Protein AF-A0A7W9BNY8-F1 (afdb_monomer)

Solvent-accessible surface area (backbone atoms only — not comparable to full-atom values): 34938 Å² total; per-residue (Å²): 112,85,39,69,76,90,59,87,45,45,42,37,59,44,86,44,38,69,68,64,60,70,73,42,77,38,67,69,84,69,88,52,74,51,72,48,42,65,37,38,93,87,62,69,97,61,94,85,71,96,66,88,43,36,34,27,62,50,91,49,90,59,75,40,56,48,43,82,62,34,40,34,40,40,28,40,73,81,66,81,79,54,71,32,58,36,37,38,30,25,56,75,55,98,81,30,47,44,32,37,40,41,20,63,81,38,79,78,82,93,76,53,35,40,66,52,78,42,68,60,100,59,91,77,76,86,75,81,75,67,65,58,62,29,51,43,44,74,44,65,38,72,43,41,76,70,36,60,30,94,88,66,29,57,43,61,92,54,76,62,35,43,38,40,34,28,20,83,25,32,42,24,37,42,52,49,52,41,26,43,24,39,39,36,41,34,21,34,47,31,38,40,36,36,30,35,44,44,24,40,40,35,37,34,32,32,49,25,37,41,37,35,32,40,29,49,23,37,40,29,51,35,43,40,49,20,40,39,34,32,36,37,34,45,21,36,42,46,52,43,65,85,58,95,49,48,37,40,39,39,33,36,35,32,54,22,36,35,43,52,60,60,57,87,88,78,65,60,29,39,43,32,31,57,48,66,68,10,34,40,31,32,55,43,85,88,34,18,86,43,71,46,40,39,38,43,48,89,72,60,63,24,55,45,81,37,41,43,39,41,27,55,56,52,22,42,37,38,19,60,22,38,27,35,42,32,36,30,70,50,60,25,47,39,35,25,49,21,36,45,25,38,40,33,28,41,21,30,48,21,39,39,30,49,27,21,27,41,22,38,38,32,40,52,34,44,42,22,37,38,41,73,51,58,94,60,43,28,56,28,35,40,61,42,54,83,81,53,29,88,64,65,101,80,72,84,66,87,86,43,49,67,45,72,51,50,64,91,47,52,29,81,85,28,35,63,47,51,22,65,74,70,77,47,85,63,92,46,29,67,60,47,48,46,61,50,36,67,82,39,36,39,38,68,64,49,81,44,67,86,84,44,37,32,42,38,48,41,71,69,81,76,73,82,72,86,79,64,52,64,51,45,25,40,30,67,77,38,29,34,37,35,85,91,40,76,40,41,56,80,76,62,52,69,62,44,39,35,39,30,78,86,76,41,69,44,47,28,70,42,73,52,75,51,78,42,49,42,68,55,37,70,74,36,62,82,66,41,35,30,32,36,31,53,35,41,40,28,90,56,15,19,66,36,71,38,50,25,28,28,52,22,35,34,61,30,40,24,73,64,41,29,74,75,71,76,37,47,56,36,33,33,35,39,61,41,41,45,73,33,74,55,27,42,71,46,81,86,64,58,62,50,44,37,35,37,42,32,47,97,46,46,46,43,33,34,46,31,68,23,53,27,58,45,36,60,63,43,61,59,34,51,71,54,48,55,68,71,61,40,52,53,46,34,74,76,40,57,60,57,71,80,35,48,76,66,38,58,72,70,83,50,54,75,49,56,70,78,58,30,35,53,49,30,55,51,33,43,75,66,77,50,45,40,41,106

InterPro domains:
  IPR001343 RTX calcium-binding nonapeptide repeat [PF00353] (167-199)
  IPR001343 RTX calcium-binding nonapeptide repeat [PF00353] (203-236)
  IPR001343 RTX calcium-binding nonapeptide repeat [PF00353] (335-369)
  IPR006141 Intein N-terminal splicing region [PS50817] (473-556)
  IPR011049 Serralysin-like metalloprotease, C-terminal [G3DSA:2.150.10.10] (147-246)
  IPR011049 Serralysin-like metalloprotease, C-terminal [G3DSA:2.150.10.10] (250-461)
  IPR011049 Serralysin-like metalloprotease, C-terminal [SSF51120] (135-256)
  IPR011049 Serralysin-like metalloprotease, C-terminal [SSF51120] (244-434)
  IPR018511 Hemolysin-type calcium-binding conserved site [PS00330] (199-217)
  IPR018511 Hemolysin-type calcium-binding conserved site [PS00330] (208-226)
  IPR018511 Hemolysin-type calcium-binding conserved site [PS00330] (341-359)
  IPR028992 Hedgehog/Intein (Hint) domain [PF13403] (472-618)
  IPR036844 Hint domain superfamily [SSF51294] (473-619)
  IPR050557 RTX toxin and mannuronan C5-epimerase [PTHR38340] (134-241)

Mean predicted aligned error: 20.34 Å

Secondary structure (DSSP, 8-state):
------S--EEEEEES-HHHHHT-SS------B---EEE-SSS---TT--S--EEE-TT--S-EEEEEEEEEEEEETTSSS-EEEEEEEEESSTT-SEEEEEETT-PPSSS-EEEEEE-SSS-PPPP-----EEE--SS--EE-TT-B-SSS-B--SSSS--EEE--SS---EEEEEES--EEE--BSS-EEEEEES--EEEEEESS-EEEEEES--EEEEEES--EEEEEES--EE---SS-S---EEEEEESS-EEE-----SS--EEEEEEES--EEE--STTTTTS-EEEE--SSS--EETTSEEEES--EEEEESS-EEEE--SS--EEEEEEES-EEE--BSS-EEE--EE--EEE--BS--EEE---SSB--EEE--TTSSSSS-TTS--SSS--EEE-TTTSSHHHHHHHHHHHT---SSHHHHHHHHGGGSEE---SS-SSSS--EEESS--SPPP--------EETT-EEEETTEEEEGGG--TT-EEEETTTEEEE--EEEEEEEEHHHHHH-GGGSPEEE-TTTTBTTBSSS-EEE-TTPEEEEE-HHHHHHHSSSEEEEEHHHHTTSTTEEE-TT-SEEEEEEEE-SS--EEEETTEEEE-----HHHHHTS-HHHHHHHHHH-THHHH-TT-SPPPSSEEPPHHHHHHHHHHHHHTT--SB-

Foldseek 3Di:
DFDDPPADKFKAKAQAWPVVCVPDQFRPDRPDTFRWGFGDPVHDDDPPDPDFGWTDTHPDPDTFTKDWFWKWWKAAPVNPPDIWIKTKIDTDDNGDSMIMIITSPDDDDDDGIGIDIDRDDDDDDDDPPDADEAEAAQEEEEQDAQRAHPVGHGQHQDADEHEYELYQHYAYEEERAHHAYEYHNHEEEYEYHNHAEEYEYECHAYAYEEENEHYAYEDEDAHAAYEEEQYAEAYEYDYHAAYAYEYEYANEHYAYEYEDYADDPQAEHEAEDYHYAYEYEQAPPRRQADEWEWADEPDFFIDTPRRYTYYHHQEYHAHQEEYEEHGYQEAYEYELAHYEYEYELDHYAYEYENEADEYEYENHAFAYEYEDDYPRHAAYEYEHPDDHQPDGPPPPDPRRYYYYPCPVFQFPLLVVLLCVQVVHDDPGSVVSQQVQCVVQKRQGRSHHRPPGHIYHYPPDDDTDDPPQPDWKWFWFPWFFQFPVGTDTLVPDDFQTFGQFDPPGTFGWHDKDKDKDALVNCVVPVLFFWKWAAQQQQHPRPLVGITTIGQQWWFWFADPLCCVQPVDRIETAGLVLQCLGPRIHRCPVDRMTMTMAIDGPAKTFTQISNTTTTHTQQAVSNLVNDGPVSSVVVCVSPVVCVVDSVPHHPHPHHYDPSVSSNVSSVVCRVVVHHRYD

Sequence (676 aa):
MSVTLEATGSLYAYNGSLLSLLGLNVLPDITSPVSGTITDDDGQLVIGETGTTTVRIGASTVEQPLNYLGSGYANSLLGLFGSTNIMIFSVGAPDSTQLYIYAPDGFPGLTGVAGSFSLGSEPFSMIETTPGVVDGTDASDTMNVGYTDADGDQITNYASGGVLFGGQSGNDTIYGYSGNDIINSGSGNDIIYGGDDDDAINGGAGDDIIYGGDGDDTLEGGEGDDLVFGGAGNDTWIAGGADSATDAVYLGVGDDTAEVGFRTDGDTETLNGGDGEDTVRFDATIVDNLNLSIILNDVGPATVNFGTEVTNFENVRGNSSSNTITGNNSANKLWGLGGTDTIDGGGGNDLIDGGDGDDTMTGGTGDDVFVWSGENRGNDIITDFGNDSGGPYNDTITTNNDFVDLSGIFNETTLDAYNSANGTDFVNAIAALNHDVADGVVNFNGTDMTSGPTLTMTGVTGGLTEEQTAVVCFTSGTLIKTREGNVAVEDLKIDDEVLTLDQGYQPIRWIGSRTLSKQALDANPKLRPIRIKAGALGNNMPEQDLMVSPQHRVLANSKIASRMFGVNEILVGAKHLVQLNGIDVADDVTEVVYWHFLFEAHQIVFSNGARTESLYTGPEALKSISPEAREEIYSIFPGLQADPDTSTAAVRLLVPGRQARKFAERTARNEKLLFS

Radius of gyration: 35.35 Å; Cα contacts (8 Å, |Δi|>4): 1770; chains: 1; bounding box: 96×71×74 Å

Nearest PDB structures (foldseek):
  6sus-assembly1_A  TM=6.688E-01  e=1.196E-06  Bordetella pertussis Tohama I
  7rah-assembly1_E  TM=3.343E-01  e=3.439E-06  Bordetella pertussis
  7usl-assembly1_C  TM=3.601E-01  e=8.563E-06  Bordetella pertussis
  1h71-assembly1_P  TM=3.701E-01  e=8.583E-05  Pseudomonas sp. 'TAC II 18'
  5cxl-assembly2_B  TM=3.801E-01  e=3.651E-01  Bordetella pertussis Tohama I

Structure (mmCIF, N/CA/C/O backbone):
data_AF-A0A7W9BNY8-F1
#
_entry.id   AF-A0A7W9BNY8-F1
#
loop_
_atom_site.group_PDB
_atom_site.id
_atom_site.type_symbol
_atom_site.label_atom_id
_atom_site.label_alt_id
_atom_site.label_comp_id
_atom_site.label_asym_id
_atom_site.label_entity_id
_atom_site.label_seq_id
_atom_site.pdbx_PDB_ins_code
_atom_site.Cartn_x
_atom_site.Cartn_y
_atom_site.Cartn_z
_atom_site.occupancy
_atom_site.B_iso_or_equiv
_atom_site.auth_seq_id
_atom_site.auth_comp_id
_atom_site.auth_asym_id
_atom_site.auth_atom_id
_atom_site.pdbx_PDB_model_num
ATOM 1 N N . MET A 1 1 ? 60.714 -41.396 -22.065 1.00 30.80 1 MET A N 1
ATOM 2 C CA . MET A 1 1 ? 60.112 -42.453 -21.227 1.00 30.80 1 MET A CA 1
ATOM 3 C C . MET A 1 1 ? 58.644 -42.076 -21.176 1.00 30.80 1 MET A C 1
ATOM 5 O O . MET A 1 1 ? 58.364 -40.970 -20.761 1.00 30.80 1 MET A O 1
ATOM 9 N N . SER A 1 2 ? 57.740 -42.846 -21.777 1.00 29.08 2 SER A N 1
ATOM 10 C CA . SER A 1 2 ? 56.329 -42.450 -21.881 1.00 29.08 2 SER A CA 1
ATOM 11 C C . SER A 1 2 ? 55.616 -42.759 -20.570 1.00 29.08 2 SER A C 1
ATOM 13 O O . SER A 1 2 ? 55.440 -43.937 -20.249 1.00 29.08 2 SER A O 1
ATOM 15 N N . VAL A 1 3 ? 55.217 -41.736 -19.818 1.00 32.56 3 VAL A N 1
ATOM 16 C CA . VAL A 1 3 ? 54.306 -41.929 -18.690 1.00 32.56 3 VAL A CA 1
ATOM 17 C C . VAL A 1 3 ? 52.909 -42.145 -19.247 1.00 32.56 3 VAL A C 1
ATOM 19 O O . VAL A 1 3 ? 52.303 -41.273 -19.858 1.00 32.56 3 VAL A O 1
ATOM 22 N N . THR A 1 4 ? 52.425 -43.372 -19.089 1.00 36.56 4 THR A N 1
ATOM 23 C CA . THR A 1 4 ? 51.003 -43.673 -19.221 1.00 36.56 4 THR A CA 1
ATOM 24 C C . THR A 1 4 ? 50.407 -43.400 -17.850 1.00 36.56 4 THR A C 1
ATOM 26 O O . THR A 1 4 ? 50.882 -43.967 -16.866 1.00 36.56 4 THR A O 1
ATOM 29 N N . LEU A 1 5 ? 49.429 -42.499 -17.763 1.00 38.94 5 LEU A N 1
ATOM 30 C CA . LEU A 1 5 ? 48.679 -42.282 -16.530 1.00 38.94 5 LEU A CA 1
ATOM 31 C C . LEU A 1 5 ? 47.918 -43.578 -16.210 1.00 38.94 5 LEU A C 1
ATOM 33 O O . LEU A 1 5 ? 46.849 -43.827 -16.753 1.00 38.94 5 LEU A O 1
ATOM 37 N N . GLU A 1 6 ? 48.490 -44.429 -15.357 1.00 35.41 6 GLU A N 1
ATOM 38 C CA . GLU A 1 6 ? 47.772 -45.548 -14.726 1.00 35.41 6 GLU A CA 1
ATOM 39 C C . GLU A 1 6 ? 47.093 -45.128 -13.409 1.00 35.41 6 GLU A C 1
ATOM 41 O O . GLU A 1 6 ? 46.705 -45.964 -12.597 1.00 35.41 6 GLU A O 1
ATOM 46 N N . ALA A 1 7 ? 46.915 -43.823 -13.193 1.00 35.84 7 ALA A N 1
ATOM 47 C CA . ALA A 1 7 ? 46.109 -43.283 -12.110 1.00 35.84 7 ALA A CA 1
ATOM 48 C C . ALA A 1 7 ? 44.915 -42.527 -12.703 1.00 35.84 7 ALA A C 1
ATOM 50 O O . ALA A 1 7 ? 45.043 -41.817 -13.693 1.00 35.84 7 ALA A O 1
ATOM 51 N N . THR A 1 8 ? 43.762 -42.723 -12.080 1.00 44.31 8 THR A N 1
ATOM 52 C CA . THR A 1 8 ? 42.367 -42.390 -12.421 1.00 44.31 8 THR A CA 1
ATOM 53 C C . THR A 1 8 ? 42.015 -40.935 -12.808 1.00 44.31 8 THR A C 1
ATOM 55 O O . THR A 1 8 ? 40.833 -40.599 -12.830 1.00 44.31 8 THR A O 1
ATOM 58 N N . GLY A 1 9 ? 42.983 -40.069 -13.116 1.00 49.72 9 GLY A N 1
ATOM 59 C CA . GLY A 1 9 ? 42.757 -38.659 -13.450 1.00 49.72 9 GLY A CA 1
ATOM 60 C C . GLY A 1 9 ? 42.125 -38.451 -14.828 1.00 49.72 9 GLY A C 1
ATOM 61 O O . GLY A 1 9 ? 42.412 -39.177 -15.780 1.00 49.72 9 GLY A O 1
ATOM 62 N N . SER A 1 10 ? 41.257 -37.444 -14.942 1.00 54.78 10 SER A N 1
ATOM 63 C CA . SER A 1 10 ? 40.539 -37.120 -16.182 1.00 54.78 10 SER A CA 1
ATOM 64 C C . SER A 1 10 ? 41.008 -35.776 -16.746 1.00 54.78 10 SER A C 1
ATOM 66 O O . SER A 1 10 ? 41.129 -34.794 -16.013 1.00 54.78 10 SER A O 1
ATOM 68 N N . LEU A 1 11 ? 41.288 -35.747 -18.054 1.00 59.34 11 LEU A N 1
ATOM 69 C CA . LEU A 1 11 ? 41.610 -34.535 -18.805 1.00 59.34 11 LEU A CA 1
ATOM 70 C C . LEU A 1 11 ? 40.367 -34.065 -19.559 1.00 59.34 11 LEU A C 1
ATOM 72 O O . LEU A 1 11 ? 39.759 -34.826 -20.319 1.00 59.34 11 LEU A O 1
ATOM 76 N N . TYR A 1 12 ? 40.025 -32.800 -19.363 1.00 63.88 12 TYR A N 1
ATOM 77 C CA . TYR A 1 12 ? 38.813 -32.195 -19.887 1.00 63.88 12 TYR A CA 1
ATOM 78 C C . TYR A 1 12 ? 39.168 -31.092 -20.879 1.00 63.88 12 TYR A C 1
ATOM 80 O O . TYR A 1 12 ? 40.024 -30.254 -20.597 1.00 63.88 12 TYR A O 1
ATOM 88 N N . ALA A 1 13 ? 38.530 -31.109 -22.049 1.00 60.34 13 ALA A N 1
ATOM 89 C CA . ALA A 1 13 ? 38.711 -30.080 -23.065 1.00 60.34 13 ALA A CA 1
ATOM 90 C C . ALA A 1 13 ? 37.593 -29.039 -22.948 1.00 60.34 13 ALA A C 1
ATOM 92 O O . ALA A 1 13 ? 36.414 -29.391 -22.988 1.00 60.34 13 ALA A O 1
ATOM 93 N N . TYR A 1 14 ? 37.972 -27.771 -22.834 1.00 61.97 14 TYR A N 1
ATOM 94 C CA . TYR A 1 14 ? 37.068 -26.629 -22.831 1.00 61.97 14 TYR A CA 1
ATOM 95 C C . TYR A 1 14 ? 37.284 -25.797 -24.097 1.00 61.97 14 TYR A C 1
ATOM 97 O O . TYR A 1 14 ? 38.419 -25.557 -24.516 1.00 61.97 14 TYR A O 1
ATOM 105 N N . ASN A 1 15 ? 36.178 -25.391 -24.717 1.00 59.06 15 ASN A N 1
ATOM 106 C CA . ASN A 1 15 ? 36.169 -24.572 -25.922 1.00 59.06 15 ASN A CA 1
ATOM 107 C C . ASN A 1 15 ? 35.638 -23.179 -25.552 1.00 59.06 15 ASN A C 1
ATOM 109 O O . ASN A 1 15 ? 34.432 -22.996 -25.412 1.00 59.06 15 ASN A O 1
ATOM 113 N N . GLY A 1 16 ? 36.555 -22.242 -25.327 1.00 60.94 16 GLY A N 1
ATOM 114 C CA . GLY A 1 16 ? 36.327 -20.884 -24.837 1.00 60.94 16 GLY A CA 1
ATOM 115 C C . GLY A 1 16 ? 37.647 -20.228 -24.409 1.00 60.94 16 GLY A C 1
ATOM 116 O O . GLY A 1 16 ? 38.695 -20.878 -24.389 1.00 60.94 16 GLY A O 1
ATOM 117 N N . SER A 1 17 ? 37.628 -18.934 -24.094 1.00 63.31 17 SER A N 1
ATOM 118 C CA . SER A 1 17 ? 38.825 -18.214 -23.639 1.00 63.31 17 SER A CA 1
ATOM 119 C C . SER A 1 17 ? 39.054 -18.408 -22.136 1.00 63.31 17 SER A C 1
ATOM 121 O O . SER A 1 17 ? 38.166 -18.834 -21.396 1.00 63.31 17 SER A O 1
ATOM 123 N N . LEU A 1 18 ? 40.256 -18.078 -21.649 1.00 60.84 18 LEU A N 1
ATOM 124 C CA . LEU A 1 18 ? 40.515 -18.076 -20.203 1.00 60.84 18 LEU A CA 1
ATOM 125 C C . LEU A 1 18 ? 39.596 -17.076 -19.488 1.00 60.84 18 LEU A C 1
ATOM 127 O O . LEU A 1 18 ? 39.109 -17.369 -18.406 1.00 60.84 18 LEU A O 1
ATOM 131 N N . LEU A 1 19 ? 39.300 -15.944 -20.130 1.00 58.00 19 LEU A N 1
ATOM 132 C CA . LEU A 1 19 ? 38.385 -14.933 -19.608 1.00 58.00 19 LEU A CA 1
ATOM 133 C C . LEU A 1 19 ? 36.955 -15.479 -19.465 1.00 58.00 19 LEU A C 1
ATOM 135 O O . LEU A 1 19 ? 36.351 -15.316 -18.411 1.00 58.00 19 LEU A O 1
ATOM 139 N N . SER A 1 20 ? 36.448 -16.203 -20.471 1.00 61.03 20 SER A N 1
ATOM 140 C CA . SER A 1 20 ? 35.107 -16.802 -20.406 1.00 61.03 20 SER A CA 1
ATOM 141 C C . SER A 1 20 ? 35.010 -17.920 -19.372 1.00 61.03 20 SER A C 1
ATOM 143 O O . SER A 1 20 ? 33.949 -18.136 -18.805 1.00 61.03 20 SER A O 1
ATOM 145 N N . LEU A 1 21 ? 36.104 -18.639 -19.111 1.00 58.00 21 LEU A N 1
ATOM 146 C CA . LEU A 1 21 ? 36.151 -19.648 -18.054 1.00 58.00 21 LEU A CA 1
ATOM 147 C C . LEU A 1 21 ? 36.159 -19.017 -16.652 1.00 58.00 21 LEU A C 1
ATOM 149 O O . LEU A 1 21 ? 35.569 -19.575 -15.733 1.00 58.00 21 LEU A O 1
ATOM 153 N N . LEU A 1 22 ? 36.837 -17.875 -16.492 1.00 55.50 22 LEU A N 1
ATOM 154 C CA . LEU A 1 22 ? 36.963 -17.159 -15.219 1.00 55.50 22 LEU A CA 1
ATOM 155 C C . LEU A 1 22 ? 35.706 -16.361 -14.835 1.00 55.50 22 LEU A C 1
ATOM 157 O O . LEU A 1 22 ? 35.517 -16.105 -13.652 1.00 55.50 22 LEU A O 1
ATOM 161 N N . GLY A 1 23 ? 34.853 -15.995 -15.797 1.00 53.91 23 GLY A N 1
ATOM 162 C CA . GLY A 1 23 ? 33.579 -15.301 -15.55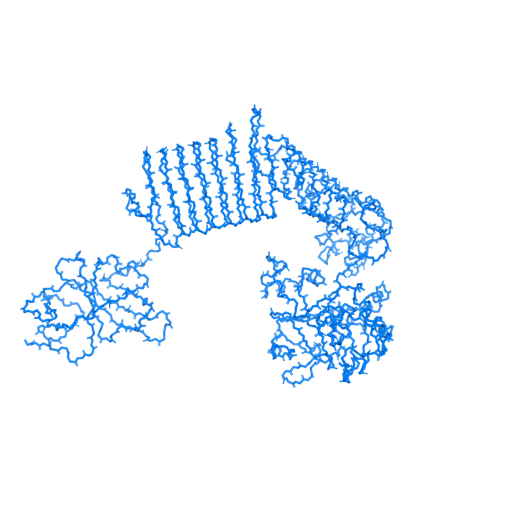6 1.00 53.91 23 GLY A CA 1
ATOM 163 C C . GLY A 1 23 ? 32.400 -16.210 -15.180 1.00 53.91 23 GLY A C 1
ATOM 164 O O . GLY A 1 23 ? 31.280 -15.730 -15.052 1.00 53.91 23 GLY A O 1
ATOM 165 N N . LEU A 1 24 ? 32.613 -17.523 -15.030 1.00 52.06 24 LEU A N 1
ATOM 166 C CA . LEU A 1 24 ? 31.548 -18.475 -14.708 1.00 52.06 24 LEU A CA 1
ATOM 167 C C . LEU A 1 24 ? 31.583 -18.865 -13.225 1.00 52.06 24 LEU A C 1
ATOM 169 O O . LEU A 1 24 ? 32.554 -19.453 -12.751 1.00 52.06 24 LEU A O 1
ATOM 173 N N . ASN A 1 25 ? 30.472 -18.639 -12.516 1.00 46.03 25 ASN A N 1
ATOM 174 C CA . ASN A 1 25 ? 30.274 -19.109 -11.134 1.00 46.03 25 ASN A CA 1
ATOM 175 C C . ASN A 1 25 ? 30.225 -20.644 -11.025 1.00 46.03 25 ASN A C 1
ATOM 177 O O . ASN A 1 25 ? 30.416 -21.214 -9.948 1.00 46.03 25 ASN A O 1
ATOM 181 N N . VAL A 1 26 ? 29.962 -21.315 -12.149 1.00 50.25 26 VAL A N 1
ATOM 182 C CA . VAL A 1 26 ? 29.891 -22.766 -12.277 1.00 50.25 26 VAL A CA 1
ATOM 183 C C . VAL A 1 26 ? 30.663 -23.179 -13.519 1.00 50.25 26 VAL A C 1
ATOM 185 O O . VAL A 1 26 ? 30.327 -22.749 -14.621 1.00 50.25 26 VAL A O 1
ATOM 188 N N . LEU A 1 27 ? 31.674 -24.041 -13.358 1.00 51.12 27 LEU A N 1
ATOM 189 C CA . LEU A 1 27 ? 32.324 -24.654 -14.518 1.00 51.12 27 LEU A CA 1
ATOM 190 C C . LEU A 1 27 ? 31.248 -25.331 -15.391 1.00 51.12 27 LEU A C 1
ATOM 192 O O . LEU A 1 27 ? 30.483 -26.142 -14.863 1.00 51.12 27 LEU A O 1
ATOM 196 N N . PRO A 1 28 ? 31.169 -25.013 -16.694 1.00 50.12 28 PRO A N 1
ATOM 197 C CA . PRO A 1 28 ? 30.140 -25.565 -17.563 1.00 50.12 28 PRO A CA 1
ATOM 198 C C . PRO A 1 28 ? 30.326 -27.076 -17.692 1.00 50.12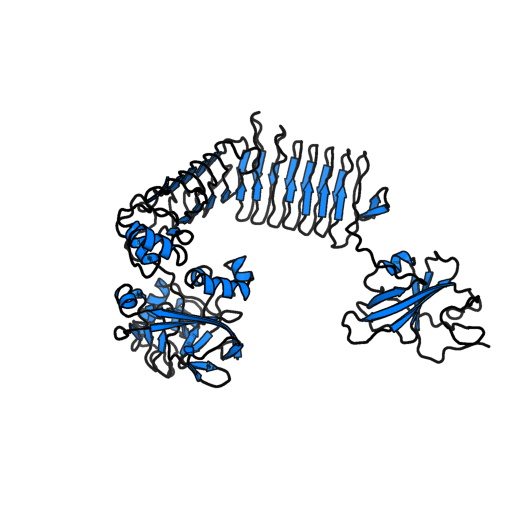 28 PRO A C 1
ATOM 200 O O . PRO A 1 28 ? 31.447 -27.576 -17.557 1.00 50.12 28 PRO A O 1
ATOM 203 N N . ASP A 1 29 ? 29.241 -27.803 -17.978 1.00 50.75 29 ASP A N 1
ATOM 204 C CA . ASP A 1 29 ? 29.286 -29.252 -18.186 1.00 50.75 29 ASP A CA 1
ATOM 205 C C . ASP A 1 29 ? 30.339 -29.588 -19.244 1.00 50.75 29 ASP A C 1
ATOM 207 O O . ASP A 1 29 ? 30.179 -29.309 -20.436 1.00 50.75 29 ASP A O 1
ATOM 211 N N . ILE A 1 30 ? 31.460 -30.168 -18.809 1.00 53.16 30 ILE A N 1
ATOM 212 C CA . ILE A 1 30 ? 32.550 -30.463 -19.728 1.00 53.16 30 ILE A CA 1
ATOM 213 C C . ILE A 1 30 ? 32.163 -31.712 -20.516 1.00 53.16 30 ILE A C 1
ATOM 215 O O . ILE A 1 30 ? 32.253 -32.842 -20.036 1.00 53.16 30 ILE A O 1
ATOM 219 N N . THR A 1 31 ? 31.683 -31.493 -21.738 1.00 44.34 31 THR A N 1
ATOM 220 C CA . THR A 1 31 ? 30.862 -32.462 -22.476 1.00 44.34 31 THR A CA 1
ATOM 221 C C . THR A 1 31 ? 31.590 -33.699 -23.006 1.00 44.34 31 THR A C 1
ATOM 223 O O . THR A 1 31 ? 30.928 -34.570 -23.568 1.00 44.34 31 THR A O 1
ATOM 226 N N . SER A 1 32 ? 32.908 -33.864 -22.826 1.00 47.69 32 SER A N 1
ATOM 227 C CA . SER A 1 32 ? 33.583 -35.152 -23.073 1.00 47.69 32 SER A CA 1
ATOM 228 C C . SER A 1 32 ? 35.013 -35.208 -22.516 1.00 47.69 32 SER A C 1
ATOM 230 O O . SER A 1 32 ? 35.834 -34.361 -22.878 1.00 47.69 32 SER A O 1
ATOM 232 N N . PRO A 1 33 ? 35.382 -36.237 -21.727 1.00 48.25 33 PRO A N 1
ATOM 233 C CA . PRO A 1 33 ? 36.784 -36.526 -21.463 1.00 48.25 33 PRO A CA 1
ATOM 234 C C . PRO A 1 33 ? 37.447 -37.005 -22.758 1.00 48.25 33 PRO A C 1
ATOM 236 O O . PRO A 1 33 ? 36.990 -37.959 -23.393 1.00 48.25 33 PRO A O 1
ATOM 239 N N . VAL A 1 34 ? 38.556 -36.379 -23.146 1.00 45.97 34 VAL A N 1
ATOM 240 C CA . VAL A 1 34 ? 39.435 -36.956 -24.167 1.00 45.97 34 VAL A CA 1
ATOM 241 C C . VAL A 1 34 ? 40.506 -37.731 -23.417 1.00 45.97 34 VAL A C 1
ATOM 243 O O . VAL A 1 34 ? 41.332 -37.140 -22.727 1.00 45.97 34 VAL A O 1
ATOM 246 N N . SER A 1 35 ? 40.508 -39.061 -23.524 1.00 43.81 35 SER A N 1
ATOM 247 C CA . SER A 1 35 ? 41.590 -39.866 -22.955 1.00 43.81 35 SER A CA 1
ATOM 248 C C . SER A 1 35 ? 42.896 -39.505 -23.669 1.00 43.81 35 SER A C 1
ATOM 250 O O . SER A 1 35 ? 43.071 -39.835 -24.844 1.00 43.81 35 SER A O 1
ATOM 252 N N . GLY A 1 36 ? 43.793 -38.798 -22.991 1.00 46.69 36 GLY A N 1
ATOM 253 C CA . GLY A 1 36 ? 45.110 -38.419 -23.495 1.00 46.69 36 GLY A CA 1
ATOM 254 C C . GLY A 1 36 ? 46.177 -38.708 -22.448 1.00 46.69 36 GLY A C 1
ATOM 255 O O . GLY A 1 36 ? 45.919 -38.635 -21.249 1.00 46.69 36 GLY A O 1
ATOM 256 N N . THR A 1 37 ? 47.377 -39.065 -22.893 1.00 45.91 37 THR A N 1
ATOM 257 C CA . THR A 1 37 ? 48.537 -39.246 -22.013 1.00 45.91 37 THR A CA 1
ATOM 258 C C . THR A 1 37 ? 49.358 -37.966 -22.004 1.00 45.91 37 THR A C 1
ATOM 260 O O . THR A 1 37 ? 49.930 -37.587 -23.030 1.00 45.91 37 THR A O 1
ATOM 263 N N . ILE A 1 38 ? 49.441 -37.318 -20.843 1.00 47.72 38 ILE A N 1
ATOM 264 C CA . ILE A 1 38 ? 50.396 -36.237 -20.604 1.00 47.72 38 ILE A CA 1
ATOM 265 C C . ILE A 1 38 ? 51.751 -36.891 -20.338 1.00 47.72 38 ILE A C 1
ATOM 267 O O . ILE A 1 38 ? 51.874 -37.696 -19.417 1.00 47.72 38 ILE A O 1
ATOM 271 N N . THR A 1 39 ? 52.742 -36.621 -21.189 1.00 44.56 39 THR A N 1
ATOM 272 C CA . THR A 1 39 ? 54.093 -37.168 -21.021 1.00 44.56 39 THR A CA 1
ATOM 273 C C . THR A 1 39 ? 55.006 -36.040 -20.587 1.00 44.56 39 THR A C 1
ATOM 275 O O . THR A 1 39 ? 55.361 -35.196 -21.401 1.00 44.56 39 THR A O 1
ATOM 278 N N . ASP A 1 40 ? 55.368 -36.044 -19.311 1.00 44.41 40 ASP A N 1
ATOM 279 C CA . ASP A 1 40 ? 56.484 -35.244 -18.820 1.00 44.41 40 ASP A CA 1
ATOM 280 C C . ASP A 1 40 ? 57.807 -35.988 -19.048 1.00 44.41 40 ASP A C 1
ATOM 282 O O . ASP A 1 40 ? 57.805 -37.225 -19.163 1.00 44.41 40 ASP A O 1
ATOM 286 N N . ASP A 1 41 ? 58.931 -35.282 -19.154 1.00 42.84 41 ASP A N 1
ATOM 287 C CA . ASP A 1 41 ? 60.229 -35.915 -19.433 1.00 42.84 41 ASP A CA 1
ATOM 288 C C . ASP A 1 41 ? 60.817 -36.675 -18.224 1.00 42.84 41 ASP A C 1
ATOM 290 O O . ASP A 1 41 ? 61.651 -37.574 -18.408 1.00 42.84 41 ASP A O 1
ATOM 294 N N . ASP A 1 42 ? 60.284 -36.433 -17.028 1.00 43.38 42 ASP A N 1
ATOM 295 C CA . ASP A 1 42 ? 60.631 -37.075 -15.756 1.00 43.38 42 ASP A CA 1
ATOM 296 C C . ASP A 1 42 ? 59.453 -37.799 -15.058 1.00 43.38 42 ASP A C 1
ATOM 298 O O . ASP A 1 42 ? 59.654 -38.617 -14.154 1.00 43.38 42 ASP A O 1
ATOM 302 N N . GLY A 1 43 ? 58.230 -37.591 -15.546 1.00 43.88 43 GLY A N 1
ATOM 303 C CA . GLY A 1 43 ? 57.034 -38.323 -15.154 1.00 43.88 43 GLY A CA 1
ATOM 304 C C . GLY A 1 43 ? 56.273 -37.789 -13.945 1.00 43.88 43 GLY A C 1
ATOM 305 O O . GLY A 1 43 ? 55.433 -38.526 -13.415 1.00 43.88 43 GLY A O 1
ATOM 306 N N . GLN A 1 44 ? 56.524 -36.546 -13.521 1.00 47.31 44 GLN A N 1
ATOM 307 C CA . GLN A 1 44 ? 55.743 -35.866 -12.485 1.00 47.31 44 GLN A CA 1
ATOM 308 C C . GLN A 1 44 ? 55.435 -34.420 -12.881 1.00 47.31 44 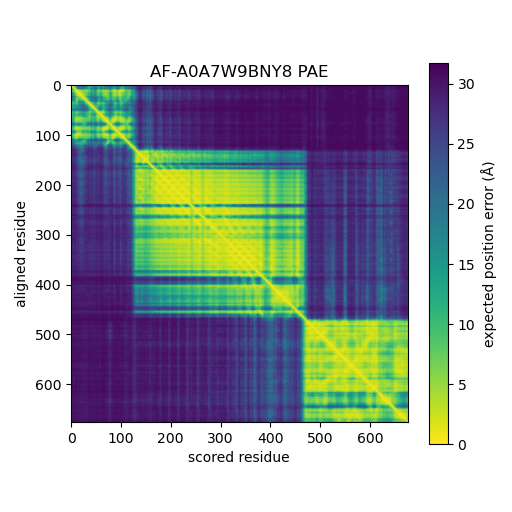GLN A C 1
ATOM 310 O O . GLN A 1 44 ? 56.331 -33.599 -12.938 1.00 47.31 44 GLN A O 1
ATOM 315 N N . LEU A 1 45 ? 54.152 -34.075 -13.023 1.00 48.62 45 LEU A N 1
ATOM 316 C CA . LEU A 1 45 ? 53.752 -32.686 -13.255 1.00 48.62 45 LEU A CA 1
ATOM 317 C C . LEU A 1 45 ? 53.838 -31.900 -11.933 1.00 48.62 45 LEU A C 1
ATOM 319 O O . LEU A 1 45 ? 52.930 -31.978 -11.100 1.00 48.62 45 LEU A O 1
ATOM 323 N N . VAL A 1 46 ? 54.952 -31.198 -11.705 1.00 45.81 46 VAL A N 1
ATOM 324 C CA . VAL A 1 46 ? 55.201 -30.406 -10.486 1.00 45.81 46 VAL A CA 1
ATOM 325 C C . VAL A 1 46 ? 54.952 -28.915 -10.742 1.00 45.81 46 VAL A C 1
ATOM 327 O O . VAL A 1 46 ? 55.250 -28.372 -11.803 1.00 45.81 46 VAL A O 1
ATOM 330 N N . ILE A 1 47 ? 54.404 -28.228 -9.739 1.00 40.00 47 ILE A N 1
ATOM 331 C CA . ILE A 1 47 ? 54.139 -26.784 -9.760 1.00 40.00 47 ILE A CA 1
ATOM 332 C C . ILE A 1 47 ? 55.455 -26.011 -9.974 1.00 40.00 47 ILE A C 1
ATOM 334 O O . ILE A 1 47 ? 56.353 -26.082 -9.135 1.00 40.00 47 ILE A O 1
ATOM 338 N N . GLY A 1 48 ? 55.539 -25.214 -11.047 1.00 42.25 48 GLY A N 1
ATOM 339 C CA . GLY A 1 48 ? 56.602 -24.217 -11.245 1.00 42.25 48 GLY A CA 1
ATOM 340 C C . GLY A 1 48 ? 57.792 -24.626 -12.122 1.00 42.25 48 GLY A C 1
ATOM 341 O O . GLY A 1 48 ? 58.805 -23.922 -12.109 1.00 42.25 48 GLY A O 1
ATOM 342 N N . GLU A 1 49 ? 57.709 -25.710 -12.894 1.00 40.75 49 GLU A N 1
ATOM 343 C CA . GLU A 1 49 ? 58.764 -26.031 -13.859 1.00 40.75 49 GLU A CA 1
ATOM 344 C C . GLU A 1 49 ? 58.755 -25.108 -15.088 1.00 40.75 49 GLU A C 1
ATOM 346 O O . GLU A 1 49 ? 57.721 -24.782 -15.666 1.00 40.75 49 GLU A O 1
ATOM 351 N N . THR A 1 50 ? 59.950 -24.684 -15.502 1.00 42.72 50 THR A N 1
ATOM 352 C CA . THR A 1 50 ? 60.193 -23.875 -16.708 1.00 42.72 50 THR A CA 1
ATOM 353 C C . THR A 1 50 ? 60.751 -24.776 -17.810 1.00 42.72 50 THR A C 1
ATOM 355 O O . THR A 1 50 ? 61.892 -24.638 -18.246 1.00 42.72 50 THR A O 1
ATOM 358 N N . GLY A 1 51 ? 59.939 -25.746 -18.230 1.00 46.19 51 GLY A N 1
ATOM 359 C CA . GLY A 1 51 ? 60.222 -26.696 -19.308 1.00 46.19 51 GLY A CA 1
ATOM 360 C C . GLY A 1 51 ? 59.079 -26.733 -20.324 1.00 46.19 51 GLY A C 1
ATOM 361 O O . GLY A 1 51 ? 57.943 -26.396 -20.008 1.00 46.19 51 GLY A O 1
ATOM 362 N N . THR A 1 52 ? 59.374 -27.101 -21.574 1.00 47.88 52 THR A N 1
ATOM 363 C CA . THR A 1 52 ? 58.353 -27.225 -22.633 1.00 47.88 52 THR A CA 1
ATOM 364 C C . THR A 1 52 ? 57.654 -28.575 -22.513 1.00 47.88 52 THR A C 1
ATOM 366 O O . THR A 1 52 ? 57.987 -29.524 -23.220 1.00 47.88 52 THR A O 1
ATOM 369 N N . THR A 1 53 ? 56.692 -28.676 -21.597 1.00 53.38 53 THR A N 1
ATOM 370 C CA . THR A 1 53 ? 55.836 -29.860 -21.470 1.00 53.38 53 THR A CA 1
ATOM 371 C C . THR A 1 53 ? 55.059 -30.048 -22.775 1.00 53.38 53 THR A C 1
ATOM 373 O O . THR A 1 53 ? 54.437 -29.113 -23.283 1.00 53.38 53 THR A O 1
ATOM 376 N N . THR A 1 54 ? 55.098 -31.247 -23.359 1.00 51.88 54 THR A N 1
ATOM 377 C CA . THR A 1 54 ? 54.334 -31.569 -24.576 1.00 51.88 54 THR A CA 1
ATOM 378 C C . THR A 1 54 ? 53.325 -32.676 -24.296 1.00 51.88 54 THR A C 1
ATOM 380 O O . THR A 1 54 ? 53.547 -33.548 -23.460 1.00 51.88 54 THR A O 1
ATOM 383 N N . VAL A 1 55 ? 52.184 -32.651 -24.982 1.00 55.28 55 VAL A N 1
ATOM 384 C CA . VAL A 1 55 ? 51.092 -33.609 -24.781 1.00 55.28 55 VAL A CA 1
ATOM 385 C C . VAL A 1 55 ? 50.641 -34.228 -26.089 1.00 55.28 55 VAL A C 1
ATOM 387 O O . VAL A 1 55 ? 50.650 -33.598 -27.148 1.00 55.28 55 VAL A O 1
ATOM 390 N N . ARG A 1 56 ? 50.225 -35.496 -25.997 1.00 54.00 56 ARG A N 1
ATOM 391 C CA . ARG A 1 56 ? 49.492 -36.199 -27.049 1.00 54.00 56 ARG A CA 1
ATOM 392 C C . ARG A 1 56 ? 48.049 -36.392 -26.609 1.00 54.00 56 ARG A C 1
ATOM 394 O O . ARG A 1 56 ? 47.768 -37.071 -25.623 1.00 54.00 56 ARG A O 1
ATOM 401 N N . ILE A 1 57 ? 47.139 -35.788 -27.362 1.00 52.06 57 ILE A N 1
ATOM 402 C CA . ILE A 1 57 ? 45.707 -35.796 -27.070 1.00 52.06 57 ILE A CA 1
ATOM 403 C C . ILE A 1 57 ? 45.045 -36.901 -27.901 1.00 52.06 57 ILE A C 1
ATOM 405 O O . ILE A 1 57 ? 45.180 -36.933 -29.129 1.00 52.06 57 ILE A O 1
ATOM 409 N N . GLY A 1 58 ? 44.336 -37.823 -27.246 1.00 53.12 58 GLY A N 1
ATOM 410 C CA . GLY A 1 58 ? 43.671 -38.937 -27.923 1.00 53.12 58 GLY A CA 1
ATOM 411 C C . GLY A 1 58 ? 44.648 -39.896 -28.614 1.00 53.12 58 GLY A C 1
ATOM 412 O O . GLY A 1 58 ? 45.719 -40.207 -28.102 1.00 53.12 58 GLY A O 1
ATOM 413 N N . ALA A 1 59 ? 44.285 -40.355 -29.815 1.00 47.06 59 ALA A N 1
ATOM 414 C CA . ALA A 1 59 ? 45.125 -41.219 -30.655 1.00 47.06 59 ALA A CA 1
ATOM 415 C C . ALA A 1 59 ? 46.122 -40.441 -31.547 1.00 47.06 59 ALA A C 1
ATOM 417 O O . ALA A 1 59 ? 46.669 -41.008 -32.497 1.00 47.06 59 ALA A O 1
ATOM 418 N N . SER A 1 60 ? 46.336 -39.142 -31.293 1.00 50.12 60 SER A N 1
ATOM 419 C CA . SER A 1 60 ? 47.228 -38.304 -32.102 1.00 50.12 60 SER A CA 1
ATOM 420 C C . SER A 1 60 ? 48.691 -38.746 -31.988 1.00 50.12 60 SER A C 1
ATOM 422 O O . SER A 1 60 ? 49.211 -38.983 -30.898 1.00 50.12 60 SER A O 1
ATOM 424 N N . THR A 1 61 ? 49.388 -38.807 -33.126 1.00 55.69 61 THR A N 1
ATOM 425 C CA . THR A 1 61 ? 50.841 -39.048 -33.186 1.00 55.69 61 THR A CA 1
ATOM 426 C C . THR A 1 61 ? 51.669 -37.765 -33.080 1.00 55.69 61 THR A C 1
ATOM 428 O O . THR A 1 61 ? 52.895 -37.839 -33.131 1.00 55.69 61 THR A O 1
ATOM 431 N N . VAL A 1 62 ? 51.022 -36.597 -32.990 1.00 57.03 62 VAL A N 1
ATOM 432 C CA . VAL A 1 62 ? 51.667 -35.276 -32.958 1.00 57.03 62 VAL A CA 1
ATOM 433 C C . VAL A 1 62 ? 51.724 -34.772 -31.518 1.00 57.03 62 VAL A C 1
ATOM 435 O O . VAL A 1 62 ? 50.690 -34.682 -30.860 1.00 57.03 62 VAL A O 1
ATOM 438 N N . GLU A 1 63 ? 52.928 -34.447 -31.045 1.00 57.62 63 GLU A N 1
ATOM 439 C CA . GLU A 1 63 ? 53.155 -33.776 -29.760 1.00 57.62 63 GLU A CA 1
ATOM 440 C C . GLU A 1 63 ? 52.844 -32.287 -29.887 1.00 57.62 63 GLU A C 1
ATOM 442 O O . GLU A 1 63 ? 53.312 -31.625 -30.818 1.00 57.62 63 GLU A O 1
ATOM 447 N N . GLN A 1 64 ? 52.042 -31.769 -28.960 1.00 57.75 64 GLN A N 1
ATOM 448 C CA . GLN A 1 64 ? 51.687 -30.357 -28.893 1.00 57.75 64 GLN A CA 1
ATOM 449 C C . GLN A 1 64 ? 52.236 -29.742 -27.603 1.00 57.75 64 GLN A C 1
ATOM 451 O O . GLN A 1 64 ? 52.074 -30.353 -26.548 1.00 57.75 64 GLN A O 1
ATOM 456 N N . PRO A 1 65 ? 52.893 -28.570 -27.651 1.00 60.28 65 PRO A N 1
ATOM 457 C CA . PRO A 1 65 ? 53.348 -27.895 -26.443 1.00 60.28 65 PRO A CA 1
ATOM 458 C C . PRO A 1 65 ? 52.147 -27.427 -25.616 1.00 60.28 65 PRO A C 1
ATOM 460 O O . PRO A 1 65 ? 51.194 -26.870 -26.168 1.00 60.28 65 PRO A O 1
ATOM 463 N N . LEU A 1 66 ? 52.210 -27.655 -24.305 1.00 61.19 66 LEU A N 1
ATOM 464 C CA . LEU A 1 66 ? 51.288 -27.076 -23.338 1.00 61.19 66 LEU A CA 1
ATOM 465 C C . LEU A 1 66 ? 51.909 -25.834 -22.711 1.00 61.19 66 LEU A C 1
ATOM 467 O O . LEU A 1 66 ? 53.038 -25.875 -22.223 1.00 61.19 66 LEU A O 1
ATOM 471 N N . ASN A 1 67 ? 51.133 -24.758 -22.658 1.00 64.94 67 ASN A N 1
ATOM 472 C CA . ASN A 1 67 ? 51.452 -23.606 -21.828 1.00 64.94 67 ASN A CA 1
ATOM 473 C C . ASN A 1 67 ? 50.664 -23.713 -20.530 1.00 64.94 67 ASN A C 1
ATOM 475 O O . ASN A 1 67 ? 49.433 -23.745 -20.553 1.00 64.94 67 ASN A O 1
ATOM 479 N N . TYR A 1 68 ? 51.371 -23.760 -19.404 1.00 66.50 68 TYR A N 1
ATOM 480 C CA . TYR A 1 68 ? 50.745 -23.674 -18.094 1.00 66.50 68 TYR A CA 1
ATOM 481 C C . TYR A 1 68 ? 50.201 -22.265 -17.878 1.00 66.50 68 TYR A C 1
ATOM 483 O O . TYR A 1 68 ? 50.942 -21.287 -17.996 1.00 66.50 68 TYR A O 1
ATOM 491 N N . LEU A 1 69 ? 48.908 -22.176 -17.576 1.00 64.94 69 LEU A N 1
ATOM 492 C CA . LEU A 1 69 ? 48.257 -20.906 -17.289 1.00 64.94 69 LEU A CA 1
ATOM 493 C C . LEU A 1 69 ? 48.189 -20.710 -15.775 1.00 64.94 69 LEU A C 1
ATOM 495 O O . LEU A 1 69 ? 48.734 -19.735 -15.272 1.00 64.94 69 LEU A O 1
ATOM 499 N N . GLY A 1 70 ? 47.633 -21.669 -15.032 1.00 65.88 70 GLY A N 1
ATOM 500 C CA . GLY A 1 70 ? 47.500 -21.571 -13.578 1.00 65.88 70 GLY A CA 1
ATOM 501 C C . GLY A 1 70 ? 46.923 -22.829 -12.929 1.00 65.88 70 GLY A C 1
ATOM 502 O O . GLY A 1 70 ? 46.605 -23.811 -13.609 1.00 65.88 70 GLY A O 1
ATOM 503 N N . SER A 1 71 ? 46.776 -22.791 -11.605 1.00 67.31 71 SER A N 1
ATOM 504 C CA . SER A 1 71 ? 46.191 -23.874 -10.805 1.00 67.31 71 SER A CA 1
ATOM 505 C C . SER A 1 71 ? 45.201 -23.336 -9.777 1.00 67.31 71 SER A C 1
ATOM 507 O O . SER A 1 71 ? 45.171 -22.145 -9.467 1.00 67.31 71 SER A O 1
ATOM 509 N N . GLY A 1 72 ? 44.344 -24.214 -9.267 1.00 68.00 72 GLY A N 1
ATOM 510 C CA . GLY A 1 72 ? 43.303 -23.837 -8.320 1.00 68.00 72 GLY A CA 1
ATOM 511 C C . GLY A 1 72 ? 42.608 -25.038 -7.699 1.00 68.00 72 GLY A C 1
ATOM 512 O O . GLY A 1 72 ? 43.055 -26.179 -7.846 1.00 68.00 72 GLY A O 1
ATOM 513 N N . TYR A 1 73 ? 41.494 -24.765 -7.027 1.00 65.50 73 TYR A N 1
ATOM 514 C CA . TYR A 1 73 ? 40.643 -25.781 -6.419 1.00 65.50 73 TYR A CA 1
ATOM 515 C C . TYR A 1 73 ? 39.205 -25.631 -6.918 1.00 65.50 73 TYR A C 1
ATOM 517 O O . TYR A 1 73 ? 38.687 -24.520 -7.016 1.00 65.50 73 TYR A O 1
ATOM 525 N N . ALA A 1 74 ? 38.555 -26.756 -7.198 1.00 62.38 74 ALA A N 1
ATOM 526 C CA . ALA A 1 74 ? 37.139 -26.857 -7.529 1.00 62.38 74 ALA A CA 1
ATOM 527 C C . ALA A 1 74 ? 36.370 -27.481 -6.354 1.00 62.38 74 ALA A C 1
ATOM 529 O O . ALA A 1 74 ? 36.749 -28.548 -5.874 1.00 62.38 74 ALA A O 1
ATOM 530 N N . ASN A 1 75 ? 35.287 -26.844 -5.905 1.00 59.28 75 ASN A N 1
ATOM 531 C CA . ASN A 1 75 ? 34.421 -27.315 -4.821 1.00 59.28 75 ASN A CA 1
ATOM 532 C C . ASN A 1 75 ? 33.018 -27.649 -5.345 1.00 59.28 75 ASN A C 1
ATOM 534 O O . ASN A 1 75 ? 32.519 -27.015 -6.273 1.00 59.28 75 ASN A O 1
ATOM 538 N N . SER A 1 76 ? 32.332 -28.599 -4.709 1.00 55.91 76 SER A N 1
ATOM 539 C CA . SER A 1 76 ? 30.891 -28.800 -4.932 1.00 55.91 76 SER A CA 1
ATOM 540 C C . SER A 1 76 ? 30.067 -27.700 -4.243 1.00 55.91 76 SER A C 1
ATOM 542 O O . SER A 1 76 ? 30.344 -27.424 -3.073 1.00 55.91 76 SER A O 1
ATOM 544 N N . LEU A 1 77 ? 29.014 -27.168 -4.886 1.00 49.34 77 LEU A N 1
ATOM 545 C CA . LEU A 1 77 ? 28.123 -26.122 -4.331 1.00 49.34 77 LEU A CA 1
ATOM 546 C C . LEU A 1 77 ? 27.529 -26.470 -2.950 1.00 49.34 77 LEU A C 1
ATOM 548 O O . LEU A 1 77 ? 27.326 -25.600 -2.115 1.00 49.34 77 LEU A O 1
ATOM 552 N N . LEU A 1 78 ? 27.301 -27.761 -2.682 1.00 47.78 78 LEU A N 1
ATOM 553 C CA . LEU A 1 78 ? 26.742 -28.268 -1.419 1.00 47.78 78 LEU A CA 1
ATOM 554 C C . LEU A 1 78 ? 27.796 -28.549 -0.327 1.00 47.78 78 LEU A C 1
ATOM 556 O O . LEU A 1 78 ? 27.455 -29.077 0.728 1.00 47.78 78 LEU A O 1
ATOM 560 N N . GLY A 1 79 ? 29.087 -28.289 -0.577 1.00 48.88 79 GLY A N 1
ATOM 561 C CA . GLY A 1 79 ? 30.184 -28.503 0.385 1.00 48.88 79 GLY A CA 1
ATOM 562 C C . GLY A 1 79 ? 30.433 -29.957 0.835 1.00 48.88 79 GLY A C 1
ATOM 563 O O . GLY A 1 79 ? 31.344 -30.209 1.620 1.00 48.88 79 GLY A O 1
ATOM 564 N N . LEU A 1 80 ? 29.656 -30.927 0.341 1.00 45.44 80 LEU A N 1
ATOM 565 C CA . LEU A 1 80 ? 29.618 -32.310 0.836 1.00 45.44 80 LEU A CA 1
ATOM 566 C C . LEU A 1 80 ? 30.753 -33.219 0.324 1.00 45.44 80 LEU A C 1
ATOM 568 O O . LEU A 1 80 ? 31.003 -34.253 0.945 1.00 45.44 80 LEU A O 1
ATOM 572 N N . PHE A 1 81 ? 31.446 -32.866 -0.769 1.00 50.44 81 PHE A N 1
ATOM 573 C CA . PHE A 1 81 ? 32.421 -33.754 -1.436 1.00 50.44 81 PHE A CA 1
ATOM 574 C C . PHE A 1 81 ? 33.880 -33.260 -1.456 1.00 50.44 81 PHE A C 1
ATOM 576 O O . PHE A 1 81 ? 34.738 -33.926 -2.031 1.00 50.44 81 PHE A O 1
ATOM 583 N N . GLY A 1 82 ? 34.195 -32.161 -0.765 1.00 55.56 82 GLY A N 1
ATOM 584 C CA . GLY A 1 82 ? 35.564 -31.638 -0.658 1.00 55.56 82 GLY A CA 1
ATOM 585 C C . GLY A 1 82 ? 36.060 -30.880 -1.899 1.00 55.56 82 GLY A C 1
ATOM 586 O O . GLY A 1 82 ? 35.315 -30.652 -2.851 1.00 55.56 82 GLY A O 1
ATOM 587 N N . S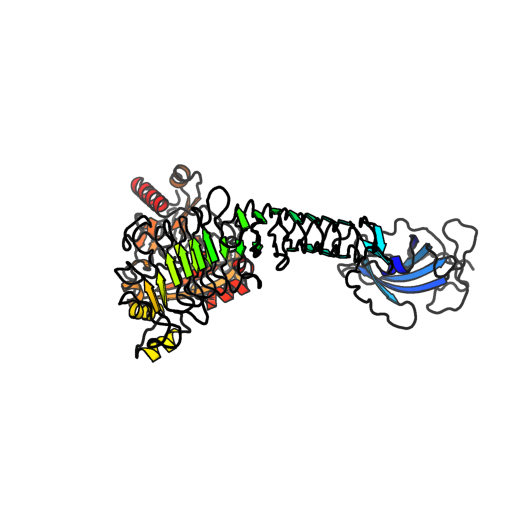ER A 1 83 ? 37.323 -30.445 -1.836 1.00 61.75 83 SER A N 1
ATOM 588 C CA . SER A 1 83 ? 37.999 -29.620 -2.846 1.00 61.75 83 SER A CA 1
ATOM 589 C C . SER A 1 83 ? 38.886 -30.474 -3.755 1.00 61.75 83 SER A C 1
ATOM 591 O O . SER A 1 83 ? 39.798 -31.140 -3.263 1.00 61.75 83 SER A O 1
ATOM 593 N N . THR A 1 84 ? 38.679 -30.418 -5.070 1.00 64.00 84 THR A N 1
ATOM 594 C CA . THR A 1 84 ? 39.542 -31.069 -6.068 1.00 64.00 84 THR A CA 1
ATOM 595 C C . THR A 1 84 ? 40.587 -30.083 -6.581 1.00 64.00 84 THR A C 1
ATOM 597 O O . THR A 1 84 ? 40.238 -29.004 -7.053 1.00 64.00 84 THR A O 1
ATOM 600 N N . ASN A 1 85 ? 41.867 -30.461 -6.558 1.00 69.00 85 ASN A N 1
ATOM 601 C CA . ASN A 1 85 ? 42.923 -29.691 -7.221 1.00 69.00 85 ASN A CA 1
ATOM 602 C C . ASN A 1 85 ? 42.744 -29.721 -8.740 1.00 69.00 85 ASN A C 1
ATOM 604 O O . ASN A 1 85 ? 42.563 -30.794 -9.311 1.00 69.00 85 ASN A O 1
ATOM 608 N N . ILE A 1 86 ? 42.873 -28.577 -9.402 1.00 70.62 86 ILE A N 1
ATOM 609 C CA . ILE A 1 86 ? 42.819 -28.485 -10.863 1.00 70.62 86 ILE A CA 1
ATOM 610 C C . ILE A 1 86 ? 43.980 -27.662 -11.421 1.00 70.62 86 ILE A C 1
ATOM 612 O O . ILE A 1 86 ? 44.489 -26.744 -10.776 1.00 70.62 86 ILE A O 1
ATOM 616 N N . MET A 1 87 ? 44.394 -27.994 -12.643 1.00 69.88 87 MET A N 1
ATOM 617 C CA . MET A 1 87 ? 45.407 -27.259 -13.407 1.00 69.88 87 MET A CA 1
ATOM 618 C C . MET A 1 87 ? 44.885 -26.936 -14.805 1.00 69.88 87 MET A C 1
ATOM 620 O O . MET A 1 87 ? 44.241 -27.788 -15.422 1.00 69.88 87 MET A O 1
ATOM 624 N N . ILE A 1 88 ? 45.173 -25.730 -15.304 1.00 72.56 88 ILE A N 1
ATOM 625 C CA . ILE A 1 88 ? 44.728 -25.259 -16.622 1.00 72.56 88 ILE A CA 1
ATOM 626 C C . ILE A 1 88 ? 45.924 -25.047 -17.547 1.00 72.56 88 ILE A C 1
ATOM 628 O O . ILE A 1 88 ? 46.909 -24.390 -17.195 1.00 72.56 88 ILE A O 1
ATOM 632 N N . PHE A 1 89 ? 45.780 -25.553 -18.768 1.00 71.19 89 PHE A N 1
ATOM 633 C CA . PHE A 1 89 ? 46.752 -25.425 -19.842 1.00 71.19 89 PHE A CA 1
ATOM 634 C C . PHE A 1 89 ? 46.090 -24.918 -21.122 1.00 71.19 89 PHE A C 1
ATOM 636 O O . PHE A 1 89 ? 44.911 -25.184 -21.359 1.00 71.19 89 PHE A O 1
ATOM 643 N N . SER A 1 90 ? 46.863 -24.275 -21.996 1.00 69.06 90 SER A N 1
ATOM 644 C CA . SER A 1 90 ? 46.478 -24.077 -23.397 1.00 69.06 90 SER A CA 1
ATOM 645 C C . SER A 1 90 ? 47.404 -24.832 -24.342 1.00 69.06 90 SER A C 1
ATOM 647 O O . SER A 1 90 ? 48.577 -25.068 -24.042 1.00 69.06 90 SER A O 1
ATOM 649 N N . VAL A 1 91 ? 46.876 -25.192 -25.511 1.00 62.09 91 VAL A N 1
ATOM 650 C CA . VAL A 1 91 ? 47.698 -25.574 -26.661 1.00 62.09 91 VAL A CA 1
ATOM 651 C C . VAL A 1 91 ? 47.780 -24.372 -27.595 1.00 62.09 91 VAL A C 1
ATOM 653 O O . VAL A 1 91 ? 46.754 -23.895 -28.080 1.00 62.09 91 VAL A O 1
ATOM 656 N N . GLY A 1 92 ? 48.996 -23.912 -27.894 1.00 61.06 92 GLY A N 1
ATOM 657 C CA . GLY A 1 92 ? 49.220 -22.806 -28.829 1.00 61.06 92 GLY A CA 1
ATOM 658 C C . GLY A 1 92 ? 49.663 -21.528 -28.129 1.00 61.06 92 GLY A C 1
ATOM 659 O O . GLY A 1 92 ? 50.642 -21.555 -27.397 1.00 61.06 92 GLY A O 1
ATOM 660 N N . ALA A 1 93 ? 49.014 -20.401 -28.404 1.00 55.75 93 ALA A N 1
ATOM 661 C CA . ALA A 1 93 ? 49.305 -19.133 -27.740 1.00 55.75 93 ALA A CA 1
ATOM 662 C C . ALA A 1 93 ? 48.527 -19.014 -26.401 1.00 55.75 93 ALA A C 1
ATOM 664 O O . ALA A 1 93 ? 47.579 -19.775 -26.173 1.00 55.75 93 ALA A O 1
ATOM 665 N N . PRO A 1 94 ? 48.939 -18.136 -25.465 1.00 51.91 94 PRO A N 1
ATOM 666 C CA . PRO A 1 94 ? 48.292 -17.994 -24.150 1.00 51.91 94 PRO A CA 1
ATOM 667 C C . PRO A 1 94 ? 46.808 -17.588 -24.218 1.00 51.91 94 PRO A C 1
ATOM 669 O O . PRO A 1 94 ? 46.055 -17.863 -23.293 1.00 51.91 94 PRO A O 1
ATOM 672 N N . ASP A 1 95 ? 46.400 -16.975 -25.326 1.00 55.34 95 ASP A N 1
ATOM 673 C CA . ASP A 1 95 ? 45.059 -16.497 -25.681 1.00 55.34 95 ASP A CA 1
ATOM 674 C C . ASP A 1 95 ? 44.232 -17.517 -26.489 1.00 55.34 95 ASP A C 1
ATOM 676 O O . ASP A 1 95 ? 43.199 -17.181 -27.065 1.00 55.34 95 ASP A O 1
ATOM 680 N N . SER A 1 96 ? 44.675 -18.776 -26.552 1.00 59.03 96 SER A N 1
ATOM 681 C CA . SER A 1 96 ? 43.958 -19.840 -27.257 1.00 59.03 96 SER A CA 1
ATOM 682 C C . SER A 1 96 ? 42.536 -20.025 -26.715 1.00 59.03 96 SER A C 1
ATOM 684 O O . SER A 1 96 ? 42.320 -20.096 -25.506 1.00 59.03 96 SER A O 1
ATOM 686 N N . THR A 1 97 ? 41.574 -20.198 -27.622 1.00 60.41 97 THR A N 1
ATOM 687 C CA . THR A 1 97 ? 40.183 -20.558 -27.304 1.00 60.41 97 THR A CA 1
ATOM 688 C C . THR A 1 97 ? 40.019 -22.037 -26.946 1.00 60.41 97 THR A C 1
ATOM 690 O O . THR A 1 97 ? 38.902 -22.519 -26.781 1.00 60.41 97 THR A O 1
ATOM 693 N N . GLN A 1 98 ? 41.117 -22.793 -26.872 1.00 63.16 98 GLN A N 1
ATOM 694 C CA . GLN A 1 98 ? 41.098 -24.200 -26.507 1.00 63.16 98 GLN A CA 1
ATOM 695 C C . GLN A 1 98 ? 41.940 -24.435 -25.255 1.00 63.16 98 GLN A C 1
ATOM 697 O O . GLN A 1 98 ? 43.176 -24.400 -25.291 1.00 63.16 98 GLN A O 1
ATOM 702 N N . LEU A 1 99 ? 41.240 -24.699 -24.152 1.00 68.88 99 LEU A N 1
ATOM 703 C CA . LEU A 1 99 ? 41.820 -24.920 -22.832 1.00 68.88 99 LEU A CA 1
ATOM 704 C C . LEU A 1 99 ? 41.691 -26.384 -22.417 1.00 68.88 99 LEU A C 1
ATOM 706 O O . LEU A 1 99 ? 40.729 -27.076 -22.756 1.00 68.88 99 LEU A O 1
ATOM 710 N N . TYR A 1 100 ? 42.665 -26.845 -21.642 1.00 69.00 100 TYR A N 1
ATOM 711 C CA . TYR A 1 100 ? 42.711 -28.187 -21.083 1.00 69.00 100 TYR A CA 1
ATOM 712 C C . TYR A 1 100 ? 42.759 -28.100 -19.568 1.00 69.00 100 TYR A C 1
ATOM 714 O O . TYR A 1 100 ? 43.663 -27.477 -19.011 1.00 69.00 100 TYR A O 1
ATOM 722 N N . ILE A 1 101 ? 41.800 -28.747 -18.911 1.00 71.56 101 ILE A N 1
ATOM 723 C CA . ILE A 1 101 ? 41.699 -28.783 -17.455 1.00 71.56 101 ILE A CA 1
ATOM 724 C C . ILE A 1 101 ? 42.047 -30.187 -16.980 1.00 71.56 101 ILE A C 1
ATOM 726 O O . ILE A 1 101 ? 41.388 -31.168 -17.338 1.00 71.56 101 ILE A O 1
ATOM 730 N N . TYR A 1 102 ? 43.102 -30.283 -16.182 1.00 70.25 102 TYR A N 1
ATOM 731 C CA . TYR A 1 102 ? 43.540 -31.525 -15.568 1.00 70.25 102 TYR A CA 1
ATOM 732 C C . TYR A 1 102 ? 43.049 -31.595 -14.124 1.00 70.25 102 TYR A C 1
ATOM 734 O O . TYR A 1 102 ? 43.404 -30.744 -13.307 1.00 70.25 102 TYR A O 1
ATOM 742 N N . ALA A 1 103 ? 42.261 -32.628 -13.821 1.00 66.81 103 ALA A N 1
ATOM 743 C CA . ALA A 1 103 ? 41.762 -32.928 -12.483 1.00 66.81 103 ALA A CA 1
ATOM 744 C C . ALA A 1 103 ? 42.230 -34.343 -12.079 1.00 66.81 103 ALA A C 1
ATOM 746 O O . ALA A 1 103 ? 41.613 -35.331 -12.501 1.00 66.81 103 ALA A O 1
ATOM 747 N N . PRO A 1 104 ? 43.322 -34.478 -11.299 1.00 59.53 104 PRO A N 1
ATOM 748 C CA . PRO A 1 104 ? 43.880 -35.777 -10.921 1.00 59.53 104 PRO A CA 1
ATOM 749 C C . PRO A 1 104 ? 42.897 -36.635 -10.115 1.00 59.53 104 PRO A C 1
ATOM 751 O O . PRO A 1 104 ? 42.899 -37.855 -10.269 1.00 59.53 104 PRO A O 1
ATOM 754 N N . ASP A 1 105 ? 42.021 -36.001 -9.332 1.00 62.66 105 ASP A N 1
ATOM 755 C CA . ASP A 1 105 ? 41.048 -36.681 -8.468 1.00 62.66 105 ASP A CA 1
ATOM 756 C C . ASP A 1 105 ? 39.622 -36.714 -9.062 1.00 62.66 105 ASP A C 1
ATOM 758 O O . ASP A 1 105 ? 38.701 -37.243 -8.444 1.00 62.66 105 ASP A O 1
ATOM 762 N N . GLY A 1 106 ? 39.441 -36.196 -10.286 1.00 59.62 106 GLY A N 1
ATOM 763 C CA . GLY A 1 106 ? 38.141 -36.078 -10.957 1.00 59.62 106 GLY A CA 1
ATOM 764 C C . GLY A 1 106 ? 37.272 -34.922 -10.438 1.00 59.62 106 GLY A C 1
ATOM 765 O O . GLY A 1 106 ? 37.428 -34.453 -9.312 1.00 59.62 106 GLY A O 1
ATOM 766 N N . PHE A 1 107 ? 36.351 -34.430 -11.274 1.00 57.56 107 PHE A N 1
ATOM 767 C CA . PHE A 1 107 ? 35.388 -33.409 -10.846 1.00 57.56 107 PHE A CA 1
ATOM 768 C C . PHE A 1 107 ? 34.282 -34.028 -9.972 1.00 57.56 107 PHE A C 1
ATOM 770 O O . PHE A 1 107 ? 33.827 -35.137 -10.274 1.00 57.56 107 PHE A O 1
ATOM 777 N N . PRO A 1 108 ? 33.806 -33.329 -8.923 1.00 55.62 108 PRO A N 1
ATOM 778 C CA . PRO A 1 108 ? 32.591 -33.724 -8.214 1.00 55.62 108 PRO A CA 1
ATOM 779 C C . PRO A 1 108 ? 31.386 -33.687 -9.174 1.00 55.62 108 PRO A C 1
ATOM 781 O O . PRO A 1 108 ? 31.294 -32.820 -10.039 1.00 55.62 108 PRO A O 1
ATOM 784 N N . GLY A 1 109 ? 30.491 -34.674 -9.074 1.00 50.12 109 GLY A N 1
ATOM 785 C CA . GLY A 1 109 ? 29.451 -34.932 -10.078 1.00 50.12 109 GLY A CA 1
ATOM 786 C C . GLY A 1 109 ? 28.428 -33.802 -10.281 1.00 50.12 109 GLY A C 1
ATOM 787 O O . GLY A 1 109 ? 27.786 -33.376 -9.329 1.00 50.12 109 GLY A O 1
ATOM 788 N N . LEU A 1 110 ? 28.292 -33.394 -11.551 1.00 46.75 110 LEU A N 1
ATOM 789 C CA . LEU A 1 110 ? 27.157 -32.807 -12.295 1.00 46.75 110 LEU A CA 1
ATOM 790 C C . LEU A 1 110 ? 26.066 -32.070 -11.496 1.00 46.75 110 LEU A C 1
ATOM 792 O O . LEU A 1 110 ? 24.978 -32.603 -11.303 1.00 46.75 110 LEU A O 1
ATOM 796 N N . THR A 1 111 ? 26.395 -30.853 -11.055 1.00 46.44 111 THR A N 1
ATOM 797 C CA . THR A 1 111 ? 25.699 -29.558 -11.276 1.00 46.44 111 THR A CA 1
ATOM 798 C C . THR A 1 111 ? 26.244 -28.576 -10.234 1.00 46.44 111 THR A C 1
ATOM 800 O O . THR A 1 111 ? 26.185 -28.868 -9.042 1.00 46.44 111 THR A O 1
ATOM 803 N N . GLY A 1 112 ? 26.788 -27.431 -10.658 1.00 51.12 112 GLY A N 1
ATOM 804 C CA . GLY A 1 112 ? 27.248 -26.385 -9.733 1.00 51.12 112 GLY A CA 1
ATOM 805 C C . GLY A 1 112 ? 28.615 -26.649 -9.083 1.00 51.12 112 GLY A C 1
ATOM 806 O O . GLY A 1 112 ? 28.699 -27.061 -7.928 1.00 51.12 112 GLY A O 1
ATOM 807 N N . VAL A 1 113 ? 29.709 -26.394 -9.805 1.00 46.47 113 VAL A N 1
ATOM 808 C CA . VAL A 1 113 ? 31.076 -26.419 -9.258 1.00 46.47 113 VAL A CA 1
ATOM 809 C C . VAL A 1 113 ? 31.572 -24.988 -9.076 1.00 46.47 113 VAL A C 1
ATOM 811 O O . VAL A 1 113 ? 31.862 -24.327 -10.067 1.00 46.47 113 VAL A O 1
ATOM 814 N N . ALA A 1 114 ? 31.718 -24.540 -7.829 1.00 49.31 114 ALA A N 1
ATOM 815 C CA . ALA A 1 114 ? 32.330 -23.252 -7.501 1.00 49.31 114 ALA A CA 1
ATOM 816 C C . ALA A 1 114 ? 33.849 -23.437 -7.340 1.00 49.31 114 ALA A C 1
ATOM 818 O O . ALA A 1 114 ? 34.293 -24.295 -6.571 1.00 49.31 114 ALA A O 1
ATOM 819 N N . GLY A 1 115 ? 34.659 -22.667 -8.066 1.00 49.50 115 GLY A N 1
ATOM 820 C CA . GLY A 1 115 ? 36.121 -22.784 -8.053 1.00 49.50 115 GLY A CA 1
ATOM 821 C C . GLY A 1 115 ? 36.824 -21.498 -7.633 1.00 49.50 115 GLY A C 1
ATOM 822 O O . GLY A 1 115 ? 36.295 -20.408 -7.817 1.00 49.50 115 GLY A O 1
ATOM 823 N N . SER A 1 116 ? 38.036 -21.621 -7.092 1.00 49.12 116 SER A N 1
ATOM 824 C CA . SER A 1 116 ? 38.965 -20.498 -6.940 1.00 49.12 116 SER A CA 1
ATOM 825 C C . SER A 1 116 ? 40.253 -20.785 -7.710 1.00 49.12 116 SER A C 1
ATOM 827 O O . SER A 1 116 ? 40.848 -21.861 -7.590 1.00 49.12 116 SER A O 1
ATOM 829 N N . PHE A 1 117 ? 40.675 -19.822 -8.533 1.00 47.44 117 PHE A N 1
ATOM 830 C CA . PHE A 1 117 ? 41.841 -19.930 -9.408 1.00 47.44 117 PHE A CA 1
ATOM 831 C C . PHE A 1 117 ? 42.956 -18.994 -8.939 1.00 47.44 117 PHE A C 1
ATOM 833 O O . PHE A 1 117 ? 42.705 -17.834 -8.622 1.00 47.44 117 PHE A O 1
ATOM 840 N N . SER A 1 118 ? 44.199 -19.478 -8.933 1.00 44.31 118 SER A N 1
ATOM 841 C CA . SER A 1 118 ? 45.391 -18.648 -8.762 1.00 44.31 118 SER A CA 1
ATOM 842 C C . SER A 1 118 ? 46.235 -18.715 -10.035 1.00 44.31 118 SER A C 1
ATOM 844 O O . SER A 1 118 ? 46.825 -19.739 -10.389 1.00 44.31 118 SER A O 1
ATOM 846 N N . LEU A 1 119 ? 46.267 -17.594 -10.753 1.00 46.31 119 LEU A N 1
ATOM 847 C CA . LEU A 1 119 ? 47.090 -17.377 -11.939 1.00 46.31 119 LEU A CA 1
ATOM 848 C C . LEU A 1 119 ? 48.362 -16.635 -11.513 1.00 46.31 119 LEU A C 1
ATOM 850 O O . LEU A 1 119 ? 48.464 -15.418 -11.621 1.00 46.31 119 LEU A O 1
ATOM 854 N N . GLY A 1 120 ? 49.335 -17.380 -10.987 1.00 45.09 120 GLY A N 1
ATOM 855 C CA . GLY A 1 120 ? 50.605 -16.807 -10.538 1.00 45.09 120 GLY A CA 1
ATOM 856 C C . GLY A 1 120 ? 50.533 -16.057 -9.201 1.00 45.09 120 GLY A C 1
ATOM 857 O O . GLY A 1 120 ? 49.529 -16.073 -8.497 1.00 45.09 120 GLY A O 1
ATOM 858 N N . SER A 1 121 ? 51.668 -15.468 -8.812 1.00 36.12 121 SER A N 1
ATOM 859 C CA . SER A 1 121 ? 52.039 -15.113 -7.433 1.00 36.12 121 SER A CA 1
ATOM 860 C C . SER A 1 121 ? 51.341 -13.899 -6.805 1.00 36.12 121 SER A C 1
ATOM 862 O O . SER A 1 121 ? 51.830 -13.415 -5.790 1.00 36.12 121 SER A O 1
ATOM 864 N N . GLU A 1 122 ? 50.229 -13.415 -7.350 1.00 32.22 122 GLU A N 1
ATOM 865 C CA . GLU A 1 122 ? 49.453 -12.334 -6.734 1.00 32.22 122 GLU A CA 1
ATOM 866 C C . GLU A 1 122 ? 47.976 -12.754 -6.631 1.00 32.22 122 GLU A C 1
ATOM 868 O O . GLU A 1 122 ? 47.390 -13.168 -7.636 1.00 32.22 122 GLU A O 1
ATOM 873 N N . PRO A 1 123 ? 47.356 -12.697 -5.437 1.00 30.88 123 PRO A N 1
ATOM 874 C CA . PRO A 1 123 ? 45.939 -12.986 -5.288 1.00 30.88 123 PRO A CA 1
ATOM 875 C C . PRO A 1 123 ? 45.125 -11.844 -5.909 1.00 30.88 123 PRO A C 1
ATOM 877 O O . PRO A 1 123 ? 45.088 -10.739 -5.374 1.00 30.88 123 PRO A O 1
ATOM 880 N N . PHE A 1 124 ? 44.454 -12.108 -7.027 1.00 33.78 124 PHE A N 1
ATOM 881 C CA . PHE A 1 124 ? 43.357 -11.257 -7.483 1.00 33.78 124 PHE A CA 1
ATOM 882 C C . PHE A 1 124 ? 42.116 -11.561 -6.637 1.00 33.78 124 PHE A C 1
ATOM 884 O O . PHE A 1 124 ? 41.764 -12.728 -6.453 1.00 33.78 124 PHE A O 1
ATOM 891 N N . SER A 1 125 ? 41.449 -10.527 -6.120 1.00 28.14 125 SER A N 1
ATOM 892 C CA . SER A 1 125 ? 40.055 -10.656 -5.691 1.00 28.14 125 SER A CA 1
ATOM 893 C C . SER A 1 125 ? 39.162 -10.503 -6.916 1.00 28.14 125 SER A C 1
ATOM 895 O O . SER A 1 125 ? 39.406 -9.623 -7.742 1.00 28.14 125 SER A O 1
ATOM 897 N N . MET A 1 126 ? 38.129 -11.339 -7.024 1.00 28.47 126 MET A N 1
ATOM 898 C CA . MET A 1 126 ? 37.048 -11.094 -7.974 1.00 28.47 126 MET A CA 1
ATOM 899 C C . MET A 1 126 ? 36.400 -9.760 -7.607 1.00 28.47 126 MET A C 1
ATOM 901 O O . MET A 1 126 ? 35.983 -9.568 -6.466 1.00 28.47 126 MET A O 1
ATOM 905 N N . ILE A 1 127 ? 36.417 -8.823 -8.547 1.00 31.58 127 ILE A N 1
ATOM 906 C CA . ILE A 1 127 ? 35.603 -7.616 -8.479 1.00 31.58 127 ILE A CA 1
ATOM 907 C C . ILE A 1 127 ? 34.191 -8.092 -8.830 1.00 31.58 127 ILE A C 1
ATOM 909 O O . ILE A 1 127 ? 34.017 -8.703 -9.882 1.00 31.58 127 ILE A O 1
ATOM 913 N N . GLU A 1 128 ? 33.215 -7.885 -7.942 1.00 31.34 128 GLU A N 1
ATOM 914 C CA . GLU A 1 128 ? 31.809 -7.855 -8.353 1.00 31.34 128 GLU A CA 1
ATOM 915 C C . GLU A 1 128 ? 31.715 -6.816 -9.468 1.00 31.34 128 GLU A C 1
ATOM 917 O O . GLU A 1 128 ? 31.908 -5.626 -9.216 1.00 31.34 128 GLU A O 1
ATOM 922 N N . THR A 1 129 ? 31.505 -7.241 -10.713 1.00 37.38 129 THR A N 1
ATOM 923 C CA . THR A 1 129 ? 31.034 -6.297 -11.718 1.00 37.38 129 THR A CA 1
ATOM 924 C C . THR A 1 129 ? 29.595 -6.011 -11.339 1.00 37.38 129 THR A C 1
ATOM 926 O O . THR A 1 129 ? 28.720 -6.859 -11.506 1.00 37.38 129 THR A O 1
ATOM 929 N N . THR A 1 130 ? 29.371 -4.823 -10.787 1.00 44.88 130 THR A N 1
ATOM 930 C CA . THR A 1 130 ? 28.113 -4.105 -10.991 1.00 44.88 130 THR A CA 1
ATOM 931 C C . THR A 1 130 ? 27.649 -4.326 -12.436 1.00 44.88 130 THR A C 1
ATOM 933 O O . THR A 1 130 ? 28.526 -4.348 -13.310 1.00 44.88 130 THR A O 1
ATOM 936 N N . PRO A 1 131 ? 26.342 -4.519 -12.698 1.00 55.56 131 PRO A N 1
ATOM 937 C CA . PRO A 1 131 ? 25.822 -4.602 -14.060 1.00 55.56 131 PRO A CA 1
ATOM 938 C C . PRO A 1 131 ? 26.478 -3.535 -14.942 1.00 55.56 131 PRO A C 1
ATOM 940 O O . PRO A 1 131 ? 26.603 -2.380 -14.525 1.00 55.56 131 PRO A O 1
ATOM 943 N N . GLY A 1 132 ? 27.011 -3.960 -16.090 1.00 59.47 132 GLY A N 1
ATOM 944 C CA . GLY A 1 132 ? 27.560 -3.038 -17.080 1.00 59.47 132 GLY A CA 1
ATOM 945 C C . GLY A 1 132 ? 26.429 -2.173 -17.621 1.00 59.47 132 GLY A C 1
ATOM 946 O O . GLY A 1 132 ? 25.307 -2.656 -17.776 1.00 59.47 132 GLY A O 1
ATOM 947 N N . VAL A 1 133 ? 26.723 -0.901 -17.848 1.00 73.19 133 VAL A N 1
ATOM 948 C CA . VAL A 1 133 ? 25.789 0.024 -18.483 1.00 73.19 133 VAL A CA 1
ATOM 949 C C . VAL A 1 133 ? 25.903 -0.205 -19.984 1.00 73.19 133 VAL A C 1
ATOM 951 O O . VAL A 1 133 ? 27.023 -0.243 -20.472 1.00 73.19 133 VAL A O 1
ATOM 954 N N . VAL A 1 134 ? 24.795 -0.378 -20.702 1.00 74.50 134 VAL A N 1
ATOM 955 C CA . VAL A 1 134 ? 24.836 -0.518 -22.163 1.00 74.50 134 VAL A CA 1
ATOM 956 C C . VAL A 1 134 ? 24.332 0.759 -22.817 1.00 74.50 134 VAL A C 1
ATOM 958 O O . VAL A 1 134 ? 23.138 1.051 -22.752 1.00 74.50 134 VAL A O 1
ATOM 961 N N . ASP A 1 135 ? 25.240 1.479 -23.477 1.00 79.81 135 ASP A N 1
ATOM 962 C CA . ASP A 1 135 ? 24.948 2.769 -24.109 1.00 79.81 135 ASP A CA 1
ATOM 963 C C . ASP A 1 135 ? 24.636 2.661 -25.619 1.00 79.81 135 ASP A C 1
ATOM 965 O O . ASP A 1 135 ? 25.349 2.033 -26.418 1.00 79.81 135 ASP A O 1
ATOM 969 N N . GLY A 1 136 ? 23.576 3.347 -26.035 1.00 72.94 136 GLY A N 1
ATOM 970 C CA . GLY A 1 136 ? 23.234 3.654 -27.417 1.00 72.94 136 GLY A CA 1
ATOM 971 C C . GLY A 1 136 ? 24.149 4.707 -28.052 1.00 72.94 136 GLY A C 1
ATOM 972 O O . GLY A 1 136 ? 25.087 5.235 -27.445 1.00 72.94 136 GLY A O 1
ATOM 973 N N . THR A 1 137 ? 23.910 5.006 -29.321 1.00 77.75 137 THR A N 1
ATOM 974 C CA . THR A 1 137 ? 24.605 6.035 -30.101 1.00 77.75 137 THR A CA 1
ATOM 975 C C . THR A 1 137 ? 23.734 7.282 -30.259 1.00 77.75 137 THR A C 1
ATOM 977 O O . THR A 1 137 ? 22.567 7.290 -29.918 1.00 77.75 137 THR A O 1
ATOM 980 N N . ASP A 1 138 ? 24.278 8.369 -30.818 1.00 79.94 138 ASP A N 1
ATOM 981 C CA . ASP A 1 138 ? 23.485 9.575 -31.133 1.00 79.94 138 ASP A CA 1
ATOM 982 C C . ASP A 1 138 ? 22.548 9.391 -32.362 1.00 79.94 138 ASP A C 1
ATOM 984 O O . ASP A 1 138 ? 22.084 10.366 -32.965 1.00 79.94 138 ASP A O 1
ATOM 988 N N . ALA A 1 139 ? 22.361 8.163 -32.843 1.00 81.94 139 ALA A N 1
ATOM 989 C CA . ALA A 1 139 ? 21.511 7.827 -33.977 1.00 81.94 139 ALA A CA 1
ATOM 990 C C . ALA A 1 139 ? 20.512 6.753 -33.555 1.00 81.94 139 ALA A C 1
ATOM 992 O O . ALA A 1 139 ? 20.808 5.987 -32.662 1.00 81.94 139 ALA A O 1
ATOM 993 N N . SER A 1 140 ? 19.389 6.641 -34.270 1.00 79.69 140 SER A N 1
ATOM 994 C CA . SER A 1 140 ? 18.367 5.633 -33.973 1.00 79.69 140 SER A CA 1
ATOM 995 C C . SER A 1 140 ? 18.937 4.217 -33.888 1.00 79.69 140 SER A C 1
ATOM 997 O O . SER A 1 140 ? 19.401 3.666 -34.901 1.00 79.69 140 SER A O 1
ATOM 999 N N . ASP A 1 141 ? 18.831 3.629 -32.707 1.00 76.00 141 ASP A N 1
ATOM 1000 C CA . ASP A 1 141 ? 19.352 2.323 -32.358 1.00 76.00 141 ASP A CA 1
ATOM 1001 C C . ASP A 1 141 ? 18.245 1.291 -32.118 1.00 76.00 141 ASP A C 1
ATOM 1003 O O . ASP A 1 141 ? 17.073 1.575 -31.877 1.00 76.00 141 ASP A O 1
ATOM 1007 N N . THR A 1 142 ? 18.619 0.020 -32.247 1.00 86.12 142 THR A N 1
ATOM 1008 C CA . THR A 1 142 ? 17.774 -1.106 -31.837 1.00 86.12 142 THR A CA 1
ATOM 1009 C C . THR A 1 142 ? 18.569 -1.956 -30.858 1.00 86.12 142 THR A C 1
ATOM 1011 O O . THR A 1 142 ? 19.415 -2.767 -31.256 1.00 86.12 142 THR A O 1
ATOM 1014 N N . MET A 1 143 ? 18.281 -1.759 -29.579 1.00 77.56 143 MET A N 1
ATOM 1015 C CA . MET A 1 143 ? 18.998 -2.306 -28.437 1.00 77.56 143 MET A CA 1
ATOM 1016 C C . MET A 1 143 ? 18.360 -3.630 -27.994 1.00 77.56 143 MET A C 1
ATOM 1018 O O . MET A 1 143 ? 17.562 -3.696 -27.069 1.00 77.56 143 MET A O 1
ATOM 1022 N N . ASN A 1 144 ? 18.698 -4.706 -28.712 1.00 80.31 144 ASN A N 1
ATOM 1023 C CA . ASN A 1 144 ? 18.261 -6.080 -28.420 1.00 80.31 144 ASN A CA 1
ATOM 1024 C C . ASN A 1 144 ? 19.343 -6.889 -27.692 1.00 80.31 144 ASN A C 1
ATOM 1026 O O . ASN A 1 144 ? 20.512 -6.504 -27.710 1.00 80.31 144 ASN A O 1
ATOM 1030 N N . VAL A 1 145 ? 19.000 -8.094 -27.203 1.00 71.00 145 VAL A N 1
ATOM 1031 C CA . VAL A 1 145 ? 20.002 -9.086 -26.759 1.00 71.00 145 VAL A CA 1
ATOM 1032 C C . VAL A 1 145 ? 21.109 -9.229 -27.807 1.00 71.00 145 VAL A C 1
ATOM 1034 O O . VAL A 1 145 ? 20.863 -9.564 -28.972 1.00 71.00 145 VAL A O 1
ATOM 1037 N N . GLY A 1 146 ? 22.346 -9.007 -27.374 1.00 65.12 146 GLY A N 1
ATOM 1038 C CA . GLY A 1 146 ? 23.532 -9.028 -28.219 1.00 65.12 146 GLY A CA 1
ATOM 1039 C C . GLY A 1 146 ? 23.984 -7.660 -28.740 1.00 65.12 146 GLY A C 1
ATOM 1040 O O . GLY A 1 146 ? 25.049 -7.604 -29.360 1.00 65.12 146 GLY A O 1
ATOM 1041 N N . TYR A 1 147 ? 23.232 -6.580 -28.501 1.00 70.75 147 TYR A N 1
ATOM 1042 C CA . TYR A 1 147 ? 23.699 -5.212 -28.730 1.00 70.75 147 TYR A CA 1
ATOM 1043 C C . TYR A 1 147 ? 24.895 -4.941 -27.816 1.00 70.75 147 TYR A C 1
ATOM 1045 O O . TYR A 1 147 ? 24.823 -5.234 -26.627 1.00 70.75 147 TYR A O 1
ATOM 1053 N N . THR A 1 148 ? 25.992 -4.445 -28.388 1.00 73.00 148 THR A N 1
ATOM 1054 C CA . THR A 1 148 ? 27.240 -4.166 -27.674 1.00 73.00 148 THR A CA 1
ATOM 1055 C C . THR A 1 148 ? 27.635 -2.727 -27.915 1.00 73.00 148 THR A C 1
ATOM 1057 O O . THR A 1 148 ? 27.753 -2.324 -29.076 1.00 73.00 148 THR A O 1
ATOM 1060 N N . ASP A 1 149 ? 27.857 -1.990 -26.837 1.00 70.88 149 ASP A N 1
ATOM 1061 C CA . ASP A 1 149 ? 28.218 -0.583 -26.908 1.00 70.88 149 ASP A CA 1
ATOM 1062 C C . ASP A 1 149 ? 29.711 -0.362 -27.227 1.00 70.88 149 ASP A C 1
ATOM 1064 O O . ASP A 1 149 ? 30.466 -1.279 -27.584 1.00 70.88 149 ASP A O 1
ATOM 1068 N N . ALA A 1 150 ? 30.140 0.899 -27.154 1.00 70.38 150 ALA A N 1
ATOM 1069 C CA . ALA A 1 150 ? 31.513 1.298 -27.442 1.00 70.38 150 ALA A CA 1
ATOM 1070 C C . ALA A 1 150 ? 32.529 0.832 -26.382 1.00 70.38 150 ALA A C 1
ATOM 1072 O O . ALA A 1 150 ? 33.709 0.661 -26.721 1.00 70.38 150 ALA A O 1
ATOM 1073 N N . ASP A 1 151 ? 32.081 0.621 -25.144 1.00 66.12 151 ASP A N 1
ATOM 1074 C CA . ASP A 1 151 ? 32.898 0.153 -24.024 1.00 66.12 151 ASP A CA 1
ATOM 1075 C C . ASP A 1 151 ? 32.961 -1.385 -23.956 1.00 66.12 151 ASP A C 1
ATOM 1077 O O . ASP A 1 151 ? 33.860 -1.958 -23.328 1.00 66.12 151 ASP A O 1
ATOM 1081 N N . GLY A 1 152 ? 32.126 -2.056 -24.752 1.00 60.22 152 GLY A N 1
ATOM 1082 C CA . GLY A 1 152 ? 32.096 -3.502 -24.919 1.00 60.22 152 GLY A CA 1
ATOM 1083 C C . GLY A 1 152 ? 31.090 -4.198 -24.007 1.00 60.22 152 GLY A C 1
ATOM 1084 O O . GLY A 1 152 ? 31.101 -5.435 -23.963 1.00 60.22 152 GLY A O 1
ATOM 1085 N N . ASP A 1 153 ? 30.240 -3.433 -23.322 1.00 67.69 153 ASP A N 1
ATOM 1086 C CA . ASP A 1 153 ? 29.132 -3.939 -22.524 1.00 67.69 153 ASP A CA 1
ATOM 1087 C C . ASP A 1 153 ? 27.997 -4.373 -23.454 1.00 67.69 153 ASP A C 1
ATOM 1089 O O . ASP A 1 153 ? 27.820 -3.841 -24.551 1.00 67.69 153 ASP A O 1
ATOM 1093 N N . GLN A 1 154 ? 27.285 -5.437 -23.082 1.00 67.50 154 GLN A N 1
ATOM 1094 C CA . GLN A 1 154 ? 26.326 -6.095 -23.965 1.00 67.50 154 GLN A CA 1
ATOM 1095 C C . GLN A 1 154 ? 25.016 -6.396 -23.248 1.00 67.50 154 GLN A C 1
ATOM 1097 O O . GLN A 1 154 ? 25.030 -6.946 -22.150 1.00 67.50 154 GLN A O 1
ATOM 1102 N N . ILE A 1 155 ? 23.895 -6.154 -23.932 1.00 66.88 155 ILE A N 1
ATOM 1103 C CA . ILE A 1 155 ? 22.576 -6.611 -23.478 1.00 66.88 155 ILE A CA 1
ATOM 1104 C C . ILE A 1 155 ? 22.563 -8.136 -23.512 1.00 66.88 155 ILE A C 1
ATOM 1106 O O . ILE A 1 155 ? 22.740 -8.752 -24.573 1.00 66.88 155 ILE A O 1
ATOM 1110 N N . THR A 1 156 ? 22.360 -8.760 -22.357 1.00 64.19 156 THR A N 1
ATOM 1111 C CA . THR A 1 156 ? 22.256 -10.218 -22.230 1.00 64.19 156 THR A CA 1
ATOM 1112 C C . THR A 1 156 ? 20.844 -10.620 -21.822 1.00 64.19 156 THR A C 1
ATOM 1114 O O . THR A 1 156 ? 20.068 -9.785 -21.395 1.00 64.19 156 THR A O 1
ATOM 1117 N N . ASN A 1 157 ? 20.493 -11.898 -21.968 1.00 55.97 157 ASN A N 1
ATOM 1118 C CA . ASN A 1 157 ? 19.175 -12.418 -21.589 1.00 55.97 157 ASN A CA 1
ATOM 1119 C C . ASN A 1 157 ? 19.139 -12.975 -20.148 1.00 55.97 157 ASN A C 1
ATOM 1121 O O . ASN A 1 157 ? 18.401 -13.928 -19.885 1.00 55.97 157 ASN A O 1
ATOM 1125 N N . TYR A 1 158 ? 20.039 -12.523 -19.269 1.00 50.78 158 TYR A N 1
ATOM 1126 C CA . TYR A 1 158 ? 20.218 -13.103 -17.937 1.00 50.78 158 TYR A CA 1
ATOM 1127 C C . TYR A 1 158 ? 19.675 -12.169 -16.854 1.00 50.78 158 TYR A C 1
ATOM 1129 O O . TYR A 1 158 ? 20.007 -10.995 -16.855 1.00 50.78 158 TYR A O 1
ATOM 1137 N N . ALA A 1 159 ? 18.935 -12.770 -15.913 1.00 45.69 159 ALA A N 1
ATOM 1138 C CA . ALA A 1 159 ? 18.181 -12.222 -14.774 1.00 45.69 159 ALA A CA 1
ATOM 1139 C C . ALA A 1 159 ? 18.968 -11.402 -13.723 1.00 45.69 159 ALA A C 1
ATOM 1141 O O . ALA A 1 159 ? 18.713 -11.499 -12.522 1.00 45.69 159 ALA A O 1
ATOM 1142 N N . SER A 1 160 ? 19.990 -10.661 -14.132 1.00 52.91 160 SER A N 1
ATOM 1143 C CA . SER A 1 160 ? 20.647 -9.660 -13.300 1.00 52.91 160 SER A CA 1
ATOM 1144 C C . SER A 1 160 ? 20.442 -8.322 -13.985 1.00 52.91 160 SER A C 1
ATOM 1146 O O . SER A 1 160 ? 21.215 -8.012 -14.890 1.00 52.91 160 SER A O 1
ATOM 1148 N N . GLY A 1 161 ? 19.399 -7.610 -13.559 1.00 54.25 161 GLY A N 1
ATOM 1149 C CA . GLY A 1 161 ? 19.004 -6.283 -14.023 1.00 54.25 161 GLY A CA 1
ATOM 1150 C C . GLY A 1 161 ? 20.129 -5.433 -14.608 1.00 54.25 161 GLY A C 1
ATOM 1151 O O . GLY A 1 161 ? 21.196 -5.284 -13.994 1.00 54.25 161 GLY A O 1
ATOM 1152 N N . GLY A 1 162 ? 19.910 -4.934 -15.818 1.00 61.81 162 GLY A N 1
ATOM 1153 C CA . GLY A 1 162 ? 20.823 -4.096 -16.579 1.00 61.81 162 GLY A CA 1
ATOM 1154 C C . GLY A 1 162 ? 20.547 -2.608 -16.389 1.00 61.81 162 GLY A C 1
ATOM 1155 O O . GLY A 1 162 ? 19.476 -2.196 -15.965 1.00 61.81 162 GLY A O 1
ATOM 1156 N N . VAL A 1 163 ? 21.537 -1.777 -16.716 1.00 68.31 163 VAL A N 1
ATOM 1157 C CA . VAL A 1 163 ? 21.323 -0.338 -16.915 1.00 68.31 163 VAL A CA 1
ATOM 1158 C C . VAL A 1 163 ? 21.469 -0.069 -18.411 1.00 68.31 163 VAL A C 1
ATOM 1160 O O . VAL A 1 163 ? 22.514 -0.378 -18.984 1.00 68.31 163 VAL A O 1
ATOM 1163 N N . LEU A 1 164 ? 20.433 0.462 -19.050 1.00 69.25 164 LEU A N 1
ATOM 1164 C CA . LEU A 1 164 ? 20.331 0.667 -20.495 1.00 69.25 164 LEU A CA 1
ATOM 1165 C C . LEU A 1 164 ? 20.152 2.161 -20.789 1.00 69.25 164 LEU A C 1
ATOM 1167 O O . LEU A 1 164 ? 19.232 2.777 -20.254 1.00 69.25 164 LEU A O 1
ATOM 1171 N N . PHE A 1 165 ? 20.983 2.733 -21.665 1.00 71.88 165 PHE A N 1
ATOM 1172 C CA . PHE A 1 165 ? 20.796 4.099 -22.166 1.00 71.88 165 PHE A CA 1
ATOM 1173 C C . PHE A 1 165 ? 20.590 4.110 -23.683 1.00 71.88 165 PHE A C 1
ATOM 1175 O O . PHE A 1 165 ? 21.412 3.546 -24.396 1.00 71.88 165 PHE A O 1
ATOM 1182 N N . GLY A 1 166 ? 19.555 4.783 -24.195 1.00 59.28 166 GLY A N 1
ATOM 1183 C CA . GLY A 1 166 ? 19.257 4.878 -25.640 1.00 59.28 166 GLY A CA 1
ATOM 1184 C C . GLY A 1 166 ? 20.273 5.686 -26.457 1.00 59.28 166 GLY A C 1
ATOM 1185 O O . GLY A 1 166 ? 20.384 5.514 -27.664 1.00 59.28 166 GLY A O 1
ATOM 1186 N N . GLY A 1 167 ? 21.115 6.475 -25.787 1.00 58.31 167 GLY A N 1
ATOM 1187 C CA . GLY A 1 167 ? 21.956 7.500 -26.406 1.00 58.31 167 GLY A CA 1
ATOM 1188 C C . GLY A 1 167 ? 21.469 8.892 -25.994 1.00 58.31 167 GLY A C 1
ATOM 1189 O O . GLY A 1 167 ? 20.428 9.039 -25.371 1.00 58.31 167 GLY A O 1
ATOM 1190 N N . GLN A 1 168 ? 22.229 9.958 -26.273 1.00 71.62 168 GLN A N 1
ATOM 1191 C CA . GLN A 1 168 ? 21.788 11.329 -25.929 1.00 71.62 168 GLN A CA 1
ATOM 1192 C C . GLN A 1 168 ? 20.821 11.928 -26.970 1.00 71.62 168 GLN A C 1
ATOM 1194 O O . GLN A 1 168 ? 20.346 13.049 -26.792 1.00 71.62 168 GLN A O 1
ATOM 1199 N N . SER A 1 169 ? 20.602 11.235 -28.090 1.00 75.38 169 SER A N 1
ATOM 1200 C CA . SER A 1 169 ? 19.654 11.590 -29.146 1.00 75.38 169 SER A CA 1
ATOM 1201 C C . SER A 1 169 ? 19.421 10.386 -30.048 1.00 75.38 169 SER A C 1
ATOM 1203 O O . SER A 1 169 ? 20.391 9.720 -30.387 1.00 75.38 169 SER A O 1
ATOM 1205 N N . GLY A 1 170 ? 18.225 10.190 -30.572 1.00 80.69 170 GLY A N 1
ATOM 1206 C CA . GLY A 1 170 ? 17.940 9.002 -31.362 1.00 80.69 170 GLY A CA 1
ATOM 1207 C C . GLY A 1 170 ? 16.460 8.882 -31.649 1.00 80.69 170 GLY A C 1
ATOM 1208 O O . GLY A 1 170 ? 15.752 9.869 -31.635 1.00 80.69 170 GLY A O 1
ATOM 1209 N N . ASN A 1 171 ? 16.029 7.703 -32.055 1.00 88.38 171 ASN A N 1
ATOM 1210 C CA . ASN A 1 171 ? 14.629 7.280 -32.031 1.00 88.38 171 ASN A CA 1
ATOM 1211 C C . ASN A 1 171 ? 14.781 5.786 -31.817 1.00 88.38 171 ASN A C 1
ATOM 1213 O O . ASN A 1 171 ? 14.945 5.028 -32.786 1.00 88.38 171 ASN A O 1
ATOM 1217 N N . ASP A 1 172 ? 14.909 5.415 -30.564 1.00 84.38 172 ASP A N 1
ATOM 1218 C CA . ASP A 1 172 ? 15.528 4.178 -30.155 1.00 84.38 172 ASP A CA 1
ATOM 1219 C C . ASP A 1 172 ? 14.457 3.137 -29.869 1.00 84.38 172 ASP A C 1
ATOM 1221 O O . ASP A 1 172 ? 13.300 3.428 -29.578 1.00 84.38 172 ASP A O 1
ATOM 1225 N N . THR A 1 173 ? 14.806 1.872 -30.066 1.00 87.88 173 THR A N 1
ATOM 1226 C CA . THR A 1 173 ? 13.954 0.757 -29.656 1.00 87.88 173 THR A CA 1
ATOM 1227 C C . THR A 1 173 ? 14.723 -0.094 -28.664 1.00 87.88 173 THR A C 1
ATOM 1229 O O . THR A 1 173 ? 15.685 -0.765 -29.058 1.00 87.88 173 THR A O 1
ATOM 1232 N N . ILE A 1 174 ? 14.298 -0.068 -27.403 1.00 86.19 174 ILE A N 1
ATOM 1233 C CA . ILE A 1 174 ? 14.992 -0.679 -26.265 1.00 86.19 174 ILE A CA 1
ATOM 1234 C C . ILE A 1 174 ? 14.151 -1.821 -25.695 1.00 86.19 174 ILE A C 1
ATOM 1236 O O . ILE A 1 174 ? 12.930 -1.718 -25.609 1.00 86.19 174 ILE A O 1
ATOM 1240 N N . TYR A 1 175 ? 14.814 -2.923 -25.342 1.00 85.44 175 TYR A N 1
ATOM 1241 C CA . TYR A 1 175 ? 14.197 -4.097 -24.727 1.00 85.44 175 TYR A CA 1
ATOM 1242 C C . TYR A 1 175 ? 15.012 -4.514 -23.491 1.00 85.44 175 TYR A C 1
ATOM 1244 O O . TYR A 1 175 ? 16.172 -4.909 -23.663 1.00 85.44 175 TYR A O 1
ATOM 1252 N N . GLY A 1 176 ? 14.418 -4.451 -22.297 1.00 81.69 176 GLY A N 1
ATOM 1253 C CA . GLY A 1 176 ? 15.003 -4.922 -21.031 1.00 81.69 176 GLY A CA 1
ATOM 1254 C C . GLY A 1 176 ? 14.986 -6.450 -20.899 1.00 81.69 176 GLY A C 1
ATOM 1255 O O . GLY A 1 176 ? 16.005 -7.094 -20.648 1.00 81.69 176 GLY A O 1
ATOM 1256 N N . TYR A 1 177 ? 13.889 -7.062 -21.349 1.00 83.31 177 TYR A N 1
ATOM 1257 C CA . TYR A 1 177 ? 13.625 -8.502 -21.339 1.00 83.31 177 TYR A CA 1
ATOM 1258 C C . TYR A 1 177 ? 13.287 -9.072 -19.968 1.00 83.31 177 TYR A C 1
ATOM 1260 O O . TYR A 1 177 ? 12.124 -9.342 -19.745 1.00 83.31 177 TYR A O 1
ATOM 1268 N N . SER A 1 178 ? 14.263 -9.441 -19.146 1.00 81.75 178 SER A N 1
ATOM 1269 C CA . SER A 1 178 ? 13.989 -10.142 -17.887 1.00 81.75 178 SER A CA 1
ATOM 1270 C C . SER A 1 178 ? 14.986 -9.710 -16.833 1.00 81.75 178 SER A C 1
ATOM 1272 O O . SER A 1 178 ? 16.195 -9.785 -17.095 1.00 81.75 178 SER A O 1
ATOM 1274 N N . GLY A 1 179 ? 14.498 -9.465 -15.627 1.00 78.50 179 GLY A N 1
ATOM 1275 C CA . GLY A 1 179 ? 15.266 -8.954 -14.505 1.00 78.50 179 GLY A CA 1
ATOM 1276 C C . GLY A 1 179 ? 15.113 -7.445 -14.390 1.00 78.50 179 GLY A C 1
ATOM 1277 O O . GLY A 1 179 ? 14.986 -6.770 -15.388 1.00 78.50 179 GLY A O 1
ATOM 1278 N N . ASN A 1 180 ? 15.212 -6.941 -13.163 1.00 81.56 180 ASN A N 1
ATOM 1279 C CA . ASN A 1 180 ? 14.927 -5.548 -12.824 1.00 81.56 180 ASN A CA 1
ATOM 1280 C C . ASN A 1 180 ? 15.849 -4.535 -13.529 1.00 81.56 180 ASN A C 1
ATOM 1282 O O . ASN A 1 180 ? 16.962 -4.267 -13.051 1.00 81.56 180 ASN A O 1
ATOM 1286 N N . ASP A 1 181 ? 15.412 -3.965 -14.640 1.00 83.00 181 ASP A N 1
ATOM 1287 C CA . ASP A 1 181 ? 16.202 -3.092 -15.494 1.00 83.00 181 ASP A CA 1
ATOM 1288 C C . ASP A 1 181 ? 16.043 -1.609 -15.128 1.00 83.00 181 ASP A C 1
ATOM 1290 O O . ASP A 1 181 ? 15.022 -1.147 -14.633 1.00 83.00 181 ASP A O 1
ATOM 1294 N N . ILE A 1 182 ? 17.088 -0.822 -15.383 1.00 86.75 182 ILE A N 1
ATOM 1295 C CA . ILE A 1 182 ? 17.042 0.643 -15.344 1.00 86.75 182 ILE A CA 1
ATOM 1296 C C . ILE A 1 182 ? 17.224 1.136 -16.773 1.00 86.75 182 ILE A C 1
ATOM 1298 O O . ILE A 1 182 ? 18.312 0.997 -17.333 1.00 86.75 182 ILE A O 1
ATOM 1302 N N . ILE A 1 183 ? 16.194 1.740 -17.356 1.00 87.56 183 ILE A N 1
ATOM 1303 C CA . ILE A 1 183 ? 16.181 2.186 -18.749 1.00 87.56 183 ILE A CA 1
ATOM 1304 C C . ILE A 1 183 ? 16.044 3.705 -18.815 1.00 87.56 183 ILE A C 1
ATOM 1306 O O . ILE A 1 183 ? 15.156 4.288 -18.203 1.00 87.56 183 ILE A O 1
ATOM 1310 N N . ASN A 1 184 ? 16.907 4.351 -19.594 1.00 89.81 184 ASN A N 1
ATOM 1311 C CA . ASN A 1 184 ? 16.796 5.767 -19.933 1.00 89.81 184 ASN A CA 1
ATOM 1312 C C . ASN A 1 184 ? 17.013 5.950 -21.441 1.00 89.81 184 ASN A C 1
ATOM 1314 O O . ASN A 1 184 ? 18.142 5.810 -21.914 1.00 89.81 184 ASN A O 1
ATOM 1318 N N . SER A 1 185 ? 15.965 6.210 -22.222 1.00 87.25 185 SER A N 1
ATOM 1319 C CA . SER A 1 185 ? 16.110 6.254 -23.688 1.00 87.25 185 SER A CA 1
ATOM 1320 C C . SER A 1 185 ? 16.676 7.575 -24.216 1.00 87.25 185 SER A C 1
ATOM 1322 O O . SER A 1 185 ? 17.377 7.574 -25.224 1.00 87.25 185 SER A O 1
ATOM 1324 N N . GLY A 1 186 ? 16.569 8.658 -23.447 1.00 86.50 186 GLY A N 1
ATOM 1325 C CA . GLY A 1 186 ? 17.356 9.865 -23.661 1.00 86.50 186 GLY A CA 1
ATOM 1326 C C . GLY A 1 186 ? 16.598 10.940 -24.424 1.00 86.50 186 GLY A C 1
ATOM 1327 O O . GLY A 1 186 ? 15.923 11.756 -23.811 1.00 86.50 186 GLY A O 1
ATOM 1328 N N . SER A 1 187 ? 16.806 11.088 -25.728 1.00 89.69 187 SER A N 1
ATOM 1329 C CA . SER A 1 187 ? 16.081 12.104 -26.503 1.00 89.69 187 SER A CA 1
ATOM 1330 C C . SER A 1 187 ? 15.696 11.586 -27.876 1.00 89.69 187 SER A C 1
ATOM 1332 O O . SER A 1 187 ? 16.495 10.934 -28.536 1.00 89.69 187 SER A O 1
ATOM 1334 N N . GLY A 1 188 ? 14.572 12.072 -28.383 1.00 89.31 188 GLY A N 1
ATOM 1335 C CA . GLY A 1 188 ? 13.892 11.601 -29.575 1.00 89.31 188 GLY A CA 1
ATOM 1336 C C . GLY A 1 188 ? 12.697 10.729 -29.219 1.00 89.31 188 GLY A C 1
ATOM 1337 O O . GLY A 1 188 ? 12.396 10.562 -28.058 1.00 89.31 188 GLY A O 1
ATOM 1338 N N . ASN A 1 189 ? 11.965 10.268 -30.236 1.00 93.25 189 ASN A N 1
ATOM 1339 C CA . ASN A 1 189 ? 10.735 9.506 -30.010 1.00 93.25 189 ASN A CA 1
ATOM 1340 C C . ASN A 1 189 ? 11.068 8.014 -29.986 1.00 93.25 189 ASN A C 1
ATOM 1342 O O . ASN A 1 189 ? 11.301 7.416 -31.057 1.00 93.25 189 ASN A O 1
ATOM 1346 N N . ASP A 1 190 ? 11.070 7.450 -28.792 1.00 93.44 190 ASP A N 1
ATOM 1347 C CA . ASP A 1 190 ? 11.589 6.136 -28.464 1.00 93.44 190 ASP A CA 1
ATOM 1348 C C . ASP A 1 190 ? 10.463 5.111 -28.249 1.00 93.44 190 ASP A C 1
ATOM 1350 O O . ASP A 1 190 ? 9.284 5.427 -28.072 1.00 93.44 190 ASP A O 1
ATOM 1354 N N . ILE A 1 191 ? 10.816 3.829 -28.342 1.00 93.81 191 ILE A N 1
ATOM 1355 C CA . ILE A 1 191 ? 9.936 2.702 -28.024 1.00 93.81 191 ILE A CA 1
ATOM 1356 C C . ILE A 1 191 ? 10.657 1.809 -27.021 1.00 93.81 191 ILE A C 1
ATOM 1358 O O . ILE A 1 191 ? 11.679 1.199 -27.350 1.00 93.81 191 ILE A O 1
ATOM 1362 N N . ILE A 1 192 ? 10.093 1.680 -25.828 1.00 94.00 192 ILE A N 1
ATOM 1363 C CA . ILE A 1 192 ? 10.710 0.971 -24.711 1.00 94.00 192 ILE A CA 1
ATOM 1364 C C . ILE A 1 192 ? 9.830 -0.202 -24.294 1.00 94.00 192 ILE A C 1
ATOM 1366 O O . ILE A 1 192 ? 8.619 -0.061 -24.142 1.00 94.00 192 ILE A O 1
ATOM 1370 N N . TYR A 1 193 ? 10.457 -1.359 -24.113 1.00 93.19 193 TYR A N 1
ATOM 1371 C CA . TYR A 1 193 ? 9.863 -2.547 -23.513 1.00 93.19 193 TYR A CA 1
ATOM 1372 C C . TYR A 1 193 ? 10.697 -2.925 -22.286 1.00 93.19 193 TYR A C 1
ATOM 1374 O O . TYR A 1 193 ? 11.845 -3.328 -22.481 1.00 93.19 193 TYR A O 1
ATOM 1382 N N . GLY A 1 194 ? 10.147 -2.795 -21.078 1.00 91.00 194 GLY A N 1
ATOM 1383 C CA . GLY A 1 194 ? 10.764 -3.253 -19.829 1.00 91.00 194 GLY A CA 1
ATOM 1384 C C . GLY A 1 194 ? 10.926 -4.768 -19.853 1.00 91.00 194 GLY A C 1
ATOM 1385 O O . GLY A 1 194 ? 11.987 -5.273 -20.225 1.00 91.00 194 GLY A O 1
ATOM 1386 N N . GLY A 1 195 ? 9.820 -5.496 -19.732 1.00 88.12 195 GLY A N 1
ATOM 1387 C CA . GLY A 1 195 ? 9.787 -6.943 -19.912 1.00 88.12 195 GLY A CA 1
ATOM 1388 C C . GLY A 1 195 ? 9.192 -7.661 -18.712 1.00 88.12 195 GLY A C 1
ATOM 1389 O O . GLY A 1 195 ? 8.033 -7.438 -18.397 1.00 88.12 195 GLY A O 1
ATOM 1390 N N . ASP A 1 196 ? 9.933 -8.613 -18.155 1.00 87.81 196 ASP A N 1
ATOM 1391 C CA . ASP A 1 196 ? 9.577 -9.335 -16.936 1.00 87.81 196 ASP A CA 1
ATOM 1392 C C . ASP A 1 196 ? 10.416 -8.787 -15.756 1.00 87.81 196 ASP A C 1
ATOM 1394 O O . ASP A 1 196 ? 11.615 -8.561 -15.933 1.00 87.81 196 ASP A O 1
ATOM 1398 N N . ASP A 1 197 ? 9.849 -8.804 -14.545 1.00 88.31 197 ASP A N 1
ATOM 1399 C CA . ASP A 1 197 ? 10.412 -8.299 -13.277 1.00 88.31 197 ASP A CA 1
ATOM 1400 C C . ASP A 1 197 ? 10.356 -6.757 -13.136 1.00 88.31 197 ASP A C 1
ATOM 1402 O O . ASP A 1 197 ? 9.977 -6.060 -14.060 1.00 88.31 197 ASP A O 1
ATOM 1406 N N . ASP A 1 198 ? 10.662 -6.228 -11.943 1.00 91.31 198 ASP A N 1
ATOM 1407 C CA . ASP A 1 198 ? 10.394 -4.814 -11.612 1.00 91.31 198 ASP A CA 1
ATOM 1408 C C . ASP A 1 198 ? 11.394 -3.846 -12.275 1.00 91.31 198 ASP A C 1
ATOM 1410 O O . ASP A 1 198 ? 12.562 -3.780 -11.856 1.00 91.31 198 ASP A O 1
ATOM 1414 N N . ASP A 1 199 ? 10.936 -3.045 -13.234 1.00 91.38 199 ASP A N 1
ATOM 1415 C CA . ASP A 1 199 ? 11.763 -2.137 -14.028 1.00 91.38 199 ASP A CA 1
ATOM 1416 C C . ASP A 1 199 ? 11.644 -0.663 -13.599 1.00 91.38 199 ASP A C 1
ATOM 1418 O O . ASP A 1 199 ? 10.658 -0.206 -13.025 1.00 91.38 199 ASP A O 1
ATOM 1422 N N . ALA A 1 200 ? 12.668 0.134 -13.899 1.00 93.44 200 ALA A N 1
ATOM 1423 C CA . ALA A 1 200 ? 12.665 1.587 -13.748 1.00 93.44 200 ALA A CA 1
ATOM 1424 C C . ALA A 1 200 ? 12.954 2.253 -15.099 1.00 93.44 200 ALA A C 1
ATOM 1426 O O . ALA A 1 200 ? 14.090 2.226 -15.578 1.00 93.44 200 ALA A O 1
ATOM 1427 N N . ILE A 1 201 ? 11.943 2.874 -15.707 1.00 94.31 201 ILE A N 1
ATOM 1428 C CA . ILE A 1 201 ? 11.982 3.368 -17.088 1.00 94.31 201 ILE A CA 1
ATOM 1429 C C . ILE A 1 201 ? 11.765 4.883 -17.140 1.00 94.31 201 ILE A C 1
ATOM 1431 O O . ILE A 1 201 ? 10.802 5.402 -16.583 1.00 94.31 201 ILE A O 1
ATOM 1435 N N . ASN A 1 202 ? 12.643 5.578 -17.864 1.00 93.38 202 ASN A N 1
ATOM 1436 C CA . ASN A 1 202 ? 12.536 6.995 -18.205 1.00 93.38 202 ASN A CA 1
ATOM 1437 C C . ASN A 1 202 ? 12.661 7.177 -19.736 1.00 93.38 202 ASN A C 1
ATOM 1439 O O . ASN A 1 202 ? 13.694 6.807 -20.306 1.00 93.38 202 ASN A O 1
ATOM 1443 N N . GLY A 1 203 ? 11.626 7.718 -20.389 1.00 91.94 203 GLY A N 1
ATOM 1444 C CA . GLY A 1 203 ? 11.608 7.997 -21.838 1.00 91.94 203 GLY A CA 1
ATOM 1445 C C . GLY A 1 203 ? 12.498 9.178 -22.243 1.00 91.94 203 GLY A C 1
ATOM 1446 O O . GLY A 1 203 ? 13.288 9.124 -23.185 1.00 91.94 203 GLY A O 1
ATOM 1447 N N . GLY A 1 204 ? 12.529 10.210 -21.412 1.00 90.44 204 GLY A N 1
ATOM 1448 C CA . GLY A 1 204 ? 13.446 11.325 -21.578 1.00 90.44 204 GLY A CA 1
ATOM 1449 C C . GLY A 1 204 ? 12.789 12.479 -22.313 1.00 90.44 204 GLY A C 1
ATOM 1450 O O . GLY A 1 204 ? 12.058 13.231 -21.689 1.00 90.44 204 GLY A O 1
ATOM 1451 N N . ALA A 1 205 ? 13.136 12.750 -23.567 1.00 90.69 205 ALA A N 1
ATOM 1452 C CA . ALA A 1 205 ? 12.571 13.891 -24.286 1.00 90.69 205 ALA A CA 1
ATOM 1453 C C . ALA A 1 205 ? 12.160 13.518 -25.704 1.00 90.69 205 ALA A C 1
ATOM 1455 O O . ALA A 1 205 ? 13.029 13.289 -26.533 1.00 90.69 205 ALA A O 1
ATOM 1456 N N . GLY A 1 206 ? 10.888 13.621 -26.047 1.00 91.62 206 GLY A N 1
ATOM 1457 C CA . GLY A 1 206 ? 10.309 13.188 -27.312 1.00 91.62 206 GLY A CA 1
ATOM 1458 C C . GLY A 1 206 ? 8.930 12.593 -27.060 1.00 91.62 206 GLY A C 1
ATOM 1459 O O . GLY A 1 206 ? 8.512 12.486 -25.926 1.00 91.62 206 GLY A O 1
ATOM 1460 N N . ASP A 1 207 ? 8.191 12.257 -28.119 1.00 93.75 207 ASP A N 1
ATOM 1461 C CA . ASP A 1 207 ? 6.912 11.555 -27.926 1.00 93.75 207 ASP A CA 1
ATOM 1462 C C . ASP A 1 207 ? 7.194 10.046 -27.848 1.00 93.75 207 ASP A C 1
ATOM 1464 O O . ASP A 1 207 ? 7.377 9.405 -28.899 1.00 93.75 207 ASP A O 1
ATOM 1468 N N . ASP A 1 208 ? 7.254 9.495 -26.639 1.00 94.88 208 ASP A N 1
ATOM 1469 C CA . ASP A 1 208 ? 7.721 8.137 -26.368 1.00 94.88 208 ASP A CA 1
ATOM 1470 C C . ASP A 1 208 ? 6.578 7.122 -26.232 1.00 94.88 208 ASP A C 1
ATOM 1472 O O . ASP A 1 208 ? 5.421 7.438 -25.936 1.00 94.88 208 ASP A O 1
ATOM 1476 N N . ILE A 1 209 ? 6.893 5.848 -26.486 1.00 97.31 209 ILE A N 1
ATOM 1477 C CA . ILE A 1 209 ? 5.997 4.721 -26.207 1.00 97.31 209 ILE A CA 1
ATOM 1478 C C . ILE A 1 209 ? 6.674 3.785 -25.214 1.00 97.31 209 ILE A C 1
ATOM 1480 O O . ILE A 1 209 ? 7.657 3.125 -25.557 1.00 97.31 209 ILE A O 1
ATOM 1484 N N . ILE A 1 210 ? 6.097 3.660 -24.023 1.00 97.69 210 ILE A N 1
ATOM 1485 C CA . ILE A 1 210 ? 6.638 2.855 -22.928 1.00 97.69 210 ILE A CA 1
ATOM 1486 C C . ILE A 1 210 ? 5.699 1.685 -22.628 1.00 97.69 210 ILE A C 1
ATOM 1488 O O . ILE A 1 210 ? 4.492 1.864 -22.462 1.00 97.69 210 ILE A O 1
ATOM 1492 N N . TYR A 1 211 ? 6.267 0.485 -22.558 1.00 97.81 211 TYR A N 1
ATOM 1493 C CA . TYR A 1 211 ? 5.630 -0.720 -22.037 1.00 97.81 211 TYR A CA 1
ATOM 1494 C C . TYR A 1 211 ? 6.461 -1.213 -20.849 1.00 97.81 211 TYR A C 1
ATOM 1496 O O . TYR A 1 211 ? 7.594 -1.629 -21.088 1.00 97.81 211 TYR A O 1
ATOM 1504 N N . GLY A 1 212 ? 5.920 -1.165 -19.629 1.00 96.88 212 GLY A N 1
ATOM 1505 C CA . GLY A 1 212 ? 6.539 -1.724 -18.421 1.00 96.88 212 GLY A CA 1
ATOM 1506 C C . GLY A 1 212 ? 6.663 -3.240 -18.545 1.00 96.88 212 GLY A C 1
ATOM 1507 O O . GLY A 1 212 ? 7.706 -3.739 -18.960 1.00 96.88 212 GLY A O 1
ATOM 1508 N N . GLY A 1 213 ? 5.544 -3.953 -18.439 1.00 95.31 213 GLY A N 1
ATOM 1509 C CA . GLY A 1 213 ? 5.472 -5.390 -18.680 1.00 95.31 213 GLY A CA 1
ATOM 1510 C C . GLY A 1 213 ? 4.878 -6.150 -17.501 1.00 95.31 213 GLY A C 1
ATOM 1511 O O . GLY A 1 213 ? 3.800 -5.799 -17.039 1.00 95.31 213 GLY A O 1
ATOM 1512 N N . ASP A 1 214 ? 5.492 -7.267 -17.119 1.00 92.62 214 ASP A N 1
ATOM 1513 C CA . ASP A 1 214 ? 5.137 -8.017 -15.912 1.00 92.62 214 ASP A CA 1
ATOM 1514 C C . ASP A 1 214 ? 6.112 -7.601 -14.793 1.00 92.62 214 ASP A C 1
ATOM 1516 O O . ASP A 1 214 ? 7.303 -7.825 -14.953 1.00 92.62 214 ASP A O 1
ATOM 1520 N N . GLY A 1 215 ? 5.654 -7.132 -13.635 1.00 93.50 215 GLY A N 1
ATOM 1521 C CA . GLY A 1 215 ? 6.526 -6.633 -12.561 1.00 93.50 215 GLY A CA 1
ATOM 1522 C C . GLY A 1 215 ? 5.935 -5.389 -11.904 1.00 93.50 215 GLY A C 1
ATOM 1523 O O . GLY A 1 215 ? 4.966 -4.841 -12.408 1.00 93.50 215 GLY A O 1
ATOM 1524 N N . ASP A 1 216 ? 6.467 -4.971 -10.756 1.00 96.12 216 ASP A N 1
ATOM 1525 C CA . ASP A 1 216 ? 6.059 -3.707 -10.126 1.00 96.12 216 ASP A CA 1
ATOM 1526 C C . ASP A 1 216 ? 6.918 -2.555 -10.697 1.00 96.12 216 ASP A C 1
ATOM 1528 O O . ASP A 1 216 ? 7.965 -2.210 -10.134 1.00 96.12 216 ASP A O 1
ATOM 1532 N N . ASP A 1 217 ? 6.509 -1.959 -11.821 1.00 97.31 217 ASP A N 1
ATOM 1533 C CA . ASP A 1 217 ? 7.355 -1.036 -12.588 1.00 97.31 217 ASP A CA 1
ATOM 1534 C C . ASP A 1 217 ? 7.298 0.418 -12.091 1.00 97.31 217 ASP A C 1
ATOM 1536 O O . ASP A 1 217 ? 6.302 0.907 -11.561 1.00 97.31 217 ASP A O 1
ATOM 1540 N N . THR A 1 218 ? 8.374 1.178 -12.298 1.00 96.56 218 THR A N 1
ATOM 1541 C CA . THR A 1 218 ? 8.415 2.638 -12.116 1.00 96.56 218 THR A CA 1
ATOM 1542 C C . THR A 1 218 ? 8.621 3.324 -13.460 1.00 96.56 218 THR A C 1
ATOM 1544 O O . THR A 1 218 ? 9.663 3.150 -14.089 1.00 96.56 218 THR A O 1
ATOM 1547 N N . LEU A 1 219 ? 7.658 4.140 -13.884 1.00 96.62 219 LEU A N 1
ATOM 1548 C CA . LEU A 1 219 ? 7.578 4.679 -15.241 1.00 96.62 219 LEU A CA 1
ATOM 1549 C C . LEU A 1 219 ? 7.530 6.211 -15.238 1.00 96.62 219 LEU A C 1
ATOM 1551 O O . LEU A 1 219 ? 6.730 6.816 -14.524 1.00 96.62 219 LEU A O 1
ATOM 1555 N N . GLU A 1 220 ? 8.357 6.828 -16.079 1.00 94.25 220 GLU A N 1
ATOM 1556 C CA . GLU A 1 220 ? 8.388 8.266 -16.355 1.00 94.25 220 GLU A CA 1
ATOM 1557 C C . GLU A 1 220 ? 8.510 8.478 -17.873 1.00 94.25 220 GLU A C 1
ATOM 1559 O O . GLU A 1 220 ? 9.422 7.948 -18.506 1.00 94.25 220 GLU A O 1
ATOM 1564 N N . GLY A 1 221 ? 7.584 9.234 -18.463 1.00 91.69 221 GLY A N 1
ATOM 1565 C CA . GLY A 1 221 ? 7.589 9.561 -19.894 1.00 91.69 221 GLY A CA 1
ATOM 1566 C C . GLY A 1 221 ? 8.680 10.579 -20.202 1.00 91.69 221 GLY A C 1
ATOM 1567 O O . GLY A 1 221 ? 9.710 10.238 -20.773 1.00 91.69 221 GLY A O 1
ATOM 1568 N N . GLY A 1 222 ? 8.541 11.775 -19.634 1.00 90.06 222 GLY A N 1
ATOM 1569 C CA . GLY A 1 222 ? 9.543 12.828 -19.711 1.00 90.06 222 GLY A CA 1
ATOM 1570 C C . GLY A 1 222 ? 8.966 14.088 -20.348 1.00 90.06 222 GLY A C 1
ATOM 1571 O O . GLY A 1 222 ? 7.885 14.515 -19.964 1.00 90.06 222 GLY A O 1
ATOM 1572 N N . GLU A 1 223 ? 9.720 14.745 -21.232 1.00 89.00 223 GLU A N 1
ATOM 1573 C CA . GLU A 1 223 ? 9.197 15.840 -22.060 1.00 89.00 223 GLU A CA 1
ATOM 1574 C C . GLU A 1 223 ? 8.573 15.268 -23.339 1.00 89.00 223 GLU A C 1
ATOM 1576 O O . GLU A 1 223 ? 9.284 14.586 -24.061 1.00 89.00 223 GLU A O 1
ATOM 1581 N N . GLY A 1 224 ? 7.365 15.674 -23.734 1.00 89.62 224 GLY A N 1
ATOM 1582 C CA . GLY A 1 224 ? 6.738 15.214 -24.990 1.00 89.62 224 GLY A CA 1
ATOM 1583 C C . GLY A 1 224 ? 5.440 14.432 -24.785 1.00 89.62 224 GLY A C 1
ATOM 1584 O O . GLY A 1 224 ? 5.030 14.194 -23.660 1.00 89.62 224 GLY A O 1
ATOM 1585 N N . ASP A 1 225 ? 4.685 14.193 -25.867 1.00 91.31 225 ASP A N 1
ATOM 1586 C CA . ASP A 1 225 ? 3.354 13.574 -25.748 1.00 91.31 225 ASP A CA 1
ATOM 1587 C C . ASP A 1 225 ? 3.511 12.046 -25.609 1.00 91.31 225 ASP A C 1
ATOM 1589 O O . ASP A 1 225 ? 3.559 11.336 -26.624 1.00 91.31 225 ASP A O 1
ATOM 1593 N N . ASP A 1 226 ? 3.559 11.531 -24.380 1.00 93.88 226 ASP A N 1
ATOM 1594 C CA . ASP A 1 226 ? 3.925 10.133 -24.135 1.00 93.88 226 ASP A CA 1
ATOM 1595 C C . ASP A 1 226 ? 2.733 9.166 -24.081 1.00 93.88 226 ASP A C 1
ATOM 1597 O O . ASP A 1 226 ? 1.618 9.487 -23.651 1.00 93.88 226 ASP A O 1
ATOM 1601 N N . LEU A 1 227 ? 2.970 7.921 -24.504 1.00 96.38 227 LEU A N 1
ATOM 1602 C CA . LEU A 1 227 ? 2.026 6.812 -24.374 1.00 96.38 227 LEU A CA 1
ATOM 1603 C C . LEU A 1 227 ? 2.625 5.703 -23.510 1.00 96.38 227 LEU A C 1
ATOM 1605 O O . LEU A 1 227 ? 3.537 4.995 -23.937 1.00 96.38 227 LEU A O 1
ATOM 1609 N N . VAL A 1 228 ? 2.044 5.496 -22.332 1.00 97.94 228 VAL A N 1
ATOM 1610 C CA . VAL A 1 228 ? 2.601 4.618 -21.302 1.00 97.94 228 VAL A CA 1
ATOM 1611 C C . VAL A 1 228 ? 1.619 3.508 -20.956 1.00 97.94 228 VAL A C 1
ATOM 1613 O O . VAL A 1 228 ? 0.436 3.752 -20.702 1.00 97.94 228 VAL A O 1
ATOM 1616 N N . PHE A 1 229 ? 2.124 2.279 -20.946 1.00 98.38 229 PHE A N 1
ATOM 1617 C CA . PHE A 1 229 ? 1.425 1.090 -20.482 1.00 98.38 229 PHE A CA 1
ATOM 1618 C C . PHE A 1 229 ? 2.229 0.458 -19.346 1.00 98.38 229 PHE A C 1
ATOM 1620 O O . PHE A 1 229 ? 3.365 0.067 -19.600 1.00 98.38 229 PHE A O 1
ATOM 1627 N N . GLY A 1 230 ? 1.642 0.358 -18.150 1.00 97.81 230 GLY A N 1
ATOM 1628 C CA . GLY A 1 230 ? 2.221 -0.335 -16.993 1.00 97.81 230 GLY A CA 1
ATOM 1629 C C . GLY A 1 230 ? 2.344 -1.824 -17.273 1.00 97.81 230 GLY A C 1
ATOM 1630 O O . GLY A 1 230 ? 3.366 -2.285 -17.766 1.00 97.81 230 GLY A O 1
ATOM 1631 N N . GLY A 1 231 ? 1.227 -2.532 -17.194 1.00 97.19 231 GLY A N 1
ATOM 1632 C CA . GLY A 1 231 ? 1.130 -3.932 -17.558 1.00 97.19 231 GLY A CA 1
ATOM 1633 C C . GLY A 1 231 ? 0.484 -4.731 -16.442 1.00 97.19 231 GLY A C 1
ATOM 1634 O O . GLY A 1 231 ? -0.714 -4.573 -16.206 1.00 97.19 231 GLY A O 1
ATOM 1635 N N . ALA A 1 232 ? 1.212 -5.685 -15.876 1.00 94.88 232 ALA A N 1
ATOM 1636 C CA . ALA A 1 232 ? 0.757 -6.510 -14.770 1.00 94.88 232 ALA A CA 1
ATOM 1637 C C . ALA A 1 232 ? 1.721 -6.388 -13.590 1.00 94.88 232 ALA A C 1
ATOM 1639 O O . ALA A 1 232 ? 2.890 -6.699 -13.746 1.00 94.88 232 ALA A O 1
ATOM 1640 N N . GLY A 1 233 ? 1.201 -6.115 -12.401 1.00 95.06 233 GLY A N 1
ATOM 1641 C CA . GLY A 1 233 ? 1.993 -5.782 -11.218 1.00 95.06 233 GLY A CA 1
ATOM 1642 C C . GLY A 1 233 ? 1.564 -4.420 -10.687 1.00 95.06 233 GLY A C 1
ATOM 1643 O O . GLY A 1 233 ? 0.655 -3.816 -11.235 1.00 95.06 233 GLY A O 1
ATOM 1644 N N . ASN A 1 234 ? 2.120 -3.996 -9.557 1.00 96.69 234 ASN A N 1
ATOM 1645 C CA . ASN A 1 234 ? 1.749 -2.735 -8.919 1.00 96.69 234 ASN A CA 1
ATOM 1646 C C . ASN A 1 234 ? 2.645 -1.615 -9.450 1.00 96.69 234 ASN A C 1
ATOM 1648 O O . ASN A 1 234 ? 3.721 -1.346 -8.902 1.00 96.69 234 ASN A O 1
ATOM 1652 N N . ASP A 1 235 ? 2.190 -0.955 -10.503 1.00 98.00 235 ASP A N 1
ATOM 1653 C CA . ASP A 1 235 ? 2.989 0.005 -11.246 1.00 98.00 235 ASP A CA 1
ATOM 1654 C C . ASP A 1 235 ? 2.930 1.405 -10.624 1.00 98.00 235 ASP A C 1
ATOM 1656 O O . ASP A 1 235 ? 1.950 1.828 -10.004 1.00 98.00 235 ASP A O 1
ATOM 1660 N N . THR A 1 236 ? 4.001 2.174 -10.795 1.00 97.12 236 THR A N 1
ATOM 1661 C CA . THR A 1 236 ? 4.115 3.561 -10.341 1.00 97.12 236 THR A CA 1
ATOM 1662 C C . THR A 1 236 ? 4.414 4.488 -11.513 1.00 97.12 236 THR A C 1
ATOM 1664 O O . THR A 1 236 ? 5.520 4.496 -12.047 1.00 97.12 236 THR A O 1
ATOM 1667 N N . TRP A 1 237 ? 3.454 5.347 -11.856 1.00 95.94 237 TRP A N 1
ATOM 1668 C CA . TRP A 1 237 ? 3.658 6.470 -12.770 1.00 95.94 237 TRP A CA 1
ATOM 1669 C C . TRP A 1 237 ? 4.136 7.724 -12.036 1.00 95.94 237 TRP A C 1
ATOM 1671 O O . TRP A 1 237 ? 3.492 8.191 -11.087 1.00 95.94 237 TRP A O 1
ATOM 1681 N N . ILE A 1 238 ? 5.232 8.300 -12.531 1.00 91.81 238 ILE A N 1
ATOM 1682 C CA . ILE A 1 238 ? 5.795 9.573 -12.085 1.00 91.81 238 ILE A CA 1
ATOM 1683 C C . ILE A 1 238 ? 5.569 10.606 -13.188 1.00 91.81 238 ILE A C 1
ATOM 1685 O O . ILE A 1 238 ? 6.060 10.457 -14.304 1.00 91.81 238 ILE A O 1
ATOM 1689 N N . ALA A 1 239 ? 4.855 11.685 -12.868 1.00 85.31 239 ALA A N 1
ATOM 1690 C CA . ALA A 1 239 ? 4.640 12.768 -13.819 1.00 85.31 239 ALA A CA 1
ATOM 1691 C C . ALA A 1 239 ? 5.966 13.505 -14.094 1.00 85.31 239 ALA A C 1
ATOM 1693 O O . ALA A 1 239 ? 6.579 14.060 -13.173 1.00 85.31 239 ALA A O 1
ATOM 1694 N N . GLY A 1 240 ? 6.387 13.532 -15.363 1.00 67.31 240 GLY A N 1
ATOM 1695 C CA . GLY A 1 240 ? 7.631 14.138 -15.848 1.00 67.31 240 GLY A CA 1
ATOM 1696 C C . GLY A 1 240 ? 7.657 15.666 -15.731 1.00 67.31 240 GLY A C 1
ATOM 1697 O O . GLY A 1 240 ? 7.596 16.393 -16.712 1.00 67.31 240 GLY A O 1
ATOM 1698 N N . GLY A 1 241 ? 7.768 16.205 -14.516 1.00 62.84 241 GLY A N 1
ATOM 1699 C CA . GLY A 1 241 ? 7.928 17.645 -14.288 1.00 62.84 241 GLY A CA 1
ATOM 1700 C C . GLY A 1 241 ? 6.820 18.532 -14.889 1.00 62.84 241 GLY A C 1
ATOM 1701 O O . GLY A 1 241 ? 5.715 18.099 -15.180 1.00 62.84 241 GLY A O 1
ATOM 1702 N N . ALA A 1 242 ? 7.080 19.841 -14.983 1.00 59.16 242 ALA A N 1
ATOM 1703 C CA . ALA A 1 242 ? 6.134 20.804 -15.553 1.00 59.16 242 ALA A CA 1
ATOM 1704 C C . ALA A 1 242 ? 6.462 21.041 -17.028 1.00 59.16 242 ALA A C 1
ATOM 1706 O O . ALA A 1 242 ? 7.173 22.000 -17.356 1.00 59.16 242 ALA A O 1
ATOM 1707 N N . ASP A 1 243 ? 5.962 20.176 -17.896 1.00 67.19 243 ASP A N 1
ATOM 1708 C CA . ASP A 1 243 ? 6.049 20.352 -19.337 1.00 67.19 243 ASP A CA 1
ATOM 1709 C C . ASP A 1 243 ? 4.685 20.811 -19.917 1.00 67.19 243 ASP A C 1
ATOM 1711 O O . ASP A 1 243 ? 3.781 21.215 -19.181 1.00 67.19 243 ASP A O 1
ATOM 1715 N N . SER A 1 244 ? 4.577 20.951 -21.238 1.00 65.00 244 SER A N 1
ATOM 1716 C CA . SER A 1 244 ? 3.314 21.319 -21.905 1.00 65.00 244 SER A CA 1
ATOM 1717 C C . SER A 1 244 ? 2.836 20.217 -22.844 1.00 65.00 244 SER A C 1
ATOM 1719 O O . SER A 1 244 ? 2.086 20.508 -23.776 1.00 65.00 244 SER A O 1
ATOM 1721 N N . ALA A 1 245 ? 3.235 18.972 -22.618 1.00 77.75 245 ALA A N 1
ATOM 1722 C CA . ALA A 1 245 ? 2.899 17.833 -23.454 1.00 77.75 245 ALA A CA 1
ATOM 1723 C C . ALA A 1 245 ? 1.888 16.910 -22.765 1.00 77.75 245 ALA A C 1
ATOM 1725 O O . ALA A 1 245 ? 1.706 16.970 -21.558 1.00 77.75 245 ALA A O 1
ATOM 1726 N N . THR A 1 246 ? 1.092 16.195 -23.547 1.00 87.12 246 THR A N 1
ATOM 1727 C CA . THR A 1 246 ? -0.086 15.469 -23.074 1.00 87.12 246 THR A CA 1
ATOM 1728 C C . THR A 1 246 ? 0.170 13.973 -23.031 1.00 87.12 246 THR A C 1
ATOM 1730 O O . THR A 1 246 ? 0.133 13.316 -24.073 1.00 87.12 246 THR A O 1
ATOM 1733 N N . ASP A 1 247 ? 0.272 13.438 -21.820 1.00 90.44 247 ASP A N 1
ATOM 1734 C CA . ASP A 1 247 ? 0.503 12.012 -21.613 1.00 90.44 247 ASP A CA 1
ATOM 1735 C C . ASP A 1 247 ? -0.795 11.201 -21.590 1.00 90.44 247 ASP A C 1
ATOM 1737 O O . ASP A 1 247 ? -1.858 11.647 -21.127 1.00 90.44 247 ASP A O 1
ATOM 1741 N N . ALA A 1 248 ? -0.698 9.961 -22.062 1.00 94.00 248 ALA A N 1
ATOM 1742 C CA . ALA A 1 248 ? -1.728 8.944 -21.938 1.00 94.00 248 ALA A CA 1
ATOM 1743 C C . ALA A 1 248 ? -1.164 7.705 -21.232 1.00 94.00 248 ALA A C 1
ATOM 1745 O O . ALA A 1 248 ? -0.444 6.910 -21.835 1.00 94.00 248 ALA A O 1
ATOM 1746 N N . VAL A 1 249 ? -1.549 7.523 -19.970 1.00 96.69 249 VAL A N 1
ATOM 1747 C CA . VAL A 1 249 ? -1.040 6.472 -19.083 1.00 96.69 249 VAL A CA 1
ATOM 1748 C C . VAL A 1 249 ? -2.136 5.452 -18.778 1.00 96.69 249 VAL A C 1
ATOM 1750 O O . VAL A 1 249 ? -3.247 5.817 -18.380 1.00 96.69 249 VAL A O 1
ATOM 1753 N N . TYR A 1 250 ? -1.812 4.173 -18.957 1.00 97.94 250 TYR A N 1
ATOM 1754 C CA . TYR A 1 250 ? -2.675 3.026 -18.671 1.00 97.94 250 TYR A CA 1
ATOM 1755 C C . TYR A 1 250 ? -1.900 2.008 -17.832 1.00 97.94 250 TYR A C 1
ATOM 1757 O O . TYR A 1 250 ? -1.034 1.329 -18.378 1.00 97.94 250 TYR A O 1
ATOM 1765 N N . LEU A 1 251 ? -2.189 1.894 -16.538 1.00 98.00 251 LEU A N 1
ATOM 1766 C CA . LEU A 1 251 ? -1.356 1.109 -15.619 1.00 98.00 251 LEU A CA 1
ATOM 1767 C C . LEU A 1 251 ? -1.675 -0.388 -15.665 1.00 98.00 251 LEU A C 1
ATOM 1769 O O . LEU A 1 251 ? -0.764 -1.180 -15.828 1.00 98.00 251 LEU A O 1
ATOM 1773 N N . GLY A 1 252 ? -2.934 -0.779 -15.837 1.00 97.06 252 GLY A N 1
ATOM 1774 C CA . GLY A 1 252 ? -3.272 -2.144 -16.236 1.00 97.06 252 GLY A CA 1
ATOM 1775 C C . GLY A 1 252 ? -3.806 -2.988 -15.090 1.00 97.06 252 GLY A C 1
ATOM 1776 O O . GLY A 1 252 ? -4.947 -2.777 -14.701 1.00 97.06 252 GLY A O 1
ATOM 1777 N N . VAL A 1 253 ? -3.109 -4.056 -14.704 1.00 95.81 253 VAL A N 1
ATOM 1778 C CA . VAL A 1 253 ? -3.566 -5.007 -13.676 1.00 95.81 253 VAL A CA 1
ATOM 1779 C C . VAL A 1 253 ? -2.650 -4.932 -12.466 1.00 95.81 253 VAL A C 1
ATOM 1781 O O . VAL A 1 253 ? -1.507 -5.348 -12.580 1.00 95.81 253 VAL A O 1
ATOM 1784 N N . GLY A 1 254 ? -3.191 -4.629 -11.294 1.00 94.38 254 GLY A N 1
ATOM 1785 C CA . GLY A 1 254 ? -2.429 -4.514 -10.053 1.00 94.38 254 GLY A CA 1
ATOM 1786 C C . GLY A 1 254 ? -2.930 -3.339 -9.231 1.00 94.38 254 GLY A C 1
ATOM 1787 O O . GLY A 1 254 ? -3.850 -2.653 -9.649 1.00 94.38 254 GLY A O 1
ATOM 1788 N N . ASP A 1 255 ? -2.391 -3.155 -8.030 1.00 96.00 255 ASP A N 1
ATOM 1789 C CA . ASP A 1 255 ? -2.751 -2.019 -7.181 1.00 96.00 255 ASP A CA 1
ATOM 1790 C C . ASP A 1 255 ? -1.807 -0.850 -7.495 1.00 96.00 255 ASP A C 1
ATOM 1792 O O . ASP A 1 255 ? -0.768 -0.667 -6.846 1.00 96.00 255 ASP A O 1
ATOM 1796 N N . ASP A 1 256 ? -2.161 -0.061 -8.505 1.00 97.94 256 ASP A N 1
ATOM 1797 C CA . ASP A 1 256 ? -1.251 0.889 -9.129 1.00 97.94 256 ASP A CA 1
ATOM 1798 C C . ASP A 1 256 ? -1.210 2.247 -8.416 1.00 97.94 256 ASP A C 1
ATOM 1800 O O . ASP A 1 256 ? -2.043 2.623 -7.581 1.00 97.94 256 ASP A O 1
ATOM 1804 N N . THR A 1 257 ? -0.203 3.048 -8.745 1.00 97.25 257 THR A N 1
ATOM 1805 C CA . THR A 1 257 ? -0.026 4.410 -8.250 1.00 97.25 257 THR A CA 1
ATOM 1806 C C . THR A 1 257 ? 0.275 5.369 -9.394 1.00 97.25 257 THR A C 1
ATOM 1808 O O . THR A 1 257 ? 1.200 5.146 -10.164 1.00 97.25 257 THR A O 1
ATOM 1811 N N . ALA A 1 258 ? -0.411 6.513 -9.441 1.00 95.50 258 ALA A N 1
ATOM 1812 C CA . ALA A 1 258 ? -0.124 7.559 -10.423 1.00 95.50 258 ALA A CA 1
ATOM 1813 C C . ALA A 1 258 ? 0.023 8.942 -9.791 1.00 95.50 258 ALA A C 1
ATOM 1815 O O . ALA A 1 258 ? -0.893 9.420 -9.120 1.00 95.50 258 ALA A O 1
ATOM 1816 N N . GLU A 1 259 ? 1.141 9.618 -10.051 1.00 92.44 259 GLU A N 1
ATOM 1817 C CA . GLU A 1 259 ? 1.278 11.049 -9.783 1.00 92.44 259 GLU A CA 1
ATOM 1818 C C . GLU A 1 259 ? 0.571 11.885 -10.856 1.00 92.44 259 GLU A C 1
ATOM 1820 O O . GLU A 1 259 ? 0.655 11.608 -12.053 1.00 92.44 259 GLU A O 1
ATOM 1825 N N . VAL A 1 260 ? -0.123 12.941 -10.427 1.00 87.94 260 VAL A N 1
ATOM 1826 C CA . VAL A 1 260 ? -0.800 13.868 -11.340 1.00 87.94 260 VAL A CA 1
ATOM 1827 C C . VAL A 1 260 ? 0.086 15.067 -11.668 1.00 87.94 260 VAL A C 1
ATOM 1829 O O . VAL A 1 260 ? 0.651 15.710 -10.779 1.00 87.94 260 VAL A O 1
ATOM 1832 N N . GLY A 1 261 ? 0.152 15.389 -12.961 1.00 80.44 261 GLY A N 1
ATOM 1833 C CA . GLY A 1 261 ? 0.784 16.592 -13.497 1.00 80.44 261 GLY A CA 1
ATOM 1834 C C . GLY A 1 261 ? 0.044 17.896 -13.158 1.00 80.44 261 GLY A C 1
ATOM 1835 O O . GLY A 1 261 ? -1.002 17.911 -12.508 1.00 80.44 261 GLY A O 1
ATOM 1836 N N . PHE A 1 262 ? 0.574 19.034 -13.620 1.00 76.94 262 PHE A N 1
ATOM 1837 C CA . PHE A 1 262 ? -0.111 20.329 -13.514 1.00 76.94 262 PHE A CA 1
ATOM 1838 C C . PHE A 1 262 ? -0.155 21.067 -14.849 1.00 76.94 262 PHE A C 1
ATOM 1840 O O . PHE A 1 262 ? 0.880 21.539 -15.327 1.00 76.94 262 PHE A O 1
ATOM 1847 N N . ARG A 1 263 ? -1.364 21.304 -15.377 1.00 73.12 263 ARG A N 1
ATOM 1848 C CA . ARG A 1 263 ? -1.554 22.041 -16.634 1.00 73.12 263 ARG A CA 1
ATOM 1849 C C . ARG A 1 263 ? -2.290 23.363 -16.486 1.00 73.12 263 ARG A C 1
ATOM 1851 O O . ARG A 1 263 ? -3.214 23.528 -15.691 1.00 73.12 263 ARG A O 1
ATOM 1858 N N . THR A 1 264 ? -1.929 24.324 -17.342 1.00 65.19 264 THR A N 1
ATOM 1859 C CA . THR A 1 264 ? -2.636 25.620 -17.461 1.00 65.19 264 THR A CA 1
ATOM 1860 C C . THR A 1 264 ? -2.971 26.033 -18.897 1.00 65.19 264 THR A C 1
ATOM 1862 O O . THR A 1 264 ? -3.619 27.064 -19.101 1.00 65.19 264 THR A O 1
ATOM 1865 N N . ASP A 1 265 ? -2.543 25.254 -19.889 1.00 67.00 265 ASP A N 1
ATOM 1866 C CA . ASP A 1 265 ? -2.709 25.518 -21.324 1.00 67.00 265 ASP A CA 1
ATOM 1867 C C . ASP A 1 265 ? -4.063 25.052 -21.887 1.00 67.00 265 ASP A C 1
ATOM 1869 O O . ASP A 1 265 ? -4.527 25.603 -22.889 1.00 67.00 265 ASP A O 1
ATOM 1873 N N . GLY A 1 266 ? -4.746 24.146 -21.181 1.00 66.50 266 GLY A N 1
ATOM 1874 C CA . GLY A 1 266 ? -6.069 23.629 -21.529 1.00 66.50 266 GLY A CA 1
ATOM 1875 C C . GLY A 1 266 ? -6.050 22.300 -22.282 1.00 66.50 266 GLY A C 1
ATOM 1876 O O . GLY A 1 266 ? -7.128 21.850 -22.677 1.00 66.50 266 GLY A O 1
ATOM 1877 N N . ASP A 1 267 ? -4.872 21.702 -22.466 1.00 72.62 267 ASP A N 1
ATOM 1878 C CA . ASP A 1 267 ? -4.737 20.305 -22.881 1.00 72.62 267 ASP A CA 1
ATOM 1879 C C . ASP A 1 267 ? -5.006 19.373 -21.683 1.00 72.62 267 ASP A C 1
ATOM 1881 O O . ASP A 1 267 ? -5.286 19.856 -20.579 1.00 72.62 267 ASP A O 1
ATOM 1885 N N . THR A 1 268 ? -5.086 18.057 -21.901 1.00 80.38 268 THR A N 1
ATOM 1886 C CA . THR A 1 268 ? -5.593 17.131 -20.875 1.00 80.38 268 THR A CA 1
ATOM 1887 C C . THR A 1 268 ? -4.890 15.788 -20.882 1.00 80.38 268 THR A C 1
ATOM 1889 O O . THR A 1 268 ? -5.086 15.033 -21.832 1.00 80.38 268 THR A O 1
ATOM 1892 N N . GLU A 1 269 ? -4.137 15.467 -19.822 1.00 86.69 269 GLU A N 1
ATOM 1893 C CA . GLU A 1 269 ? -3.570 14.124 -19.656 1.00 86.69 269 GLU A CA 1
ATOM 1894 C C . GLU A 1 269 ? -4.659 13.102 -19.344 1.00 86.69 269 GLU A C 1
ATOM 1896 O O . GLU A 1 269 ? -5.691 13.414 -18.742 1.00 86.69 269 GLU A O 1
ATOM 1901 N N . THR A 1 270 ? -4.405 11.858 -19.732 1.00 91.81 270 THR A N 1
ATOM 1902 C CA . THR A 1 270 ? -5.230 10.711 -19.355 1.00 91.81 270 THR A CA 1
ATOM 1903 C C . THR A 1 270 ? -4.450 9.831 -18.398 1.00 91.81 270 THR A C 1
ATOM 1905 O O . THR A 1 270 ? -3.385 9.339 -18.756 1.00 91.81 270 THR A O 1
ATOM 1908 N N . LEU A 1 271 ? -5.019 9.580 -17.222 1.00 94.62 271 LEU A N 1
ATOM 1909 C CA . LEU A 1 271 ? -4.547 8.566 -16.288 1.00 94.62 271 LEU A CA 1
ATOM 1910 C C . LEU A 1 271 ? -5.637 7.510 -16.107 1.00 94.62 271 LEU A C 1
ATOM 1912 O O . LEU A 1 271 ? -6.785 7.815 -15.754 1.00 94.62 271 LEU A O 1
ATOM 1916 N N . ASN A 1 272 ? -5.279 6.257 -16.349 1.00 96.25 272 ASN A N 1
ATOM 1917 C CA . ASN A 1 272 ? -6.128 5.099 -16.120 1.00 96.25 272 ASN A CA 1
ATOM 1918 C C . ASN A 1 272 ? -5.377 4.105 -15.232 1.00 96.25 272 ASN A C 1
ATOM 1920 O O . ASN A 1 272 ? -4.313 3.659 -15.654 1.00 96.25 272 ASN A O 1
ATOM 1924 N N . GLY A 1 273 ? -5.910 3.805 -14.042 1.00 96.19 273 GLY A N 1
ATOM 1925 C CA . GLY A 1 273 ? -5.364 2.778 -13.147 1.00 96.19 273 GLY A CA 1
ATOM 1926 C C . GLY A 1 273 ? -5.573 1.415 -13.789 1.00 96.19 273 GLY A C 1
ATOM 1927 O O . GLY A 1 273 ? -4.747 0.973 -14.575 1.00 96.19 273 GLY A O 1
ATOM 1928 N N . GLY A 1 274 ? -6.771 0.860 -13.675 1.00 95.75 274 GLY A N 1
ATOM 1929 C CA . GLY A 1 274 ? -7.170 -0.286 -14.482 1.00 95.75 274 GLY A CA 1
ATOM 1930 C C . GLY A 1 274 ? -7.976 -1.282 -13.673 1.00 95.75 274 GLY A C 1
ATOM 1931 O O . GLY A 1 274 ? -9.081 -0.959 -13.240 1.00 95.75 274 GLY A O 1
ATOM 1932 N N . ASP A 1 275 ? -7.482 -2.514 -13.583 1.00 92.19 275 ASP A N 1
ATOM 1933 C CA . ASP A 1 275 ? -8.013 -3.567 -12.724 1.00 92.19 275 ASP A CA 1
ATOM 1934 C C . ASP A 1 275 ? -7.161 -3.641 -11.443 1.00 92.19 275 ASP A C 1
ATOM 1936 O O . ASP A 1 275 ? -6.042 -4.138 -11.490 1.00 92.19 275 ASP A O 1
ATOM 1940 N N . GLY A 1 276 ? -7.730 -3.296 -10.290 1.00 91.25 276 GLY A N 1
ATOM 1941 C CA . GLY A 1 276 ? -7.045 -3.365 -8.998 1.00 91.25 276 GLY A CA 1
ATOM 1942 C C . GLY A 1 276 ? -7.577 -2.312 -8.037 1.00 91.25 276 GLY A C 1
ATOM 1943 O O . GLY A 1 276 ? -8.687 -1.820 -8.239 1.00 91.25 276 GLY A O 1
ATOM 1944 N N . GLU A 1 277 ? -6.838 -2.031 -6.964 1.00 92.06 277 GLU A N 1
ATOM 1945 C CA . GLU A 1 277 ? -7.130 -0.944 -6.022 1.00 92.06 277 GLU A CA 1
ATOM 1946 C C . GLU A 1 277 ? -6.133 0.208 -6.211 1.00 92.06 277 GLU A C 1
ATOM 1948 O O . GLU A 1 277 ? -5.144 0.338 -5.479 1.00 92.06 277 GLU A O 1
ATOM 1953 N N . ASP A 1 278 ? -6.423 1.091 -7.163 1.00 95.88 278 ASP A N 1
ATOM 1954 C CA . ASP A 1 278 ? -5.450 2.064 -7.657 1.00 95.88 278 ASP A CA 1
ATOM 1955 C C . ASP A 1 278 ? -5.452 3.362 -6.839 1.00 95.88 278 ASP A C 1
ATOM 1957 O O . ASP A 1 278 ? -6.474 3.795 -6.290 1.00 95.88 278 ASP A O 1
ATOM 1961 N N . THR A 1 279 ? -4.299 4.030 -6.755 1.00 96.81 279 THR A N 1
ATOM 1962 C CA . THR A 1 279 ? -4.115 5.281 -6.003 1.00 96.81 279 THR A CA 1
ATOM 1963 C C . THR A 1 279 ? -3.615 6.425 -6.876 1.00 96.81 279 THR A C 1
ATOM 1965 O O . THR A 1 279 ? -2.475 6.428 -7.338 1.00 96.81 279 THR A O 1
ATOM 1968 N N . VAL A 1 280 ? -4.418 7.482 -6.999 1.00 95.88 280 VAL A N 1
ATOM 1969 C CA . VAL A 1 280 ? -3.978 8.743 -7.609 1.00 95.88 280 VAL A CA 1
ATOM 1970 C C . VAL A 1 280 ? -3.377 9.672 -6.548 1.00 95.88 280 VAL A C 1
ATOM 1972 O O . VAL A 1 280 ? -3.940 9.838 -5.461 1.00 95.88 280 VAL A O 1
ATOM 1975 N N . ARG A 1 281 ? -2.220 10.275 -6.840 1.00 94.44 281 ARG A N 1
ATOM 1976 C CA . ARG A 1 281 ? -1.432 11.095 -5.908 1.00 94.44 281 ARG A CA 1
ATOM 1977 C C . ARG A 1 281 ? -1.231 12.521 -6.418 1.00 94.44 281 ARG A C 1
ATOM 1979 O O . ARG A 1 281 ? -0.897 12.740 -7.580 1.00 94.44 281 ARG A O 1
ATOM 1986 N N . PHE A 1 282 ? -1.379 13.487 -5.515 1.00 92.69 282 PHE A N 1
ATOM 1987 C CA . PHE A 1 282 ? -1.256 14.922 -5.791 1.00 92.69 282 PHE A CA 1
ATOM 1988 C C . PHE A 1 282 ? -0.123 15.599 -5.008 1.00 92.69 282 PHE A C 1
ATOM 1990 O O . PHE A 1 282 ? -0.019 16.825 -5.021 1.00 92.69 282 PHE A O 1
ATOM 1997 N N . ASP A 1 283 ? 0.734 14.828 -4.337 1.00 90.50 283 ASP A N 1
ATOM 1998 C CA . ASP A 1 283 ? 1.853 15.329 -3.533 1.00 90.50 283 ASP A CA 1
ATOM 1999 C C . ASP A 1 283 ? 3.185 15.408 -4.298 1.00 90.50 283 ASP A C 1
ATOM 2001 O O . ASP A 1 283 ? 4.242 15.636 -3.706 1.00 90.50 283 ASP A O 1
ATOM 2005 N N . ALA A 1 284 ? 3.142 15.292 -5.628 1.00 86.25 284 ALA A N 1
ATOM 2006 C CA . ALA A 1 284 ? 4.281 15.614 -6.474 1.00 86.25 284 ALA A CA 1
ATOM 2007 C C . ALA A 1 284 ? 4.671 17.092 -6.301 1.00 86.25 284 ALA A C 1
ATOM 2009 O O . ALA A 1 284 ? 3.826 17.978 -6.152 1.00 86.25 284 ALA A O 1
ATOM 2010 N N . THR A 1 285 ? 5.969 17.400 -6.381 1.00 85.06 285 THR A N 1
ATOM 2011 C CA . THR A 1 285 ? 6.506 18.745 -6.066 1.00 85.06 285 THR A CA 1
ATOM 2012 C C . THR A 1 285 ? 5.822 19.878 -6.855 1.00 85.06 285 THR A C 1
ATOM 2014 O O . THR A 1 285 ? 5.714 21.005 -6.367 1.00 85.06 285 THR A O 1
ATOM 2017 N N . ILE A 1 286 ? 5.359 19.591 -8.074 1.00 80.12 286 ILE A N 1
ATOM 2018 C CA . ILE A 1 286 ? 4.694 20.546 -8.972 1.00 80.12 286 ILE A CA 1
ATOM 2019 C C . ILE A 1 286 ? 3.269 20.920 -8.536 1.00 80.12 286 ILE A C 1
ATOM 2021 O O . ILE A 1 286 ? 2.843 22.051 -8.780 1.00 80.12 286 ILE A O 1
ATOM 2025 N N . VAL A 1 287 ? 2.558 20.010 -7.865 1.00 84.12 287 VAL A N 1
ATOM 2026 C CA . VAL A 1 287 ? 1.162 20.177 -7.423 1.00 84.12 287 VAL A CA 1
ATOM 2027 C C . VAL A 1 287 ? 1.029 20.340 -5.910 1.00 84.12 287 VAL A C 1
ATOM 2029 O O . VAL A 1 287 ? 0.005 20.838 -5.453 1.00 84.12 287 VAL A O 1
ATOM 2032 N N . ASP A 1 288 ? 2.077 20.031 -5.143 1.00 86.25 288 ASP A N 1
ATOM 2033 C CA . ASP A 1 288 ? 2.038 19.938 -3.681 1.00 86.25 288 ASP A CA 1
ATOM 2034 C C . ASP A 1 288 ? 1.488 21.199 -2.972 1.00 86.25 288 ASP A C 1
ATOM 2036 O O . ASP A 1 288 ? 0.762 21.136 -1.985 1.00 86.25 288 ASP A O 1
ATOM 2040 N N . ASN A 1 289 ? 1.781 22.379 -3.524 1.00 85.88 289 ASN A N 1
ATOM 2041 C CA . ASN A 1 289 ? 1.397 23.671 -2.943 1.00 85.88 289 ASN A CA 1
ATOM 2042 C C . ASN A 1 289 ? 0.153 24.305 -3.604 1.00 85.88 289 ASN A C 1
ATOM 2044 O O . ASN A 1 289 ? -0.021 25.531 -3.573 1.00 85.88 289 ASN A O 1
ATOM 2048 N N . LEU A 1 290 ? -0.678 23.496 -4.266 1.00 89.06 290 LEU A N 1
ATOM 2049 C CA . LEU A 1 290 ? -1.879 23.937 -4.971 1.00 89.06 290 LEU A CA 1
ATOM 2050 C C . LEU A 1 290 ? -3.130 23.310 -4.361 1.00 89.06 290 LEU A C 1
ATOM 2052 O O . LEU A 1 290 ? -3.174 22.114 -4.107 1.00 89.06 290 LEU A O 1
ATOM 2056 N N . ASN A 1 291 ? -4.189 24.106 -4.200 1.00 91.12 291 ASN A N 1
ATOM 2057 C CA . ASN A 1 291 ? -5.461 23.577 -3.714 1.00 91.12 291 ASN A CA 1
ATOM 2058 C C . ASN A 1 291 ? -6.026 22.545 -4.700 1.00 91.12 291 ASN A C 1
ATOM 2060 O O . ASN A 1 291 ? -6.338 22.898 -5.842 1.00 91.12 291 ASN A O 1
ATOM 2064 N N . LEU A 1 292 ? -6.212 21.312 -4.240 1.00 91.94 292 LEU A N 1
ATOM 2065 C CA . LEU A 1 292 ? -6.822 20.221 -4.995 1.00 91.94 292 LEU A CA 1
ATOM 2066 C C . LEU A 1 292 ? -8.351 20.272 -4.901 1.00 91.94 292 LEU A C 1
ATOM 2068 O O . LEU A 1 292 ? -8.921 20.545 -3.846 1.00 91.94 292 LEU A O 1
ATOM 2072 N N . SER A 1 293 ? -9.021 19.933 -5.998 1.00 94.25 293 SER A N 1
ATOM 2073 C CA . SER A 1 293 ? -10.415 19.503 -5.997 1.00 94.25 293 SER A CA 1
ATOM 2074 C C . SER A 1 293 ? -10.566 18.299 -6.918 1.00 94.25 293 SER A C 1
ATOM 2076 O O . SER A 1 293 ? -10.354 18.426 -8.126 1.00 94.25 293 SER A O 1
ATOM 2078 N N . ILE A 1 294 ? -10.945 17.159 -6.340 1.00 95.00 294 ILE A N 1
ATOM 2079 C CA . ILE A 1 294 ? -11.218 15.910 -7.052 1.00 95.00 294 ILE A CA 1
ATOM 2080 C C . ILE A 1 294 ? -12.546 15.302 -6.604 1.00 95.00 294 ILE A C 1
ATOM 2082 O O . ILE A 1 294 ? -12.865 15.275 -5.417 1.00 95.00 294 ILE A O 1
ATOM 2086 N N . ILE A 1 295 ? -13.311 14.816 -7.579 1.00 95.25 295 ILE A N 1
ATOM 2087 C CA . ILE A 1 295 ? -14.514 14.007 -7.369 1.00 95.25 295 ILE A CA 1
ATOM 2088 C C . ILE A 1 295 ? -14.367 12.740 -8.209 1.00 95.25 295 ILE A C 1
ATOM 2090 O O . ILE A 1 295 ? -14.413 12.826 -9.445 1.00 95.25 295 ILE A O 1
ATOM 2094 N N . LEU A 1 296 ? -14.181 11.596 -7.547 1.00 95.12 296 LEU A N 1
ATOM 2095 C CA . LEU A 1 296 ? -14.159 10.288 -8.194 1.00 95.12 296 LEU A CA 1
ATOM 2096 C C . LEU A 1 296 ? -15.554 9.935 -8.727 1.00 95.12 296 LEU A C 1
ATOM 2098 O O . LEU A 1 296 ? -16.582 10.304 -8.163 1.00 95.12 296 LEU A O 1
ATOM 2102 N N . ASN A 1 297 ? -15.592 9.218 -9.847 1.00 91.25 297 ASN A N 1
ATOM 2103 C CA . ASN A 1 297 ? -16.827 8.752 -10.470 1.00 91.25 297 ASN A CA 1
ATOM 2104 C C . ASN A 1 297 ? -16.777 7.229 -10.614 1.00 91.25 297 ASN A C 1
ATOM 2106 O O . ASN A 1 297 ? -15.755 6.694 -11.023 1.00 91.25 297 ASN A O 1
ATOM 2110 N N . ASP A 1 298 ? -17.897 6.535 -10.377 1.00 88.56 298 ASP A N 1
ATOM 2111 C CA . ASP A 1 298 ? -17.971 5.075 -10.594 1.00 88.56 298 ASP A CA 1
ATOM 2112 C C . ASP A 1 298 ? -17.770 4.682 -12.065 1.00 88.56 298 ASP A C 1
ATOM 2114 O O . ASP A 1 298 ? -17.424 3.550 -12.391 1.00 88.56 298 ASP A O 1
ATOM 2118 N N . VAL A 1 299 ? -18.127 5.588 -12.982 1.00 85.88 299 VAL A N 1
ATOM 2119 C CA . VAL A 1 299 ? -18.054 5.363 -14.425 1.00 85.88 299 VAL A CA 1
ATOM 2120 C C . VAL A 1 299 ? -17.631 6.651 -15.117 1.00 85.88 299 VAL A C 1
ATOM 2122 O O . VAL A 1 299 ? -18.327 7.666 -15.037 1.00 85.88 299 VAL A O 1
ATOM 2125 N N . GLY A 1 300 ? -16.558 6.559 -15.900 1.00 88.81 300 GLY A N 1
ATOM 2126 C CA . GLY A 1 300 ? -16.005 7.683 -16.653 1.00 88.81 300 GLY A CA 1
ATOM 2127 C C . GLY A 1 300 ? -15.022 8.524 -15.831 1.00 88.81 300 GLY A C 1
ATOM 2128 O O . GLY A 1 300 ? -14.729 8.179 -14.690 1.00 88.81 300 GLY A O 1
ATOM 2129 N N . PRO A 1 301 ? -14.487 9.606 -16.419 1.00 90.06 301 PRO A N 1
ATOM 2130 C CA . PRO A 1 301 ? -13.413 10.376 -15.804 1.00 90.06 301 PRO A CA 1
ATOM 2131 C C . PRO A 1 301 ? -13.884 11.141 -14.571 1.00 90.06 301 PRO A C 1
ATOM 2133 O O . PRO A 1 301 ? -14.975 11.721 -14.560 1.00 90.06 301 PRO A O 1
ATOM 2136 N N . ALA A 1 302 ? -13.044 11.163 -13.543 1.00 91.44 302 ALA A N 1
ATOM 2137 C CA . ALA A 1 302 ? -13.155 12.021 -12.377 1.00 91.44 302 ALA A CA 1
ATOM 2138 C C . ALA A 1 302 ? -13.065 13.499 -12.783 1.00 91.44 302 ALA A C 1
ATOM 2140 O O . ALA A 1 302 ? -12.478 13.866 -13.802 1.00 91.44 302 ALA A O 1
ATOM 2141 N N . THR A 1 303 ? -13.658 14.374 -11.972 1.00 86.50 303 THR A N 1
ATOM 2142 C CA . THR A 1 303 ? -13.503 15.824 -12.158 1.00 86.50 303 THR A CA 1
ATOM 2143 C C . THR A 1 303 ? -12.324 16.306 -11.327 1.00 86.50 303 THR A C 1
ATOM 2145 O O . THR A 1 303 ? -12.427 16.288 -10.106 1.00 86.50 303 THR A O 1
ATOM 2148 N N . VAL A 1 304 ? -11.245 16.759 -11.976 1.00 88.62 304 VAL A N 1
ATOM 2149 C CA . VAL A 1 304 ? -10.017 17.253 -11.327 1.00 88.62 304 VAL A CA 1
ATOM 2150 C C . VAL A 1 304 ? -9.710 18.681 -11.786 1.00 88.62 304 VAL A C 1
ATOM 2152 O O . VAL A 1 304 ? -9.875 19.023 -12.959 1.00 88.62 304 VAL A O 1
ATOM 2155 N N . ASN A 1 305 ? -9.254 19.547 -10.880 1.00 86.56 305 ASN A N 1
ATOM 2156 C CA . ASN A 1 305 ? -8.936 20.952 -11.175 1.00 86.56 305 ASN A CA 1
ATOM 2157 C C . ASN A 1 305 ? -7.513 21.202 -11.721 1.00 86.56 305 ASN A C 1
ATOM 2159 O O . ASN A 1 305 ? -7.088 22.359 -11.771 1.00 86.56 305 ASN A O 1
ATOM 2163 N N . PHE A 1 306 ? -6.81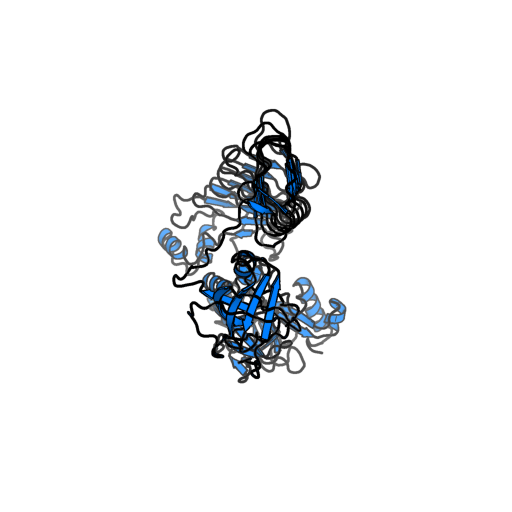3 20.150 -12.150 1.00 80.88 306 PHE A N 1
ATOM 2164 C CA . PHE A 1 306 ? -5.439 20.200 -12.665 1.00 80.88 306 PHE A CA 1
ATOM 2165 C C . PHE A 1 306 ? -5.303 19.925 -14.165 1.00 80.88 306 PHE A C 1
ATOM 2167 O O . PHE A 1 306 ? -4.206 20.026 -14.702 1.00 80.88 306 PHE A O 1
ATOM 2174 N N . GLY A 1 307 ? -6.427 19.688 -14.850 1.00 80.56 307 GLY A N 1
ATOM 2175 C CA . GLY A 1 307 ? -6.423 19.430 -16.287 1.00 80.56 307 GLY A CA 1
ATOM 2176 C C . GLY A 1 307 ? -6.111 17.982 -16.646 1.00 80.56 307 GLY A C 1
ATOM 2177 O O . GLY A 1 307 ? -5.731 17.746 -17.772 1.00 80.56 307 GLY A O 1
ATOM 2178 N N . THR A 1 308 ? -6.317 17.028 -15.740 1.00 87.25 308 THR A N 1
ATOM 2179 C CA . THR A 1 308 ? -6.074 15.600 -15.984 1.00 87.25 308 THR A CA 1
ATOM 2180 C C . THR A 1 308 ? -7.379 14.813 -15.863 1.00 87.25 308 THR A C 1
ATOM 2182 O O . THR A 1 308 ? -8.142 14.999 -14.908 1.00 87.25 308 THR A O 1
ATOM 2185 N N . GLU A 1 309 ? -7.656 13.941 -16.829 1.00 91.25 309 GLU A N 1
ATOM 2186 C CA . GLU A 1 309 ? -8.741 12.962 -16.777 1.00 91.25 309 GLU A CA 1
ATOM 2187 C C . GLU A 1 309 ? -8.259 11.709 -16.043 1.00 91.25 309 GLU A C 1
ATOM 2189 O O . GLU A 1 309 ? -7.429 10.960 -16.546 1.00 91.25 309 GLU A O 1
ATOM 2194 N N . VAL A 1 310 ? -8.804 11.475 -14.849 1.00 93.88 310 VAL A N 1
ATOM 2195 C CA . VAL A 1 310 ? -8.468 10.321 -14.003 1.00 93.88 310 VAL A CA 1
ATOM 2196 C C . VAL A 1 310 ? -9.604 9.303 -14.082 1.00 93.88 310 VAL A C 1
ATOM 2198 O O . VAL A 1 310 ? -10.760 9.650 -13.844 1.00 93.88 310 VAL A O 1
ATOM 2201 N N . THR A 1 311 ? -9.313 8.056 -14.438 1.00 95.44 311 THR A N 1
ATOM 2202 C CA . THR A 1 311 ? -10.299 6.968 -14.596 1.00 95.44 311 THR A CA 1
ATOM 2203 C C . THR A 1 311 ? -9.815 5.694 -13.925 1.00 95.44 311 THR A C 1
ATOM 2205 O O . THR A 1 311 ? -8.619 5.452 -13.942 1.00 95.44 311 THR A O 1
ATOM 2208 N N . ASN A 1 312 ? -10.733 4.865 -13.413 1.00 94.31 312 ASN A N 1
ATOM 2209 C CA . ASN A 1 312 ? -10.389 3.605 -12.737 1.00 94.31 312 ASN A CA 1
ATOM 2210 C C . ASN A 1 312 ? -9.363 3.835 -11.612 1.00 94.31 312 ASN A C 1
ATOM 2212 O O . ASN A 1 312 ? -8.266 3.312 -11.664 1.00 94.31 312 ASN A O 1
ATOM 2216 N N . PHE A 1 313 ? -9.688 4.741 -10.687 1.00 95.38 313 PHE A N 1
ATOM 2217 C CA . PHE A 1 313 ? -8.934 4.929 -9.452 1.00 95.38 313 PHE A CA 1
ATOM 2218 C C . PHE A 1 313 ? -9.914 4.930 -8.287 1.00 95.38 313 PHE A C 1
ATOM 2220 O O . PHE A 1 313 ? -10.917 5.656 -8.311 1.00 95.38 313 PHE A O 1
ATOM 2227 N N . GLU A 1 314 ? -9.598 4.140 -7.270 1.00 94.06 314 GLU A N 1
ATOM 2228 C CA . GLU A 1 314 ? -10.396 3.961 -6.061 1.00 94.06 314 GLU A CA 1
ATOM 2229 C C . GLU A 1 314 ? -9.894 4.871 -4.940 1.00 94.06 314 GLU A C 1
ATOM 2231 O O . GLU A 1 314 ? -10.674 5.300 -4.094 1.00 94.06 314 GLU A O 1
ATOM 2236 N N . ASN A 1 315 ? -8.601 5.192 -4.923 1.00 96.19 315 ASN A N 1
ATOM 2237 C CA . ASN A 1 315 ? -7.956 5.850 -3.795 1.00 96.19 315 ASN A CA 1
ATOM 2238 C C . ASN A 1 315 ? -7.362 7.203 -4.197 1.00 96.19 315 ASN A C 1
ATOM 2240 O O . ASN A 1 315 ? -6.839 7.374 -5.300 1.00 96.19 315 ASN A O 1
ATOM 2244 N N . VAL A 1 316 ? -7.404 8.171 -3.278 1.00 97.62 316 VAL A N 1
ATOM 2245 C CA . VAL A 1 316 ? -6.870 9.523 -3.494 1.00 97.62 316 VAL A CA 1
ATOM 2246 C C . VAL A 1 316 ? -5.913 9.883 -2.378 1.00 97.62 316 VAL A C 1
ATOM 2248 O O . VAL A 1 316 ? -6.277 9.895 -1.202 1.00 97.62 316 VAL A O 1
ATOM 2251 N N . ARG A 1 317 ? -4.706 10.285 -2.761 1.00 96.31 317 ARG A N 1
ATOM 2252 C CA . ARG A 1 317 ? -3.742 10.923 -1.874 1.00 96.31 317 ARG A CA 1
ATOM 2253 C C . ARG A 1 317 ? -3.566 12.383 -2.269 1.00 96.31 317 ARG A C 1
ATOM 2255 O O . ARG A 1 317 ? -3.096 12.679 -3.363 1.00 96.31 317 ARG A O 1
ATOM 2262 N N . GLY A 1 318 ? -3.978 13.263 -1.369 1.00 95.25 318 GLY A N 1
ATOM 2263 C CA . GLY A 1 318 ? -3.915 14.712 -1.462 1.00 95.25 318 GLY A CA 1
ATOM 2264 C C . GLY A 1 318 ? -2.496 15.272 -1.425 1.00 95.25 318 GLY A C 1
ATOM 2265 O O . GLY A 1 318 ? -1.544 14.614 -1.843 1.00 95.25 318 GLY A O 1
ATOM 2266 N N . ASN A 1 319 ? -2.354 16.506 -0.953 1.00 93.69 319 ASN A N 1
ATOM 2267 C CA . ASN A 1 319 ? -1.098 17.248 -0.939 1.00 93.69 319 ASN A CA 1
ATOM 2268 C C . ASN A 1 319 ? -0.955 18.147 0.295 1.00 93.69 319 ASN A C 1
ATOM 2270 O O . ASN A 1 319 ? -1.783 18.091 1.188 1.00 93.69 319 ASN A O 1
ATOM 2274 N N . SER A 1 320 ? 0.105 18.953 0.402 1.00 94.38 320 SER A N 1
ATOM 2275 C CA . SER A 1 320 ? 0.316 19.798 1.593 1.00 94.38 320 SER A CA 1
ATOM 2276 C C . SER A 1 320 ? -0.545 21.074 1.660 1.00 94.38 320 SER A C 1
ATOM 2278 O O . SER A 1 320 ? -0.370 21.893 2.571 1.00 94.38 320 SER A O 1
ATOM 2280 N N . SER A 1 321 ? -1.447 21.281 0.697 1.00 95.25 321 SER A N 1
ATOM 2281 C CA . SER A 1 321 ? -2.395 22.400 0.642 1.00 95.25 321 SER A CA 1
ATOM 2282 C C . SER A 1 321 ? -3.827 21.952 0.908 1.00 95.25 321 SER A C 1
ATOM 2284 O O . SER A 1 321 ? -4.149 20.784 0.839 1.00 95.25 321 SER A O 1
ATOM 2286 N N . SER A 1 322 ? -4.746 22.904 1.095 1.00 95.44 322 SER A N 1
ATOM 2287 C CA . SER A 1 322 ? -6.168 22.585 1.279 1.00 95.44 322 SER A CA 1
ATOM 2288 C C . SER A 1 322 ? -6.752 21.792 0.107 1.00 95.44 322 SER A C 1
ATOM 2290 O O . SER A 1 322 ? -6.766 22.263 -1.037 1.00 95.44 322 SER A O 1
ATOM 2292 N N . ASN A 1 323 ? -7.273 20.609 0.398 1.00 96.75 323 ASN A N 1
ATOM 2293 C CA . ASN A 1 323 ? -7.831 19.672 -0.563 1.00 96.75 323 ASN A CA 1
ATOM 2294 C C . ASN A 1 323 ? -9.350 19.553 -0.416 1.00 96.75 323 ASN A C 1
ATOM 2296 O O . ASN A 1 323 ? -9.912 19.627 0.671 1.00 96.75 323 ASN A O 1
ATOM 2300 N N . THR A 1 324 ? -10.048 19.373 -1.532 1.00 97.06 324 THR A N 1
ATOM 2301 C CA . THR A 1 324 ? -11.449 18.943 -1.559 1.00 97.06 324 THR A CA 1
ATOM 2302 C C . THR A 1 324 ? -11.517 17.608 -2.282 1.00 97.06 324 THR A C 1
ATOM 2304 O O . THR A 1 324 ? -11.368 17.570 -3.504 1.00 97.06 324 THR A O 1
ATOM 2307 N N . ILE A 1 325 ? -11.708 16.530 -1.530 1.00 97.50 325 ILE A N 1
ATOM 2308 C CA . ILE A 1 325 ? -11.674 15.154 -2.027 1.00 97.50 325 ILE A CA 1
ATOM 2309 C C . ILE A 1 325 ? -13.061 14.545 -1.837 1.00 97.50 325 ILE A C 1
ATOM 2311 O O . ILE A 1 325 ? -13.617 14.590 -0.743 1.00 97.50 325 ILE A O 1
ATOM 2315 N N . THR A 1 326 ? -13.624 13.985 -2.903 1.00 96.81 326 THR A N 1
ATOM 2316 C CA . THR A 1 326 ? -14.859 13.199 -2.845 1.00 96.81 326 THR A CA 1
ATOM 2317 C C . THR A 1 326 ? -14.627 11.834 -3.483 1.00 96.81 326 THR A C 1
ATOM 2319 O O . THR A 1 326 ? -14.230 11.773 -4.652 1.00 96.81 326 THR A O 1
ATOM 2322 N N . GLY A 1 327 ? -14.862 10.772 -2.714 1.00 95.88 327 GLY A N 1
ATOM 2323 C CA . GLY A 1 327 ? -14.831 9.381 -3.153 1.00 95.88 327 GLY A CA 1
ATOM 2324 C C . GLY A 1 327 ? -16.006 9.003 -4.062 1.00 95.88 327 GLY A C 1
ATOM 2325 O O . GLY A 1 327 ? -16.781 9.858 -4.508 1.00 95.88 327 GLY A O 1
ATOM 2326 N N . ASN A 1 328 ? -16.102 7.719 -4.398 1.00 92.75 328 ASN A N 1
ATOM 2327 C CA . ASN A 1 328 ? -17.142 7.147 -5.255 1.00 92.75 328 ASN A CA 1
ATOM 2328 C C . ASN A 1 328 ? -18.074 6.225 -4.437 1.00 92.75 328 ASN A C 1
ATOM 2330 O O . ASN A 1 328 ? -18.312 6.512 -3.273 1.00 92.75 328 ASN A O 1
ATOM 2334 N N . ASN A 1 329 ? -18.720 5.214 -5.038 1.00 92.75 329 ASN A N 1
ATOM 2335 C CA . ASN A 1 329 ? -19.567 4.254 -4.302 1.00 92.75 329 ASN A CA 1
ATOM 2336 C C . ASN A 1 329 ? -18.826 2.959 -3.882 1.00 92.75 329 ASN A C 1
ATOM 2338 O O . ASN A 1 329 ? -19.475 1.988 -3.463 1.00 92.75 329 ASN A O 1
ATOM 2342 N N . SER A 1 330 ? -17.509 2.901 -4.074 1.00 91.50 330 SER A N 1
ATOM 2343 C CA . SER A 1 330 ? -16.633 1.795 -3.665 1.00 91.50 330 SER A CA 1
ATOM 2344 C C . SER A 1 330 ? -15.918 2.143 -2.362 1.00 91.50 330 SER A C 1
ATOM 2346 O O . SER A 1 330 ? -15.902 3.290 -1.961 1.00 91.50 330 SER A O 1
ATOM 2348 N N . ALA A 1 331 ? -15.311 1.156 -1.701 1.00 88.94 331 ALA A N 1
ATOM 2349 C CA . ALA A 1 331 ? -14.489 1.431 -0.525 1.00 88.94 331 ALA A CA 1
ATOM 2350 C C . ALA A 1 331 ? -13.220 2.189 -0.942 1.00 88.94 331 ALA A C 1
ATOM 2352 O O . ALA A 1 331 ? -12.378 1.624 -1.635 1.00 88.94 331 ALA A O 1
ATOM 2353 N N . ASN A 1 332 ? -13.088 3.446 -0.530 1.00 92.31 332 ASN A N 1
ATOM 2354 C CA . ASN A 1 332 ? -11.974 4.312 -0.894 1.00 92.31 332 ASN A CA 1
ATOM 2355 C C . ASN A 1 332 ? -11.007 4.510 0.280 1.00 92.31 332 ASN A C 1
ATOM 2357 O O . ASN A 1 332 ? -11.397 4.549 1.447 1.00 92.31 332 ASN A O 1
ATOM 2361 N N . LYS A 1 333 ? -9.725 4.710 -0.024 1.00 95.62 333 LYS A N 1
ATOM 2362 C CA . LYS A 1 333 ? -8.722 5.252 0.900 1.00 95.62 333 LYS A CA 1
ATOM 2363 C C . LYS A 1 333 ? -8.417 6.690 0.494 1.00 95.62 333 LYS A C 1
ATOM 2365 O O . LYS A 1 333 ? -7.957 6.941 -0.622 1.00 95.62 333 LYS A O 1
ATOM 2370 N N . LEU A 1 334 ? -8.690 7.628 1.394 1.00 97.06 334 LEU A N 1
ATOM 2371 C CA . LEU A 1 334 ? -8.615 9.064 1.143 1.00 97.06 334 LEU A CA 1
ATOM 2372 C C . LEU A 1 334 ? -7.683 9.725 2.161 1.00 97.06 334 LEU A C 1
ATOM 2374 O O . LEU A 1 334 ? -7.937 9.675 3.366 1.00 97.06 334 LEU A O 1
ATOM 2378 N N . TRP A 1 335 ? -6.625 10.370 1.671 1.00 96.38 335 TRP A N 1
ATOM 2379 C CA . TRP A 1 335 ? -5.655 11.094 2.496 1.00 96.38 335 TRP A CA 1
ATOM 2380 C C . TRP A 1 335 ? -5.625 12.576 2.124 1.00 96.38 335 TRP A C 1
ATOM 2382 O O . TRP A 1 335 ? -5.362 12.890 0.967 1.00 96.38 335 TRP A O 1
ATOM 2392 N N . GLY A 1 336 ? -5.844 13.475 3.085 1.00 94.81 336 GLY A N 1
ATOM 2393 C CA . GLY A 1 336 ? -5.672 14.927 2.909 1.00 94.81 336 GLY A CA 1
ATOM 2394 C C . GLY A 1 336 ? -4.205 15.363 2.956 1.00 94.81 336 GLY A C 1
ATOM 2395 O O . GLY A 1 336 ? -3.752 16.120 2.110 1.00 94.81 336 GLY A O 1
ATOM 2396 N N . LEU A 1 337 ? -3.417 14.728 3.832 1.00 93.75 337 LEU A N 1
ATOM 2397 C CA . LEU A 1 337 ? -2.013 15.024 4.145 1.00 93.75 337 LEU A CA 1
ATOM 2398 C C . LEU A 1 337 ? -1.810 16.304 4.948 1.00 93.75 337 LEU A C 1
ATOM 2400 O O . LEU A 1 337 ? -1.494 16.199 6.129 1.00 93.75 337 LEU A O 1
ATOM 2404 N N . GLY A 1 338 ? -1.852 17.480 4.336 1.00 92.88 338 GLY A N 1
ATOM 2405 C CA . GLY A 1 338 ? -1.587 18.725 5.042 1.00 92.88 338 GLY A CA 1
ATOM 2406 C C . GLY A 1 338 ? -2.481 19.838 4.537 1.00 92.88 338 GLY A C 1
ATOM 2407 O O . GLY A 1 338 ? -2.690 19.957 3.343 1.00 92.88 338 GLY A O 1
ATOM 2408 N N . GLY A 1 339 ? -2.920 20.735 5.412 1.00 93.38 339 GLY A N 1
ATOM 2409 C CA . GLY A 1 339 ? -3.649 21.922 4.986 1.00 93.38 339 GLY A CA 1
ATOM 2410 C C . GLY A 1 339 ? -4.943 22.133 5.748 1.00 93.38 339 GLY A C 1
ATOM 2411 O O . GLY A 1 339 ? -4.937 22.464 6.925 1.00 93.38 339 GLY A O 1
ATOM 2412 N N . THR A 1 340 ? -6.058 22.185 5.042 1.00 95.12 340 THR A N 1
ATOM 2413 C CA . THR A 1 340 ? -7.383 22.393 5.645 1.00 95.12 340 THR A CA 1
ATOM 2414 C C . THR A 1 340 ? -8.326 21.733 4.680 1.00 95.12 340 THR A C 1
ATOM 2416 O O . THR A 1 340 ? -8.724 22.348 3.679 1.00 95.12 340 THR A O 1
ATOM 2419 N N . ASP A 1 341 ? -8.589 20.468 4.938 1.00 96.56 341 ASP A N 1
ATOM 2420 C CA . ASP A 1 341 ? -9.124 19.574 3.936 1.00 96.56 341 ASP A CA 1
ATOM 2421 C C . ASP A 1 341 ? -10.621 19.383 4.125 1.00 96.56 341 ASP A C 1
ATOM 2423 O O . ASP A 1 341 ? -11.198 19.550 5.200 1.00 96.56 341 ASP A O 1
ATOM 2427 N N . THR A 1 342 ? -11.306 19.110 3.026 1.00 96.88 342 THR A N 1
ATOM 2428 C CA . THR A 1 342 ? -12.709 18.715 3.008 1.00 96.88 342 THR A CA 1
ATOM 2429 C C . THR A 1 342 ? -12.787 17.378 2.300 1.00 96.88 342 THR A C 1
ATOM 2431 O O . THR A 1 342 ? -12.616 17.326 1.082 1.00 96.88 342 THR A O 1
ATOM 2434 N N . ILE A 1 343 ? -13.023 16.312 3.060 1.00 97.06 343 ILE A N 1
ATOM 2435 C CA . ILE A 1 343 ? -13.035 14.940 2.553 1.00 97.06 343 ILE A CA 1
ATOM 2436 C C . ILE A 1 343 ? -14.434 14.344 2.728 1.00 97.06 343 ILE A C 1
ATOM 2438 O O . ILE A 1 343 ? -15.011 14.406 3.813 1.00 97.06 343 ILE A O 1
ATOM 2442 N N . ASP A 1 344 ? -14.975 13.795 1.646 1.00 95.62 344 ASP A N 1
ATOM 2443 C CA . ASP A 1 344 ? -16.246 13.071 1.590 1.00 95.62 344 ASP A CA 1
ATOM 2444 C C . ASP A 1 344 ? -15.985 11.672 1.019 1.00 95.62 344 ASP A C 1
ATOM 2446 O O . ASP A 1 344 ? -15.534 11.568 -0.119 1.00 95.62 344 ASP A O 1
ATOM 2450 N N . GLY A 1 345 ? -16.216 10.617 1.799 1.00 92.56 345 GLY A N 1
ATOM 2451 C CA . GLY A 1 345 ? -16.045 9.225 1.366 1.00 92.56 345 GLY A CA 1
ATOM 2452 C C . GLY A 1 345 ? -17.003 8.831 0.242 1.00 92.56 345 GLY A C 1
ATOM 2453 O O . GLY A 1 345 ? -16.626 8.119 -0.682 1.00 92.56 345 GLY A O 1
ATOM 2454 N N . GLY A 1 346 ? -18.195 9.432 0.206 1.00 91.75 346 GLY A N 1
ATOM 2455 C CA . GLY A 1 346 ? -19.230 9.078 -0.753 1.00 91.75 346 GLY A CA 1
ATOM 2456 C C . GLY A 1 346 ? -20.039 7.879 -0.267 1.00 91.75 346 GLY A C 1
ATOM 2457 O O . GLY A 1 346 ? -20.933 8.023 0.571 1.00 91.75 346 GLY A O 1
ATOM 2458 N N . GLY A 1 347 ? -19.832 6.712 -0.859 1.00 89.00 347 GLY A N 1
ATOM 2459 C CA . GLY A 1 347 ? -20.443 5.482 -0.380 1.00 89.00 347 GLY A CA 1
ATOM 2460 C C . GLY A 1 347 ? -19.476 4.319 -0.478 1.00 89.00 347 GLY A C 1
ATOM 2461 O O . GLY A 1 347 ? -18.635 4.302 -1.352 1.00 89.00 347 GLY A O 1
ATOM 2462 N N . GLY A 1 348 ? -19.650 3.298 0.348 1.00 86.38 348 GLY A N 1
ATOM 2463 C CA . GLY A 1 348 ? -18.616 2.282 0.512 1.00 86.38 348 GLY A CA 1
ATOM 2464 C C . GLY A 1 348 ? -18.215 2.212 1.973 1.00 86.38 348 GLY A C 1
ATOM 2465 O O . GLY A 1 348 ? -18.901 2.748 2.824 1.00 86.38 348 GLY A O 1
ATOM 2466 N N . ASN A 1 349 ? -17.166 1.459 2.274 1.00 87.06 349 ASN A N 1
ATOM 2467 C CA . ASN A 1 349 ? -16.609 1.434 3.621 1.00 87.06 349 ASN A CA 1
ATOM 2468 C C . ASN A 1 349 ? -15.225 2.065 3.529 1.00 87.06 349 ASN A C 1
ATOM 2470 O O . ASN A 1 349 ? -14.265 1.377 3.169 1.00 87.06 349 ASN A O 1
ATOM 2474 N N . ASP A 1 350 ? -15.148 3.354 3.806 1.00 88.19 350 ASP A N 1
ATOM 2475 C CA . ASP A 1 350 ? -14.012 4.189 3.451 1.00 88.19 350 ASP A CA 1
ATOM 2476 C C . ASP A 1 350 ? -12.994 4.288 4.587 1.00 88.19 350 ASP A C 1
ATOM 2478 O O . ASP A 1 350 ? -13.315 4.180 5.771 1.00 88.19 350 ASP A O 1
ATOM 2482 N N . LEU A 1 351 ? -11.730 4.504 4.231 1.00 90.94 351 LEU A N 1
ATOM 2483 C CA . LEU A 1 351 ? -10.654 4.858 5.150 1.00 90.94 351 LEU A CA 1
ATOM 2484 C C . LEU A 1 351 ? -10.257 6.309 4.886 1.00 90.94 351 LEU A C 1
ATOM 2486 O O . LEU A 1 351 ? -9.692 6.612 3.838 1.00 90.94 351 LEU A O 1
ATOM 2490 N N . ILE A 1 352 ? -10.512 7.193 5.845 1.00 93.69 352 ILE A N 1
ATOM 2491 C CA . ILE A 1 352 ? -10.313 8.634 5.692 1.00 93.69 352 ILE A CA 1
ATOM 2492 C C . ILE A 1 352 ? -9.298 9.134 6.717 1.00 93.69 352 ILE A C 1
ATOM 2494 O O . ILE A 1 352 ? -9.476 8.942 7.919 1.00 93.69 352 ILE A O 1
ATOM 2498 N N . ASP A 1 353 ? -8.260 9.818 6.248 1.00 93.69 353 ASP A N 1
ATOM 2499 C CA . ASP A 1 353 ? -7.262 10.489 7.081 1.00 93.69 353 ASP A CA 1
ATOM 2500 C C . ASP A 1 353 ? -7.068 11.934 6.603 1.00 93.69 353 ASP A C 1
ATOM 2502 O O . ASP A 1 353 ? -6.583 12.167 5.495 1.00 93.69 353 ASP A O 1
ATOM 2506 N N . GLY A 1 354 ? -7.458 12.906 7.430 1.00 91.75 354 GLY A N 1
ATOM 2507 C CA . GLY A 1 354 ? -7.272 14.333 7.137 1.00 91.75 354 GLY A CA 1
ATOM 2508 C C . GLY A 1 354 ? -5.796 14.742 7.115 1.00 91.75 354 GLY A C 1
ATOM 2509 O O . GLY A 1 354 ? -5.346 15.391 6.179 1.00 91.75 354 GLY A O 1
ATOM 2510 N N . GLY A 1 355 ? -4.998 14.221 8.051 1.00 92.50 355 GLY A N 1
ATOM 2511 C CA . GLY A 1 355 ? -3.587 14.569 8.196 1.00 92.50 355 GLY A CA 1
ATOM 2512 C C . GLY A 1 355 ? -3.328 15.774 9.114 1.00 92.50 355 GLY A C 1
ATOM 2513 O O . GLY A 1 355 ? -3.841 15.849 10.230 1.00 92.50 355 GLY A O 1
ATOM 2514 N N . ASP A 1 356 ? -2.400 16.644 8.715 1.00 91.62 356 ASP A N 1
ATOM 2515 C CA . ASP A 1 356 ? -2.024 17.869 9.425 1.00 91.62 356 ASP A CA 1
ATOM 2516 C C . ASP A 1 356 ? -2.955 19.032 9.026 1.00 91.62 356 ASP A C 1
ATOM 2518 O O . ASP A 1 356 ? -3.194 19.267 7.846 1.00 91.62 356 ASP A O 1
ATOM 2522 N N . GLY A 1 357 ? -3.337 19.880 9.985 1.00 91.06 357 GLY A N 1
ATOM 2523 C CA . GLY A 1 357 ? -4.203 21.036 9.722 1.00 91.06 357 GLY A CA 1
ATOM 2524 C C . GLY A 1 357 ? -5.654 20.856 10.167 1.00 91.06 357 GLY A C 1
ATOM 2525 O O . GLY A 1 357 ? -5.942 19.945 10.926 1.00 91.06 357 GLY A O 1
ATOM 2526 N N . ASP A 1 358 ? -6.515 21.831 9.846 1.00 93.38 358 ASP A N 1
ATOM 2527 C CA . ASP A 1 358 ? -7.910 21.877 10.319 1.00 93.38 358 ASP A CA 1
ATOM 2528 C C . ASP A 1 358 ? -8.843 21.232 9.273 1.00 93.38 358 ASP A C 1
ATOM 2530 O O . ASP A 1 358 ? -9.213 21.890 8.296 1.00 93.38 358 ASP A O 1
ATOM 2534 N N . ASP A 1 359 ? -9.280 19.993 9.485 1.00 94.94 359 ASP A N 1
ATOM 2535 C CA . ASP A 1 359 ? -9.975 19.213 8.455 1.00 94.94 359 ASP A CA 1
ATOM 2536 C C . ASP A 1 359 ? -11.472 19.023 8.722 1.00 94.94 359 ASP A C 1
ATOM 2538 O O . ASP A 1 359 ? -11.970 19.040 9.848 1.00 94.94 359 ASP A O 1
ATOM 2542 N N . THR A 1 360 ? -12.248 18.832 7.661 1.00 94.75 360 THR A N 1
ATOM 2543 C CA . THR A 1 360 ? -13.666 18.465 7.724 1.00 94.75 360 THR A CA 1
ATOM 2544 C C . THR A 1 360 ? -13.893 17.182 6.942 1.00 94.75 360 THR A C 1
ATOM 2546 O O . THR A 1 360 ? -13.674 17.141 5.736 1.00 94.75 360 THR A O 1
ATOM 2549 N N . MET A 1 361 ? -14.377 16.147 7.620 1.00 94.00 361 MET A N 1
ATOM 2550 C CA . MET A 1 361 ? -14.528 14.806 7.068 1.00 94.00 361 MET A CA 1
ATOM 2551 C C . MET A 1 361 ? -15.971 14.302 7.186 1.00 94.00 361 MET A C 1
ATOM 2553 O O . MET A 1 361 ? -16.660 14.512 8.197 1.00 94.00 361 MET A O 1
ATOM 2557 N N . THR A 1 362 ? -16.429 13.607 6.153 1.00 91.50 362 THR A N 1
ATOM 2558 C CA . THR A 1 362 ? -17.640 12.786 6.165 1.00 91.50 362 THR A CA 1
ATOM 2559 C C . THR A 1 362 ? -17.357 11.474 5.437 1.00 91.50 362 THR A C 1
ATOM 2561 O O . THR A 1 362 ? -16.652 11.496 4.440 1.00 91.50 362 THR A O 1
ATOM 2564 N N . GLY A 1 363 ? -17.836 10.344 5.948 1.00 86.44 363 GLY A N 1
ATOM 2565 C CA . GLY A 1 363 ? -17.688 9.025 5.323 1.00 86.44 363 GLY A CA 1
ATOM 2566 C C . GLY A 1 363 ? -18.798 8.776 4.310 1.00 86.44 363 GLY A C 1
ATOM 2567 O O . GLY A 1 363 ? -18.541 8.372 3.187 1.00 86.44 363 GLY 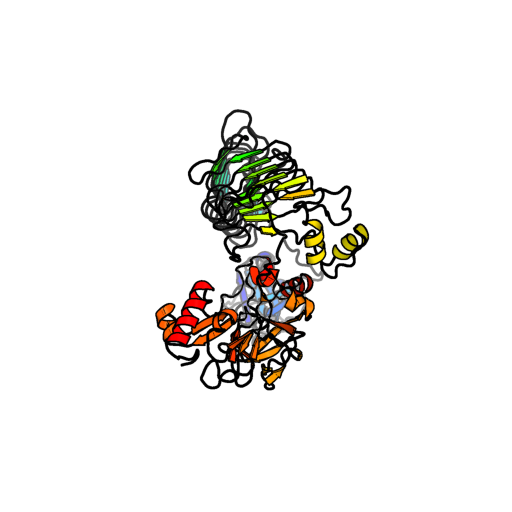A O 1
ATOM 2568 N N . GLY A 1 364 ? -20.011 9.233 4.619 1.00 86.81 364 GLY A N 1
ATOM 2569 C CA . GLY A 1 364 ? -21.140 9.170 3.711 1.00 86.81 364 GLY A CA 1
ATOM 2570 C C . GLY A 1 364 ? -21.971 7.926 3.995 1.00 86.81 364 GLY A C 1
ATOM 2571 O O . GLY A 1 364 ? -22.594 7.823 5.051 1.00 86.81 364 GLY A O 1
ATOM 2572 N N . THR A 1 365 ? -22.110 7.020 3.025 1.00 85.19 365 THR A N 1
ATOM 2573 C CA . THR A 1 365 ? -22.892 5.792 3.230 1.00 85.19 365 THR A CA 1
ATOM 2574 C C . THR A 1 365 ? -22.006 4.571 3.390 1.00 85.19 365 THR A C 1
ATOM 2576 O O . THR A 1 365 ? -21.398 4.148 2.420 1.00 85.19 365 THR A O 1
ATOM 2579 N N . GLY A 1 366 ? -22.142 3.869 4.505 1.00 80.06 366 GLY A N 1
ATOM 2580 C CA . GLY A 1 366 ? -21.516 2.573 4.732 1.00 80.06 366 GLY A CA 1
ATOM 2581 C C . GLY A 1 366 ? -20.917 2.546 6.120 1.00 80.06 366 GLY A C 1
ATOM 2582 O O . GLY A 1 366 ? -21.524 3.127 7.013 1.00 80.06 366 GLY A O 1
ATOM 2583 N N . ASP A 1 367 ? -19.832 1.799 6.302 1.00 80.94 367 ASP A N 1
ATOM 2584 C CA . ASP A 1 367 ? -19.155 1.687 7.594 1.00 80.94 367 ASP A CA 1
ATOM 2585 C C . ASP A 1 367 ? -17.727 2.210 7.465 1.00 80.94 367 ASP A C 1
ATOM 2587 O O . ASP A 1 367 ? -16.829 1.472 7.037 1.00 80.94 367 ASP A O 1
ATOM 2591 N N . ASP A 1 368 ? -17.527 3.460 7.865 1.00 82.62 368 ASP A N 1
ATOM 2592 C CA . ASP A 1 368 ? -16.305 4.198 7.548 1.00 82.62 368 ASP A CA 1
ATOM 2593 C C . ASP A 1 368 ? -15.312 4.222 8.713 1.00 82.62 368 ASP A C 1
ATOM 2595 O O . ASP A 1 368 ? -15.664 4.054 9.884 1.00 82.62 368 ASP A O 1
ATOM 2599 N N . VAL A 1 369 ? -14.032 4.415 8.409 1.00 85.25 369 VAL A N 1
ATOM 2600 C CA . VAL A 1 369 ? -12.938 4.503 9.377 1.00 85.25 369 VAL A CA 1
ATOM 2601 C C . VAL A 1 369 ? -12.228 5.838 9.210 1.00 85.25 369 VAL A C 1
ATOM 2603 O O . VAL A 1 369 ? -11.517 6.059 8.237 1.00 85.25 369 VAL A O 1
ATOM 2606 N N . PHE A 1 370 ? -12.349 6.702 10.212 1.00 86.69 370 PHE A N 1
ATOM 2607 C CA . PHE A 1 370 ? -11.599 7.950 10.300 1.00 86.69 370 PHE A CA 1
ATOM 2608 C C . PHE A 1 370 ? -10.326 7.734 11.111 1.00 86.69 370 PHE A C 1
ATOM 2610 O O . PHE A 1 370 ? -10.384 7.275 12.254 1.00 86.69 370 PHE A O 1
ATOM 2617 N N . VAL A 1 371 ? -9.176 8.093 10.561 1.00 85.69 371 VAL A N 1
ATOM 2618 C CA . VAL A 1 371 ? -7.899 8.083 11.271 1.00 85.69 371 VAL A CA 1
ATOM 2619 C C . VAL A 1 371 ? -7.573 9.509 11.683 1.00 85.69 371 VAL A C 1
ATOM 2621 O O . VAL A 1 371 ? -7.585 10.419 10.862 1.00 85.69 371 VAL A O 1
ATOM 2624 N N . TRP A 1 372 ? -7.285 9.712 12.970 1.00 82.00 372 TRP A N 1
ATOM 2625 C CA . TRP A 1 372 ? -6.808 11.004 13.460 1.00 82.00 372 TRP A CA 1
ATOM 2626 C C . TRP A 1 372 ? -5.276 10.984 13.598 1.00 82.00 372 TRP A C 1
ATOM 2628 O O . TRP A 1 372 ? -4.718 10.749 14.679 1.00 82.00 372 TRP A O 1
ATOM 2638 N N . SER A 1 373 ? -4.594 11.155 12.463 1.00 74.00 373 SER A N 1
ATOM 2639 C CA . SER A 1 373 ? -3.127 11.147 12.310 1.00 74.00 373 SER A CA 1
ATOM 2640 C C . SER A 1 373 ? -2.503 12.536 12.491 1.00 74.00 373 SER A C 1
ATOM 2642 O O . SER A 1 373 ? -3.186 13.455 12.911 1.00 74.00 373 SER A O 1
ATOM 2644 N N . GLY A 1 374 ? -1.193 12.678 12.236 1.00 67.75 374 GLY A N 1
ATOM 2645 C CA . GLY A 1 374 ? -0.521 13.976 12.058 1.00 67.75 374 GLY A CA 1
ATOM 2646 C C . GLY A 1 374 ? 0.438 14.385 13.183 1.00 67.75 374 GLY A C 1
ATOM 2647 O O . GLY A 1 374 ? 0.202 14.124 14.366 1.00 67.75 374 GLY A O 1
ATOM 2648 N N . GLU A 1 375 ? 1.548 15.036 12.830 1.00 70.56 375 GLU A N 1
ATOM 2649 C CA . GLU A 1 375 ? 2.469 15.642 13.807 1.00 70.56 375 GLU A CA 1
ATOM 2650 C C . GLU A 1 375 ? 2.008 17.056 14.196 1.00 70.56 375 GLU A C 1
ATOM 2652 O O . GLU A 1 375 ? 2.151 17.449 15.359 1.00 70.56 375 GLU A O 1
ATOM 2657 N N . ASN A 1 376 ? 1.394 17.787 13.256 1.00 78.56 376 ASN A N 1
ATOM 2658 C CA . ASN A 1 376 ? 0.828 19.126 13.439 1.00 78.56 376 ASN A CA 1
ATOM 2659 C C . ASN A 1 376 ? -0.691 19.121 13.223 1.00 78.56 376 ASN A C 1
ATOM 2661 O O . ASN A 1 376 ? -1.225 19.952 12.487 1.00 78.56 376 ASN A O 1
ATOM 2665 N N . ARG A 1 377 ? -1.382 18.193 13.889 1.00 79.06 377 ARG A N 1
ATOM 2666 C CA . ARG A 1 377 ? -2.851 18.093 13.847 1.00 79.06 377 ARG A CA 1
ATOM 2667 C C . ARG A 1 377 ? -3.505 19.447 14.130 1.00 79.06 377 ARG A C 1
ATOM 2669 O O . ARG A 1 377 ? -3.017 20.189 14.998 1.00 79.06 377 ARG A O 1
ATOM 2676 N N . GLY A 1 378 ? -4.600 19.747 13.441 1.00 83.81 378 GLY A N 1
ATOM 2677 C CA . GLY A 1 378 ? -5.429 20.924 13.678 1.00 83.81 378 GLY A CA 1
ATOM 2678 C C . GLY A 1 378 ? -6.785 20.574 14.286 1.00 83.81 378 GLY A C 1
ATOM 2679 O O . GLY A 1 378 ? -6.944 19.594 15.013 1.00 83.81 378 GLY A O 1
ATOM 2680 N N . ASN A 1 379 ? -7.740 21.481 14.126 1.00 88.69 379 ASN A N 1
ATOM 2681 C CA . ASN A 1 379 ? -9.084 21.359 14.669 1.00 88.69 379 ASN A CA 1
ATOM 2682 C C . ASN A 1 379 ? -10.003 20.669 13.665 1.00 88.69 379 ASN A C 1
ATOM 2684 O O . ASN A 1 379 ? -10.609 21.334 12.824 1.00 88.69 379 ASN A O 1
ATOM 2688 N N . ASP A 1 380 ? -10.148 19.361 13.824 1.00 90.31 380 ASP A N 1
ATOM 2689 C CA . ASP A 1 380 ? -10.830 18.510 12.864 1.00 90.31 380 ASP A CA 1
ATOM 2690 C C . ASP A 1 380 ? -12.298 18.304 13.224 1.00 90.31 380 ASP A C 1
ATOM 2692 O O . ASP A 1 380 ? -12.706 18.307 14.394 1.00 90.31 380 ASP A O 1
ATOM 2696 N N . ILE A 1 381 ? -13.126 18.115 12.203 1.00 89.94 381 ILE A N 1
ATOM 2697 C CA . ILE A 1 381 ? -14.569 17.938 12.324 1.00 89.94 381 ILE A CA 1
ATOM 2698 C C . ILE A 1 381 ? -14.985 16.698 11.540 1.00 89.94 381 ILE A C 1
ATOM 2700 O O . ILE A 1 381 ? -14.896 16.685 10.319 1.00 89.94 381 ILE A O 1
ATOM 2704 N N . ILE A 1 382 ? -15.544 15.695 12.221 1.00 88.38 382 ILE A N 1
ATOM 2705 C CA . ILE A 1 382 ? -16.217 14.564 11.569 1.00 88.38 382 ILE A CA 1
ATOM 2706 C C . ILE A 1 382 ? -17.730 14.783 11.635 1.00 88.38 382 ILE A C 1
ATOM 2708 O O . ILE A 1 382 ? -18.296 15.015 12.712 1.00 88.38 382 ILE A O 1
ATOM 2712 N N . THR A 1 383 ? -18.394 14.732 10.481 1.00 83.94 383 THR A N 1
ATOM 2713 C CA . THR A 1 383 ? -19.828 15.052 10.342 1.00 83.94 383 THR A CA 1
ATOM 2714 C C . THR A 1 383 ? -20.738 13.847 10.109 1.00 83.94 383 THR A C 1
ATOM 2716 O O . THR A 1 383 ? -21.959 14.002 10.118 1.00 83.94 383 THR A O 1
ATOM 2719 N N . ASP A 1 384 ? -20.150 12.663 9.969 1.00 74.50 384 ASP A N 1
ATOM 2720 C CA . ASP A 1 384 ? -20.810 11.492 9.392 1.00 74.50 384 ASP A CA 1
ATOM 2721 C C . ASP A 1 384 ? -21.586 10.615 10.369 1.00 74.50 384 ASP A C 1
ATOM 2723 O O . ASP A 1 384 ? -22.535 9.918 10.017 1.00 74.50 384 ASP A O 1
ATOM 2727 N N . PHE A 1 385 ? -21.231 10.700 11.648 1.00 69.50 385 PHE A N 1
ATOM 2728 C CA . PHE A 1 385 ? -21.914 9.959 12.686 1.00 69.50 385 PHE A CA 1
ATOM 2729 C C . PHE A 1 385 ? -23.411 10.316 12.628 1.00 69.50 385 PHE A C 1
ATOM 2731 O O . PHE A 1 385 ? -23.789 11.419 13.030 1.00 69.50 385 PHE A O 1
ATOM 2738 N N . GLY A 1 386 ? -24.282 9.376 12.214 1.00 55.16 386 GLY A N 1
ATOM 2739 C CA . GLY A 1 386 ? -25.710 9.349 12.581 1.00 55.16 386 GLY A CA 1
ATOM 2740 C C . GLY A 1 386 ? -26.814 9.437 11.557 1.00 55.16 386 GLY A C 1
ATOM 2741 O O . GLY A 1 386 ? -27.968 9.498 12.000 1.00 55.16 386 GLY A O 1
ATOM 2742 N N . ASN A 1 387 ? -26.538 9.472 10.257 1.00 51.12 387 ASN A N 1
ATOM 2743 C CA . ASN A 1 387 ? -27.621 9.627 9.284 1.00 51.12 387 ASN A CA 1
ATOM 2744 C C . ASN A 1 387 ? -27.763 8.474 8.289 1.00 51.12 387 ASN A C 1
ATOM 2746 O O . ASN A 1 387 ? -28.911 8.189 7.939 1.00 51.12 387 ASN A O 1
ATOM 2750 N N . ASP A 1 388 ? -26.695 7.748 7.938 1.00 55.59 388 ASP A N 1
ATOM 2751 C CA . ASP A 1 388 ? -26.746 6.841 6.781 1.00 55.59 388 ASP A CA 1
ATOM 2752 C C . ASP A 1 388 ? -26.149 5.424 7.003 1.00 55.59 388 ASP A C 1
ATOM 2754 O O . ASP A 1 388 ? -26.491 4.497 6.259 1.00 55.59 388 ASP A O 1
ATOM 2758 N N . SER A 1 389 ? -25.428 5.182 8.105 1.00 53.06 389 SER A N 1
ATOM 2759 C CA . SER A 1 389 ? -24.861 3.883 8.525 1.00 53.06 389 SER A CA 1
ATOM 2760 C C . SER A 1 389 ? -25.899 2.930 9.162 1.00 53.06 389 SER A C 1
ATOM 2762 O O . SER A 1 389 ? -25.889 2.619 10.346 1.00 53.06 389 SER A O 1
ATOM 2764 N N . GLY A 1 390 ? -26.893 2.478 8.382 1.00 45.25 390 GLY A N 1
ATOM 2765 C CA . GLY A 1 390 ? -27.678 1.236 8.590 1.00 45.25 390 GLY A CA 1
ATOM 2766 C C . GLY A 1 390 ? -28.482 0.987 9.896 1.00 45.25 390 GLY A C 1
ATOM 2767 O O . GLY A 1 390 ? -29.301 0.056 9.920 1.00 45.25 390 GLY A O 1
ATOM 2768 N N . GLY A 1 391 ? -28.326 1.779 10.961 1.00 49.41 391 GLY A N 1
ATOM 2769 C CA . GLY A 1 391 ? -28.887 1.550 12.295 1.00 49.41 391 GLY A CA 1
ATOM 2770 C C . GLY A 1 391 ? -28.606 2.703 13.280 1.00 49.41 391 GLY A C 1
ATOM 2771 O O . GLY A 1 391 ? -27.781 3.567 13.019 1.00 49.41 391 GLY A O 1
ATOM 2772 N N . PRO A 1 392 ? -29.337 2.801 14.408 1.00 49.78 392 PRO A N 1
ATOM 2773 C CA . PRO A 1 392 ? -29.064 3.815 15.425 1.00 49.78 392 PRO A CA 1
ATOM 2774 C C . PRO A 1 392 ? -27.798 3.466 16.225 1.00 49.78 392 PRO A C 1
ATOM 2776 O O . PRO A 1 392 ? -27.644 2.312 16.614 1.00 49.78 392 PRO A O 1
ATOM 2779 N N . TYR A 1 393 ? -26.990 4.474 16.590 1.00 47.78 393 TYR A N 1
ATOM 2780 C CA . TYR A 1 393 ? -25.695 4.395 17.312 1.00 47.78 393 TYR A CA 1
ATOM 2781 C C . TYR A 1 393 ? -25.590 3.472 18.543 1.00 47.78 393 TYR A C 1
ATOM 2783 O O . TYR A 1 393 ? -24.520 3.301 19.115 1.00 47.78 393 TYR A O 1
ATOM 2791 N N . ASN A 1 394 ? -26.703 2.942 19.046 1.00 50.56 394 ASN A N 1
ATOM 2792 C CA . ASN A 1 394 ? -26.768 2.133 20.258 1.00 50.56 394 ASN A CA 1
ATOM 2793 C C . ASN A 1 394 ? -27.414 0.758 20.045 1.00 50.56 394 ASN A C 1
ATOM 2795 O O . ASN A 1 394 ? -27.844 0.122 21.015 1.00 50.56 394 ASN A O 1
ATOM 2799 N N . ASP A 1 395 ? -27.512 0.289 18.802 1.00 48.47 395 ASP A N 1
ATOM 2800 C CA . ASP A 1 395 ? -28.197 -0.963 18.487 1.00 48.47 395 ASP A CA 1
ATOM 2801 C C . ASP A 1 395 ? -27.360 -2.228 18.742 1.00 48.47 395 ASP A C 1
ATOM 2803 O O . ASP A 1 395 ? -27.883 -3.345 18.647 1.00 48.47 395 ASP A O 1
ATOM 2807 N N . THR A 1 396 ? -26.105 -2.068 19.180 1.00 44.06 396 THR A N 1
ATOM 2808 C CA . THR A 1 396 ? -25.154 -3.141 19.528 1.00 44.06 396 THR A CA 1
ATOM 2809 C C . THR A 1 396 ? -24.767 -4.054 18.362 1.00 44.06 396 THR A C 1
ATOM 2811 O O . THR A 1 396 ? -24.239 -5.151 18.588 1.00 44.06 396 THR A O 1
ATOM 2814 N N . ILE A 1 397 ? -25.072 -3.641 17.131 1.00 49.47 397 ILE A N 1
ATOM 2815 C CA . ILE A 1 397 ? -24.556 -4.247 15.913 1.00 49.47 397 ILE A CA 1
ATOM 2816 C C . ILE A 1 397 ? -23.273 -3.476 15.581 1.00 49.47 397 ILE A C 1
ATOM 2818 O O . ILE A 1 397 ? -23.227 -2.260 15.651 1.00 49.47 397 ILE A O 1
ATOM 2822 N N . THR A 1 398 ? -22.187 -4.216 15.381 1.00 48.94 398 THR A N 1
ATOM 2823 C CA . THR A 1 398 ? -20.807 -3.691 15.370 1.00 48.94 398 THR A CA 1
ATOM 2824 C C . THR A 1 398 ? -20.221 -3.693 13.957 1.00 48.94 398 THR A C 1
ATOM 2826 O O . THR A 1 398 ? -19.017 -3.577 13.781 1.00 48.94 398 THR A O 1
ATOM 2829 N N . THR A 1 399 ? -21.053 -4.030 12.974 1.00 50.09 399 THR A N 1
ATOM 2830 C CA . THR A 1 399 ? -20.692 -4.332 11.579 1.00 50.09 399 THR A CA 1
ATOM 2831 C C . THR A 1 399 ? -21.533 -3.471 10.638 1.00 50.09 399 THR A C 1
ATOM 2833 O O . THR A 1 399 ? -22.005 -3.979 9.622 1.00 50.09 399 THR A O 1
ATOM 2836 N N . ASN A 1 400 ? -21.949 -2.314 11.139 1.00 56.91 400 ASN A N 1
ATOM 2837 C CA . ASN A 1 400 ? -22.820 -1.353 10.478 1.00 56.91 400 ASN A CA 1
ATOM 2838 C C . ASN A 1 400 ? -22.590 0.064 11.057 1.00 56.91 400 ASN A C 1
ATOM 2840 O O . ASN A 1 400 ? -23.544 0.835 11.133 1.00 56.91 400 ASN A O 1
ATOM 2844 N N . ASN A 1 401 ? -21.410 0.312 11.641 1.00 64.38 401 ASN A N 1
ATOM 2845 C CA . ASN A 1 401 ? -21.099 1.544 12.364 1.00 64.38 401 ASN A CA 1
ATOM 2846 C C . ASN A 1 401 ? -19.786 2.115 11.846 1.00 64.38 401 ASN A C 1
ATOM 2848 O O . ASN A 1 401 ? -18.862 1.350 11.567 1.00 64.38 401 ASN A O 1
ATOM 2852 N N . ASP A 1 402 ? -19.695 3.435 11.895 1.00 73.44 402 ASP A N 1
ATOM 2853 C CA . ASP A 1 402 ? -18.481 4.189 11.614 1.00 73.44 402 ASP A CA 1
ATOM 2854 C C . ASP A 1 402 ? -17.535 4.152 12.825 1.00 73.44 402 ASP A C 1
ATOM 2856 O O . ASP A 1 402 ? -17.960 4.084 13.991 1.00 73.44 402 ASP A O 1
ATOM 2860 N N . PHE A 1 403 ? -16.235 4.214 12.564 1.00 76.75 403 PHE A N 1
ATOM 2861 C CA . PHE A 1 403 ? -15.166 4.108 13.548 1.00 76.75 403 PHE A CA 1
ATOM 2862 C C . PHE A 1 403 ? -14.217 5.301 13.463 1.00 76.75 403 PHE A C 1
ATOM 2864 O O . PHE A 1 403 ? -13.912 5.794 12.388 1.00 76.75 403 PHE A O 1
ATOM 2871 N N . VAL A 1 404 ? -13.684 5.721 14.612 1.00 77.88 404 VAL A N 1
ATOM 2872 C CA . VAL A 1 404 ? -12.521 6.619 14.667 1.00 77.88 404 VAL A CA 1
ATOM 2873 C C . VAL A 1 404 ? -11.357 5.863 15.291 1.00 77.88 404 VAL A C 1
ATOM 2875 O O . VAL A 1 404 ? -11.466 5.396 16.431 1.00 77.88 404 VAL A O 1
ATOM 2878 N N . ASP A 1 405 ? -10.241 5.752 14.577 1.00 75.56 405 ASP A N 1
ATOM 2879 C CA . ASP A 1 405 ? -8.992 5.246 15.131 1.00 75.56 405 ASP A CA 1
ATOM 2880 C C . ASP A 1 405 ? -8.263 6.357 15.898 1.00 75.56 405 ASP A C 1
ATOM 2882 O O . ASP A 1 405 ? -7.685 7.285 15.334 1.00 75.56 405 ASP A O 1
ATOM 2886 N N . LEU A 1 406 ? -8.298 6.239 17.227 1.00 76.44 406 LEU A N 1
ATOM 2887 C CA . LEU A 1 406 ? -7.616 7.128 18.171 1.00 76.44 406 LEU A CA 1
ATOM 2888 C C . LEU A 1 406 ? -6.405 6.455 18.836 1.00 76.44 406 LEU A C 1
ATOM 2890 O O . LEU A 1 406 ? -5.836 7.000 19.788 1.00 76.44 406 LEU A O 1
ATOM 2894 N N . SER A 1 407 ? -6.012 5.259 18.386 1.00 69.44 407 SER A N 1
ATOM 2895 C CA . SER A 1 407 ? -4.995 4.433 19.055 1.00 69.44 407 SER A CA 1
ATOM 2896 C C . SER A 1 407 ? -3.594 5.057 19.036 1.00 69.44 407 SER A C 1
ATOM 2898 O O . SER A 1 407 ? -2.809 4.856 19.970 1.00 69.44 407 SER A O 1
ATOM 2900 N N . GLY A 1 408 ? -3.300 5.890 18.032 1.00 67.38 408 GLY A N 1
ATOM 2901 C CA . GLY A 1 408 ? -2.069 6.681 17.966 1.00 67.38 408 GLY A CA 1
ATOM 2902 C C . GLY A 1 408 ? -1.950 7.744 19.067 1.00 67.38 408 GLY A C 1
ATOM 2903 O O . GLY A 1 408 ? -0.840 8.140 19.418 1.00 67.38 408 GLY A O 1
ATOM 2904 N N . ILE A 1 409 ? -3.072 8.173 19.657 1.00 71.50 409 ILE A N 1
ATOM 2905 C CA . ILE A 1 409 ? -3.130 9.299 20.603 1.00 71.50 409 ILE A CA 1
ATOM 2906 C C . ILE A 1 409 ? -3.502 8.834 22.013 1.00 71.50 409 ILE A C 1
ATOM 2908 O O . ILE A 1 409 ? -2.899 9.282 22.989 1.00 71.50 409 ILE A O 1
ATOM 2912 N N . PHE A 1 410 ? -4.453 7.908 22.146 1.00 72.00 410 PHE A N 1
ATOM 2913 C CA . PHE A 1 410 ? -4.859 7.317 23.422 1.00 72.00 410 PHE A CA 1
ATOM 2914 C C . PHE A 1 410 ? -4.345 5.884 23.543 1.00 72.00 410 PHE A C 1
ATOM 2916 O O . PHE A 1 410 ? -4.970 4.928 23.086 1.00 72.00 410 PHE A O 1
ATOM 2923 N N . ASN A 1 411 ? -3.212 5.730 24.221 1.00 70.81 411 ASN A N 1
ATOM 2924 C CA . ASN A 1 411 ? -2.596 4.436 24.494 1.00 70.81 411 ASN A CA 1
ATOM 2925 C C . ASN A 1 411 ? -1.870 4.456 25.850 1.00 70.81 411 ASN A C 1
ATOM 2927 O O . ASN A 1 411 ? -1.853 5.464 26.557 1.00 70.81 411 ASN A O 1
ATOM 2931 N N . GLU A 1 412 ? -1.285 3.326 26.245 1.00 72.56 412 GLU A N 1
ATOM 2932 C CA . GLU A 1 412 ? -0.602 3.200 27.542 1.00 72.56 412 GLU A CA 1
ATOM 2933 C C . GLU A 1 412 ? 0.590 4.163 27.684 1.00 72.56 412 GLU A C 1
ATOM 2935 O O . GLU A 1 412 ? 0.912 4.583 28.794 1.00 72.56 412 GLU A O 1
ATOM 2940 N N . THR A 1 413 ? 1.220 4.577 26.578 1.00 74.81 413 THR A N 1
ATOM 2941 C CA . THR A 1 413 ? 2.351 5.518 26.620 1.00 74.81 413 THR A CA 1
ATOM 2942 C C . THR A 1 413 ? 1.905 6.961 26.864 1.00 74.81 413 THR A C 1
ATOM 2944 O O . THR A 1 413 ? 2.639 7.733 27.483 1.00 74.81 413 THR A O 1
ATOM 2947 N N . THR A 1 414 ? 0.692 7.327 26.439 1.00 75.44 414 THR A N 1
ATOM 2948 C CA . THR A 1 414 ? 0.139 8.680 26.604 1.00 75.44 414 THR A CA 1
ATOM 2949 C C . THR A 1 414 ? -0.738 8.824 27.851 1.00 75.44 414 THR A C 1
ATOM 2951 O O . THR A 1 414 ? -0.995 9.946 28.299 1.00 75.44 414 THR A O 1
ATOM 2954 N N . LEU A 1 415 ? -1.141 7.711 28.477 1.00 80.69 415 LEU A N 1
ATOM 2955 C CA . LEU A 1 415 ? -1.977 7.685 29.681 1.00 80.69 415 LEU A CA 1
ATOM 2956 C C . LEU A 1 415 ? -1.371 8.473 30.852 1.00 80.69 415 LEU A C 1
ATOM 2958 O O . LEU A 1 415 ? -2.076 9.237 31.511 1.00 80.69 415 LEU A O 1
ATOM 2962 N N . ASP A 1 416 ? -0.069 8.326 31.106 1.00 82.25 416 ASP A N 1
ATOM 2963 C CA . ASP A 1 416 ? 0.609 9.040 32.196 1.00 82.25 416 ASP A CA 1
ATOM 2964 C C . ASP A 1 416 ? 0.591 10.561 31.983 1.00 82.25 416 ASP A C 1
ATOM 2966 O O . ASP A 1 416 ? 0.397 11.331 32.934 1.00 82.25 416 ASP A O 1
ATOM 2970 N N . ALA A 1 417 ? 0.751 10.999 30.731 1.00 79.62 417 ALA A N 1
ATOM 2971 C CA . ALA A 1 417 ? 0.658 12.405 30.356 1.00 79.62 417 ALA A CA 1
ATOM 2972 C C . ALA A 1 417 ? -0.774 12.927 30.543 1.00 79.62 417 ALA A C 1
ATOM 2974 O O . ALA A 1 417 ? -0.963 13.978 31.160 1.00 79.62 417 ALA A O 1
ATOM 2975 N N . TYR A 1 418 ? -1.779 12.156 30.117 1.00 80.81 418 TYR A N 1
ATOM 2976 C CA . TYR A 1 418 ? -3.193 12.484 30.309 1.00 80.81 418 TYR A CA 1
ATOM 2977 C C . TYR A 1 418 ? -3.565 12.610 31.795 1.00 80.81 418 TYR A C 1
ATOM 2979 O O . TYR A 1 418 ? -4.157 13.606 32.225 1.00 80.81 418 TYR A O 1
ATOM 2987 N N . ASN A 1 419 ? -3.191 11.619 32.608 1.00 83.56 419 ASN A N 1
ATOM 2988 C CA . ASN A 1 419 ? -3.442 11.605 34.049 1.00 83.56 419 ASN A CA 1
ATOM 2989 C C . ASN A 1 419 ? -2.819 12.827 34.730 1.00 83.56 419 ASN A C 1
ATOM 2991 O O . ASN A 1 419 ? -3.483 13.530 35.500 1.00 83.56 419 ASN A O 1
ATOM 2995 N N . SER A 1 420 ? -1.567 13.125 34.374 1.00 84.38 420 SER A N 1
ATOM 2996 C CA . SER A 1 420 ? -0.837 14.290 34.874 1.00 84.38 420 SER A CA 1
ATOM 2997 C C . SER A 1 420 ? -1.500 15.612 34.479 1.00 84.38 420 SER A C 1
ATOM 2999 O O . SER A 1 420 ? -1.600 16.508 35.319 1.00 84.38 420 SER A O 1
ATOM 3001 N N . ALA A 1 421 ? -1.975 15.737 33.236 1.00 78.56 421 ALA A N 1
ATOM 3002 C CA . ALA A 1 421 ? -2.602 16.953 32.720 1.00 78.56 421 ALA A CA 1
ATOM 3003 C C . ALA A 1 421 ? -3.969 17.241 33.368 1.00 78.56 421 ALA A C 1
ATOM 3005 O O . ALA A 1 421 ? -4.262 18.392 33.694 1.00 78.56 421 ALA A O 1
ATOM 3006 N N . ASN A 1 422 ? -4.782 16.208 33.626 1.00 77.75 422 ASN A N 1
ATOM 3007 C CA . ASN A 1 422 ? -6.126 16.369 34.207 1.00 77.75 422 ASN A CA 1
ATOM 3008 C C . ASN A 1 422 ? -6.182 16.260 35.734 1.00 77.75 422 ASN A C 1
ATOM 3010 O O . ASN A 1 422 ? -7.241 16.475 36.325 1.00 77.75 422 ASN A O 1
ATOM 3014 N N . GLY A 1 423 ? -5.083 15.874 36.390 1.00 83.81 423 GLY A N 1
ATOM 3015 C CA . GLY A 1 423 ? -5.112 15.505 37.807 1.00 83.81 423 GLY A CA 1
ATOM 3016 C C . GLY A 1 423 ? -6.036 14.311 38.068 1.00 83.81 423 GLY A C 1
ATOM 3017 O O . GLY A 1 423 ? -6.817 14.325 39.022 1.00 83.81 423 GLY A O 1
ATOM 3018 N N . THR A 1 424 ? -5.976 13.318 37.180 1.00 85.31 424 THR A N 1
ATOM 3019 C CA . THR A 1 424 ? -6.776 12.086 37.230 1.00 85.31 424 THR A CA 1
ATOM 3020 C C . THR A 1 424 ? -5.872 10.870 37.398 1.00 85.31 424 THR A C 1
ATOM 3022 O O . THR A 1 424 ? -4.670 10.950 37.164 1.00 85.31 424 THR A O 1
ATOM 3025 N N . ASP A 1 425 ? -6.466 9.746 37.804 1.00 85.00 425 ASP A N 1
ATOM 3026 C CA . ASP A 1 425 ? -5.749 8.512 38.143 1.00 85.00 425 ASP A CA 1
ATOM 3027 C C . ASP A 1 425 ? -6.306 7.327 37.324 1.00 85.00 425 ASP A C 1
ATOM 3029 O O . ASP A 1 425 ? -6.592 6.250 37.864 1.00 85.00 425 ASP A O 1
ATOM 3033 N N . PHE A 1 426 ? -6.573 7.533 36.031 1.00 78.56 426 PHE A N 1
ATOM 3034 C CA . PHE A 1 426 ? -7.123 6.488 35.173 1.00 78.56 426 PHE A CA 1
ATOM 3035 C C . PHE A 1 426 ? -6.126 5.341 35.008 1.00 78.56 426 PHE A C 1
ATOM 3037 O O . PHE A 1 426 ? -4.938 5.545 34.783 1.00 78.56 426 PHE A O 1
ATOM 3044 N N . VAL A 1 427 ? -6.632 4.114 35.127 1.00 70.88 427 VAL A N 1
ATOM 3045 C CA . VAL A 1 427 ? -5.820 2.885 35.106 1.00 70.88 427 VAL A CA 1
ATOM 3046 C C . VAL A 1 427 ? -5.575 2.388 33.676 1.00 70.88 427 VAL A C 1
ATOM 3048 O O . VAL A 1 427 ? -4.793 1.470 33.475 1.00 70.88 427 VAL A O 1
ATOM 3051 N N . ASN A 1 428 ? -6.277 2.949 32.691 1.00 67.75 428 ASN A N 1
ATOM 3052 C CA . ASN A 1 428 ? -6.154 2.585 31.285 1.00 67.75 428 ASN A CA 1
ATOM 3053 C C . ASN A 1 428 ? -6.530 3.768 30.381 1.00 67.75 428 ASN A C 1
ATOM 3055 O O . ASN A 1 428 ? -7.302 4.651 30.775 1.00 67.75 428 ASN A O 1
ATOM 3059 N N . ALA A 1 429 ? -6.015 3.742 29.151 1.00 65.19 429 ALA A N 1
ATOM 3060 C CA . ALA A 1 429 ? -6.248 4.775 28.143 1.00 65.19 429 ALA A CA 1
ATOM 3061 C C . ALA A 1 429 ? -7.733 4.945 27.778 1.00 65.19 429 ALA A C 1
ATOM 3063 O O . ALA A 1 429 ? -8.179 6.057 27.516 1.00 65.19 429 ALA A O 1
ATOM 3064 N N . ILE A 1 430 ? -8.535 3.876 27.839 1.00 62.72 430 ILE A N 1
ATOM 3065 C CA . ILE A 1 430 ? -9.962 3.939 27.492 1.00 62.72 430 ILE A CA 1
ATOM 3066 C C . ILE A 1 430 ? -10.793 4.725 28.516 1.00 62.72 430 ILE A C 1
ATOM 3068 O O . ILE A 1 430 ? -11.766 5.386 28.150 1.00 62.72 430 ILE A O 1
ATOM 3072 N N . ALA A 1 431 ? -10.429 4.687 29.800 1.00 69.94 431 ALA A N 1
ATOM 3073 C CA . ALA A 1 431 ? -11.086 5.496 30.822 1.00 69.94 431 ALA A CA 1
ATOM 3074 C C . ALA A 1 431 ? -10.715 6.980 30.688 1.00 69.94 431 ALA A C 1
ATOM 3076 O O . ALA A 1 431 ? -11.578 7.832 30.891 1.00 69.94 431 ALA A O 1
ATOM 3077 N N . ALA A 1 432 ? -9.471 7.270 30.293 1.00 73.56 432 ALA A N 1
ATOM 3078 C CA . ALA A 1 432 ? -9.028 8.613 29.936 1.00 73.56 432 ALA A CA 1
ATOM 3079 C C . ALA A 1 432 ? -9.774 9.149 28.700 1.00 73.56 432 ALA A C 1
ATOM 3081 O O . ALA A 1 432 ? -10.356 10.227 28.762 1.00 73.56 432 ALA A O 1
ATOM 3082 N N . LEU A 1 433 ? -9.866 8.363 27.623 1.00 74.56 433 LEU A N 1
ATOM 3083 C CA . LEU A 1 433 ? -10.613 8.727 26.414 1.00 74.56 433 LEU A CA 1
ATOM 3084 C C . LEU A 1 433 ? -12.098 8.994 26.705 1.00 74.56 433 LEU A C 1
ATOM 3086 O O . LEU A 1 433 ? -12.644 10.010 26.290 1.00 74.56 433 LEU A O 1
ATOM 3090 N N . ASN A 1 434 ? -12.755 8.113 27.465 1.00 74.31 434 ASN A N 1
ATOM 3091 C CA . ASN A 1 434 ? -14.162 8.294 27.839 1.00 74.31 434 ASN A CA 1
ATOM 3092 C C . ASN A 1 434 ? -14.408 9.520 28.723 1.00 74.31 434 ASN A C 1
ATOM 3094 O O . ASN A 1 434 ? -15.510 10.069 28.724 1.00 74.31 434 ASN A O 1
ATOM 3098 N N . HIS A 1 435 ? -13.411 9.911 29.516 1.00 77.94 435 HIS A N 1
ATOM 3099 C CA . HIS A 1 435 ? -13.470 11.138 30.296 1.00 77.94 435 HIS A CA 1
ATOM 3100 C C . HIS A 1 435 ? -13.319 12.373 29.404 1.00 77.94 435 HIS A C 1
ATOM 3102 O O . HIS A 1 435 ? -14.030 13.350 29.626 1.00 77.94 435 HIS A O 1
ATOM 3108 N N . ASP A 1 436 ? -12.442 12.313 28.400 1.00 76.31 436 ASP A N 1
ATOM 3109 C CA . ASP A 1 436 ? -12.211 13.408 27.457 1.00 76.31 436 ASP A CA 1
ATOM 3110 C C . ASP A 1 436 ? -13.420 13.652 26.547 1.00 76.31 436 ASP A C 1
ATOM 3112 O O . ASP A 1 436 ? -13.969 14.745 26.534 1.00 76.31 436 ASP A O 1
ATOM 3116 N N . VAL A 1 437 ? -13.932 12.602 25.897 1.00 72.75 437 VAL A N 1
ATOM 3117 C CA . VAL A 1 437 ? -15.023 12.701 24.908 1.00 72.75 437 VAL A CA 1
ATOM 3118 C C . VAL A 1 437 ? -16.412 12.938 25.527 1.00 72.75 437 VAL A C 1
ATOM 3120 O O . VAL A 1 437 ? -17.440 12.873 24.850 1.00 72.75 437 VAL A O 1
ATOM 3123 N N . ALA A 1 438 ? -16.489 13.177 26.839 1.00 70.44 438 ALA A N 1
ATOM 3124 C CA . ALA A 1 438 ? -17.749 13.290 27.571 1.00 70.44 438 ALA A CA 1
ATOM 3125 C C . ALA A 1 438 ? -18.631 14.463 27.098 1.00 70.44 438 ALA A C 1
ATOM 3127 O O . ALA A 1 438 ? -19.850 14.427 27.296 1.00 70.44 438 ALA A O 1
ATOM 3128 N N . ASP A 1 439 ? -18.036 15.490 26.489 1.00 69.56 439 ASP A N 1
ATOM 3129 C CA . ASP A 1 439 ? -18.725 16.639 25.896 1.00 69.56 439 ASP A CA 1
ATOM 3130 C C . ASP A 1 439 ? -18.895 16.544 24.366 1.00 69.56 439 ASP A C 1
ATOM 3132 O O . ASP A 1 439 ? -19.467 17.455 23.764 1.00 69.56 439 ASP A O 1
ATOM 3136 N N . GLY A 1 440 ? -18.486 15.424 23.756 1.00 67.38 440 GLY A N 1
ATOM 3137 C CA . GLY A 1 440 ? -18.525 15.200 22.308 1.00 67.38 440 GLY A CA 1
ATOM 3138 C C . GLY A 1 440 ? -17.329 15.782 21.548 1.00 67.38 440 GLY A C 1
ATOM 3139 O O . GLY A 1 440 ? -17.331 15.754 20.317 1.00 67.38 440 GLY A O 1
ATOM 3140 N N . VAL A 1 441 ? -16.323 16.299 22.259 1.00 73.56 441 VAL A N 1
ATOM 3141 C CA . VAL A 1 441 ? -15.080 16.820 21.687 1.00 73.56 441 VAL A CA 1
ATOM 3142 C C . VAL A 1 441 ? -13.906 16.047 22.280 1.00 73.56 441 VAL A C 1
ATOM 3144 O O . VAL A 1 441 ? -13.826 15.842 23.487 1.00 73.56 441 VAL A O 1
ATOM 3147 N N . VAL A 1 442 ? -12.983 15.610 21.432 1.00 74.62 442 VAL A N 1
ATOM 3148 C CA . VAL A 1 442 ? -11.692 15.076 21.872 1.00 74.62 442 VAL A CA 1
ATOM 3149 C C . VAL A 1 442 ? -10.695 16.232 21.881 1.00 74.62 442 VAL A C 1
ATOM 3151 O O . VAL A 1 442 ? -10.523 16.909 20.871 1.00 74.62 442 VAL A O 1
ATOM 3154 N N . ASN A 1 443 ? -10.062 16.485 23.025 1.00 73.62 443 ASN A N 1
ATOM 3155 C CA . ASN A 1 443 ? -9.218 17.662 23.268 1.00 73.62 443 ASN A CA 1
ATOM 3156 C C . ASN A 1 443 ? -7.750 17.298 23.558 1.00 73.62 443 ASN A C 1
ATOM 3158 O O . ASN A 1 443 ? -6.969 18.150 23.984 1.00 73.62 443 ASN A O 1
ATOM 3162 N N . PHE A 1 444 ? -7.365 16.030 23.402 1.00 68.56 444 PHE A N 1
ATOM 3163 C CA . PHE A 1 444 ? -6.043 15.531 23.777 1.00 68.56 444 PHE A CA 1
ATOM 3164 C C . PHE A 1 444 ? -5.156 15.255 22.560 1.00 68.56 444 PHE A C 1
ATOM 3166 O O . PHE A 1 444 ? -5.531 14.490 21.681 1.00 68.56 444 PHE A O 1
ATOM 3173 N N . ASN A 1 445 ? -3.938 15.808 22.560 1.00 63.84 445 ASN A N 1
ATOM 3174 C CA . ASN A 1 445 ? -2.937 15.628 21.496 1.00 63.84 445 ASN A CA 1
ATOM 3175 C C . ASN A 1 445 ? -1.677 14.856 21.946 1.00 63.84 445 ASN A C 1
ATOM 3177 O O . ASN A 1 445 ? -0.623 14.950 21.317 1.00 63.84 445 ASN A O 1
ATOM 3181 N N . GLY A 1 446 ? -1.739 14.167 23.090 1.00 60.06 446 GLY A N 1
ATOM 3182 C CA . GLY A 1 446 ? -0.606 13.450 23.681 1.00 60.06 446 GLY A CA 1
ATOM 3183 C C . GLY A 1 446 ? 0.202 14.229 24.730 1.00 60.06 446 GLY A C 1
ATOM 3184 O O . GLY A 1 446 ? 0.845 13.589 25.563 1.00 60.06 446 GLY A O 1
ATOM 3185 N N . THR A 1 447 ? 0.172 15.575 24.761 1.00 57.06 447 THR A N 1
ATOM 3186 C CA . THR A 1 447 ? 0.961 16.365 25.745 1.00 57.06 447 THR A CA 1
ATOM 3187 C C . THR A 1 447 ? 0.247 17.558 26.400 1.00 57.06 447 THR A C 1
ATOM 3189 O O . THR A 1 447 ? 0.625 17.920 27.517 1.00 57.06 447 THR A O 1
ATOM 3192 N N . ASP A 1 448 ? -0.785 18.151 25.786 1.00 55.19 448 ASP A N 1
ATOM 3193 C CA . ASP A 1 448 ? -1.567 19.271 26.346 1.00 55.19 448 ASP A CA 1
ATOM 3194 C C . ASP A 1 448 ? -3.056 19.147 25.969 1.00 55.19 448 ASP A C 1
ATOM 3196 O O . ASP A 1 448 ? -3.398 18.724 24.871 1.00 55.19 448 ASP A O 1
ATOM 3200 N N . MET A 1 449 ? -3.940 19.524 26.895 1.00 59.75 449 MET A N 1
ATOM 3201 C CA . MET A 1 449 ? -5.407 19.472 26.767 1.00 59.75 449 MET A CA 1
ATOM 3202 C C . MET A 1 449 ? -6.087 20.834 26.728 1.00 59.75 449 MET A C 1
ATOM 3204 O O . MET A 1 449 ? -7.306 20.936 26.636 1.00 59.75 449 MET A O 1
ATOM 3208 N N . THR A 1 450 ? -5.314 21.903 26.883 1.00 54.00 450 THR A N 1
ATOM 3209 C CA . THR A 1 450 ? -5.848 23.265 26.998 1.00 54.00 450 THR A CA 1
ATOM 3210 C C . THR A 1 450 ? -5.377 24.187 25.882 1.00 54.00 450 THR A C 1
ATOM 3212 O O . THR A 1 450 ? -5.890 25.300 25.759 1.00 54.00 450 THR A O 1
ATOM 3215 N N . SER A 1 451 ? -4.420 23.730 25.068 1.00 57.59 451 SER A N 1
ATOM 3216 C CA . SER A 1 451 ? -3.928 24.446 23.886 1.00 57.59 451 SER A CA 1
ATOM 3217 C C . SER A 1 451 ? -3.667 23.549 22.666 1.00 57.59 451 SER A C 1
ATOM 3219 O O . SER A 1 451 ? -3.101 24.020 21.683 1.00 57.59 451 SER A O 1
ATOM 3221 N N . GLY A 1 452 ? -4.069 22.275 22.735 1.00 63.97 452 GLY A N 1
ATOM 3222 C CA . GLY A 1 452 ? -3.898 21.307 21.655 1.00 63.97 452 GLY A CA 1
ATOM 3223 C C . GLY A 1 452 ? -5.019 21.346 20.604 1.00 63.97 452 GLY A C 1
ATOM 3224 O O . GLY A 1 452 ? -6.062 21.955 20.852 1.00 63.97 452 GLY A O 1
ATOM 3225 N N . PRO A 1 453 ? -4.799 20.707 19.443 1.00 73.94 453 PRO A N 1
ATOM 3226 C CA . PRO A 1 453 ? -5.824 20.448 18.438 1.00 73.94 453 PRO A CA 1
ATOM 3227 C C . PRO A 1 453 ? -7.024 19.699 19.014 1.00 73.94 453 PRO A C 1
ATOM 3229 O O . PRO A 1 453 ? -6.896 18.948 19.986 1.00 73.94 453 PRO A O 1
ATOM 3232 N N . THR A 1 454 ? -8.187 19.919 18.407 1.00 82.94 454 THR A N 1
ATOM 3233 C CA . THR A 1 454 ? -9.459 19.335 18.842 1.00 82.94 454 THR A CA 1
ATOM 3234 C C . THR A 1 454 ? -10.062 18.498 17.729 1.00 82.94 454 THR A C 1
ATOM 3236 O O . THR A 1 454 ? -10.022 18.906 16.581 1.00 82.94 454 THR A O 1
ATOM 3239 N N . LEU A 1 455 ? -10.667 17.362 18.064 1.00 82.69 455 LEU A N 1
ATOM 3240 C CA . LEU A 1 455 ? -11.490 16.590 17.138 1.00 82.69 455 LEU A CA 1
ATOM 3241 C C . LEU A 1 455 ? -12.949 16.674 17.589 1.00 82.69 455 LEU A C 1
ATOM 3243 O O . LEU A 1 455 ? -13.329 16.186 18.657 1.00 82.69 455 LEU A O 1
ATOM 3247 N N . THR A 1 456 ? -13.778 17.312 16.770 1.00 84.12 456 THR A N 1
ATOM 3248 C CA . THR A 1 456 ? -15.213 17.480 17.005 1.00 84.12 456 THR A CA 1
ATOM 3249 C C . THR A 1 456 ? -15.993 16.433 16.221 1.00 84.12 456 THR A C 1
ATOM 3251 O O . THR A 1 456 ? -15.954 16.412 14.995 1.00 84.12 456 THR A O 1
ATOM 3254 N N . MET A 1 457 ? -16.773 15.602 16.912 1.00 78.19 457 MET A N 1
ATOM 3255 C CA . MET A 1 457 ? -17.652 14.621 16.266 1.00 78.19 457 MET A CA 1
ATOM 3256 C C . MET A 1 457 ? -19.099 15.112 16.330 1.00 78.19 457 MET A C 1
ATOM 3258 O O . MET A 1 457 ? -19.694 15.229 17.406 1.00 78.19 457 MET A O 1
ATOM 3262 N N . THR A 1 458 ? -19.696 15.413 15.181 1.00 72.62 458 THR A N 1
ATOM 3263 C CA . THR A 1 458 ? -21.090 15.872 15.125 1.00 72.62 458 THR A CA 1
ATOM 3264 C C . THR A 1 458 ? -22.037 14.672 15.163 1.00 72.62 458 THR A C 1
ATOM 3266 O O . THR A 1 458 ? -21.854 13.723 14.422 1.00 72.62 458 THR A O 1
ATOM 3269 N N . GLY A 1 459 ? -23.065 14.703 16.021 1.00 60.12 459 GLY A N 1
ATOM 3270 C CA . GLY A 1 459 ? -24.118 13.670 16.078 1.00 60.12 459 GLY A CA 1
ATOM 3271 C C . GLY A 1 459 ? -23.944 12.603 17.170 1.00 60.12 459 GLY A C 1
ATOM 3272 O O . GLY A 1 459 ? -24.932 12.014 17.617 1.00 60.12 459 GLY A O 1
ATOM 3273 N N . VAL A 1 460 ? -22.735 12.430 17.711 1.00 56.62 460 VAL A N 1
ATOM 3274 C CA . VAL A 1 460 ? -22.451 11.436 18.759 1.00 56.62 460 VAL A CA 1
ATOM 3275 C C . VAL A 1 460 ? -23.231 11.752 20.044 1.00 56.62 460 VAL A C 1
ATOM 3277 O O . VAL A 1 460 ? -23.021 12.770 20.703 1.00 56.62 460 VAL A O 1
ATOM 3280 N N . THR A 1 461 ? -24.161 10.870 20.429 1.00 50.03 461 THR A N 1
ATOM 3281 C CA . THR A 1 461 ? -24.918 10.973 21.690 1.00 50.03 461 THR A CA 1
ATOM 3282 C C . THR A 1 461 ? -24.812 9.685 22.507 1.00 50.03 461 THR A C 1
ATOM 3284 O O . THR A 1 461 ? -25.603 8.758 22.359 1.00 50.03 461 THR A O 1
ATOM 3287 N N . GLY A 1 462 ? -23.850 9.660 23.433 1.00 49.69 462 GLY A N 1
ATOM 3288 C CA . GLY A 1 462 ? -23.553 8.518 24.305 1.00 49.69 462 GLY A CA 1
ATOM 3289 C C . GLY A 1 462 ? -22.122 8.044 24.076 1.00 49.69 462 GLY A C 1
ATOM 3290 O O . GLY A 1 462 ? -21.777 7.722 22.952 1.00 49.69 462 GLY A O 1
ATOM 3291 N N . GLY A 1 463 ? -21.299 8.078 25.130 1.00 48.91 463 GLY A N 1
ATOM 3292 C CA . GLY A 1 463 ? -19.841 7.922 25.051 1.00 48.91 463 GLY A CA 1
ATOM 3293 C C . GLY A 1 463 ? -19.340 6.699 24.275 1.00 48.91 463 GLY A C 1
ATOM 3294 O O . GLY A 1 463 ? -20.046 5.701 24.122 1.00 48.91 463 GLY A O 1
ATOM 3295 N N . LEU A 1 464 ? -18.093 6.802 23.815 1.00 50.41 464 LEU A N 1
ATOM 3296 C CA . LEU A 1 464 ? -17.420 5.826 22.964 1.00 50.41 464 LEU A CA 1
ATOM 3297 C C . LEU A 1 464 ? -17.256 4.479 23.685 1.00 50.41 464 LEU A C 1
ATOM 3299 O O . LEU A 1 464 ? -16.624 4.376 24.739 1.00 50.41 464 LEU A O 1
ATOM 3303 N N . THR A 1 465 ? -17.818 3.415 23.118 1.00 45.97 465 THR A N 1
ATOM 3304 C CA . THR A 1 465 ? -17.611 2.065 23.647 1.00 45.97 465 THR A CA 1
ATOM 3305 C C . THR A 1 465 ? -16.445 1.394 22.951 1.00 45.97 465 THR A C 1
ATOM 3307 O O . THR A 1 465 ? -16.350 1.413 21.731 1.00 45.97 465 THR A O 1
ATOM 3310 N N . GLU A 1 466 ? -15.611 0.706 23.721 1.00 40.16 466 GLU A N 1
ATOM 3311 C CA . GLU A 1 466 ? -14.690 -0.277 23.175 1.00 40.16 466 GLU A CA 1
ATOM 3312 C C . GLU A 1 466 ? -15.507 -1.481 22.685 1.00 40.16 466 GLU A C 1
ATOM 3314 O O . GLU A 1 466 ? -15.819 -2.398 23.449 1.00 40.16 466 GLU A O 1
ATOM 3319 N N . GLU A 1 467 ? -15.873 -1.508 21.407 1.00 37.59 467 GLU A N 1
ATOM 3320 C CA . GLU A 1 467 ? -16.111 -2.787 20.744 1.00 37.59 467 GLU A CA 1
ATOM 3321 C C . GLU A 1 467 ? -14.777 -3.327 20.247 1.00 37.59 467 GLU A C 1
ATOM 3323 O O . GLU A 1 467 ? -14.501 -3.431 19.062 1.00 37.59 467 GLU A O 1
ATOM 3328 N N . GLN A 1 468 ? -13.947 -3.720 21.221 1.00 32.31 468 GLN A N 1
ATOM 3329 C CA . GLN A 1 468 ? -12.866 -4.663 20.984 1.00 32.31 468 GLN A CA 1
ATOM 3330 C C . GLN A 1 468 ? -13.479 -5.893 20.313 1.00 32.31 468 GLN A C 1
ATOM 3332 O O . GLN A 1 468 ? -14.252 -6.648 20.925 1.00 32.31 468 GLN A O 1
ATOM 3337 N N . THR A 1 469 ? -13.127 -6.099 19.049 1.00 34.47 469 THR A N 1
ATOM 3338 C CA . THR A 1 469 ? -13.202 -7.385 18.368 1.00 34.47 469 THR A CA 1
ATOM 3339 C C . THR A 1 469 ? -12.516 -8.405 19.270 1.00 34.47 469 THR A C 1
ATOM 3341 O O . THR A 1 469 ? -11.308 -8.470 19.407 1.00 34.47 469 THR A O 1
ATOM 3344 N N . ALA A 1 470 ? -13.316 -9.129 20.046 1.00 41.44 470 ALA A N 1
ATOM 3345 C CA . ALA A 1 470 ? -12.788 -9.952 21.118 1.00 41.44 470 ALA A CA 1
ATOM 3346 C C . ALA A 1 470 ? -12.026 -11.154 20.553 1.00 41.44 470 ALA A C 1
ATOM 3348 O O . ALA A 1 470 ? -12.601 -12.013 19.875 1.00 41.44 470 ALA A O 1
ATOM 3349 N N . VAL A 1 471 ? -10.739 -11.209 20.895 1.00 48.59 471 VAL A N 1
ATOM 3350 C CA . VAL A 1 471 ? -9.863 -12.343 20.630 1.00 48.59 471 VAL A CA 1
ATOM 3351 C C . VAL A 1 471 ? -10.410 -13.612 21.295 1.00 48.59 471 VAL A C 1
ATOM 3353 O O . VAL A 1 471 ? -11.042 -13.617 22.357 1.00 48.59 471 VAL A O 1
ATOM 3356 N N . VAL A 1 472 ? -10.138 -14.733 20.653 1.00 53.47 472 VAL A N 1
ATOM 3357 C CA . VAL A 1 472 ? -10.408 -16.078 21.142 1.00 53.47 472 VAL A CA 1
ATOM 3358 C C . VAL A 1 472 ? -9.410 -16.447 22.242 1.00 53.47 472 VAL A C 1
ATOM 3360 O O . VAL A 1 472 ? -8.236 -16.640 21.953 1.00 53.47 472 VAL A O 1
ATOM 3363 N N . CYS A 1 473 ? -9.862 -16.604 23.490 1.00 74.94 473 CYS A N 1
ATOM 3364 C CA . CYS A 1 473 ? -8.980 -16.935 24.616 1.00 74.94 473 CYS A CA 1
ATOM 3365 C C . CYS A 1 473 ? -9.505 -18.075 25.488 1.00 74.94 473 CYS A C 1
ATOM 3367 O O . CYS A 1 473 ? -10.716 -18.290 25.621 1.00 74.94 473 CYS A O 1
ATOM 3369 N N . PHE A 1 474 ? -8.575 -18.789 26.113 1.00 80.06 474 PHE A N 1
ATOM 3370 C CA . PHE A 1 474 ? -8.827 -19.798 27.141 1.00 80.06 474 PHE A CA 1
ATOM 3371 C C . PHE A 1 474 ? -8.760 -19.165 28.527 1.00 80.06 474 PHE A C 1
ATOM 3373 O O . PHE A 1 474 ? -7.992 -18.232 28.729 1.00 80.06 474 PHE A O 1
ATOM 3380 N N . THR A 1 475 ? -9.511 -19.666 29.506 1.00 83.56 475 THR A N 1
ATOM 3381 C CA . THR A 1 475 ? -9.299 -19.235 30.897 1.00 83.56 475 THR A CA 1
ATOM 3382 C C . THR A 1 475 ? -8.223 -20.081 31.575 1.00 83.56 475 THR A C 1
ATOM 3384 O O . THR A 1 475 ? -8.076 -21.260 31.234 1.00 83.56 475 THR A O 1
ATOM 3387 N N . SER A 1 476 ? -7.544 -19.535 32.588 1.00 83.56 476 SER A N 1
ATOM 3388 C CA . SER A 1 476 ? -6.664 -20.323 33.471 1.00 83.56 476 SER A CA 1
ATOM 3389 C C . SER A 1 476 ? -7.326 -21.609 33.979 1.00 83.56 476 SER A C 1
ATOM 3391 O O . SER A 1 476 ? -8.537 -21.655 34.224 1.00 83.56 476 SER A O 1
ATOM 3393 N N . GLY A 1 477 ? -6.522 -22.661 34.118 1.00 82.38 477 GLY A N 1
ATOM 3394 C CA . GLY A 1 477 ? -6.947 -24.010 34.475 1.00 82.38 477 GLY A CA 1
ATOM 3395 C C . GLY A 1 477 ? -7.459 -24.844 33.298 1.00 82.38 477 GLY A C 1
ATOM 3396 O O . GLY A 1 477 ? -7.775 -26.021 33.485 1.00 82.38 477 GLY A O 1
ATOM 3397 N N . THR A 1 478 ? -7.541 -24.281 32.087 1.00 89.00 478 THR A N 1
ATOM 3398 C CA . THR A 1 478 ? -7.861 -25.067 30.887 1.00 89.00 478 THR A CA 1
ATOM 3399 C C . THR A 1 478 ? -6.700 -25.999 30.559 1.00 89.00 478 THR A C 1
ATOM 3401 O O . THR A 1 478 ? -5.581 -25.551 30.346 1.00 89.00 478 THR A O 1
ATOM 3404 N N . LEU A 1 479 ? -6.967 -27.298 30.490 1.00 90.56 479 LEU A N 1
ATOM 3405 C CA . LEU A 1 479 ? -6.004 -28.335 30.155 1.00 90.56 479 LEU A CA 1
ATOM 3406 C C . LEU A 1 479 ? -5.921 -28.524 28.638 1.00 90.56 479 LEU A C 1
ATOM 3408 O O . LEU A 1 479 ? -6.876 -28.981 28.004 1.00 90.56 479 LEU A O 1
ATOM 3412 N N . ILE A 1 480 ? -4.759 -28.224 28.073 1.00 93.25 480 ILE A N 1
ATOM 3413 C CA . ILE A 1 480 ? -4.421 -28.419 26.667 1.00 93.25 480 ILE A CA 1
ATOM 3414 C C . ILE A 1 480 ? -3.645 -29.728 26.512 1.00 93.25 480 ILE A C 1
ATOM 3416 O O . ILE A 1 480 ? -2.742 -30.043 27.288 1.00 93.25 480 ILE A O 1
ATOM 3420 N N . LYS A 1 481 ? -4.011 -30.526 25.508 1.00 90.62 481 LYS A N 1
ATOM 3421 C CA . LYS A 1 481 ? -3.355 -31.810 25.241 1.00 90.62 481 LYS A CA 1
ATOM 3422 C C . LYS A 1 481 ? -2.026 -31.612 24.508 1.00 90.62 481 LYS A C 1
ATOM 3424 O O . LYS A 1 481 ? -2.023 -31.230 23.343 1.00 90.62 481 LYS A O 1
ATOM 3429 N N . THR A 1 482 ? -0.918 -31.948 25.155 1.00 91.50 482 THR A N 1
ATOM 3430 C CA . THR A 1 482 ? 0.450 -31.875 24.619 1.00 91.50 482 THR A CA 1
ATOM 3431 C C . THR A 1 482 ? 1.072 -33.267 24.464 1.00 91.50 482 THR A C 1
ATOM 3433 O O . THR A 1 482 ? 0.437 -34.295 24.744 1.00 91.50 482 THR A O 1
ATOM 3436 N N . ARG A 1 483 ? 2.319 -33.334 23.980 1.00 86.25 483 ARG A N 1
ATOM 3437 C CA . ARG A 1 483 ? 3.091 -34.589 23.908 1.00 86.25 483 ARG A CA 1
ATOM 3438 C C . ARG A 1 483 ? 3.372 -35.189 25.291 1.00 86.25 483 ARG A C 1
ATOM 3440 O O . ARG A 1 483 ? 3.435 -36.411 25.415 1.00 86.25 483 ARG A O 1
ATOM 3447 N N . GLU A 1 484 ? 3.484 -34.352 26.318 1.00 81.88 484 GLU A N 1
ATOM 3448 C CA . GLU A 1 484 ? 3.778 -34.767 27.697 1.00 81.88 484 GLU A CA 1
ATOM 3449 C C . GLU A 1 484 ? 2.522 -35.112 28.514 1.00 81.88 484 GLU A C 1
ATOM 3451 O O . GLU A 1 484 ? 2.616 -35.665 29.611 1.00 81.88 484 GLU A O 1
ATOM 3456 N N . GLY A 1 485 ? 1.334 -34.846 27.968 1.00 86.94 485 GLY A N 1
ATOM 3457 C CA . GLY A 1 485 ? 0.052 -35.107 28.614 1.00 86.94 485 GLY A CA 1
ATOM 3458 C C . GLY A 1 485 ? -0.856 -33.885 28.575 1.00 86.94 485 GLY A C 1
ATOM 3459 O O . GLY A 1 485 ? -0.742 -33.040 27.700 1.00 86.94 485 GLY A O 1
ATOM 3460 N N . ASN A 1 486 ? -1.799 -33.803 29.507 1.00 90.00 486 ASN A N 1
ATOM 3461 C CA . ASN A 1 486 ? -2.650 -32.623 29.640 1.00 90.00 486 ASN A CA 1
ATOM 3462 C C . ASN A 1 486 ? -1.926 -31.585 30.509 1.00 90.00 486 ASN A C 1
ATOM 3464 O O . ASN A 1 486 ? -1.658 -31.866 31.679 1.00 90.00 486 ASN A O 1
ATOM 3468 N N . VAL A 1 487 ? -1.630 -30.417 29.942 1.00 91.00 487 VAL A N 1
ATOM 3469 C CA . VAL A 1 487 ? -0.913 -29.307 30.593 1.00 91.00 487 VAL A CA 1
ATOM 3470 C C . VAL A 1 487 ? -1.865 -28.123 30.738 1.00 91.00 487 VAL A C 1
ATOM 3472 O O . VAL A 1 487 ? -2.669 -27.877 29.843 1.00 91.00 487 VAL A O 1
ATOM 3475 N N . ALA A 1 488 ? -1.831 -27.418 31.868 1.00 89.44 488 ALA A N 1
ATOM 3476 C CA . ALA A 1 488 ? -2.651 -26.223 32.053 1.00 89.44 488 ALA A CA 1
ATOM 3477 C C . ALA A 1 488 ? -2.175 -25.098 31.121 1.00 89.44 488 ALA A C 1
ATOM 3479 O O . ALA A 1 488 ? -0.979 -24.955 30.888 1.00 89.44 488 ALA A O 1
ATOM 3480 N N . VAL A 1 489 ? -3.101 -24.306 30.579 1.00 87.44 489 VAL A N 1
ATOM 3481 C CA . VAL A 1 489 ? -2.789 -23.280 29.574 1.00 87.44 489 VAL A CA 1
ATOM 3482 C C . VAL A 1 489 ? -1.801 -22.231 30.094 1.00 87.44 489 VAL A C 1
ATOM 3484 O O . VAL A 1 489 ? -0.955 -21.772 29.338 1.00 87.44 489 VAL A O 1
ATOM 3487 N N . GLU A 1 490 ? -1.853 -21.914 31.386 1.00 87.62 490 GLU A N 1
ATOM 3488 C CA . GLU A 1 490 ? -0.923 -21.002 32.061 1.00 87.62 490 GLU A CA 1
ATOM 3489 C C . GLU A 1 490 ? 0.505 -21.547 32.228 1.00 87.62 490 GLU A C 1
ATOM 3491 O O . GLU A 1 490 ? 1.425 -20.773 32.488 1.00 87.62 490 GLU A O 1
ATOM 3496 N N . ASP A 1 491 ? 0.695 -22.861 32.090 1.00 90.12 491 ASP A N 1
ATOM 3497 C CA . ASP A 1 491 ? 1.999 -23.522 32.215 1.00 90.12 491 ASP A CA 1
ATOM 3498 C C . ASP A 1 491 ? 2.662 -23.785 30.851 1.00 90.12 491 ASP A C 1
ATOM 3500 O O . ASP A 1 491 ? 3.820 -24.214 30.811 1.00 90.12 491 ASP A O 1
ATOM 3504 N N . LEU A 1 492 ? 1.945 -23.539 29.747 1.00 88.62 492 LEU A N 1
ATOM 3505 C CA . LEU A 1 492 ? 2.451 -23.705 28.385 1.00 88.62 492 LEU A CA 1
ATOM 3506 C C . LEU A 1 492 ? 3.511 -22.656 28.043 1.00 88.62 492 LEU A C 1
ATOM 3508 O O . LEU A 1 492 ? 3.470 -21.512 28.500 1.00 88.62 492 LEU A O 1
ATOM 3512 N N . LYS A 1 493 ? 4.454 -23.050 27.191 1.00 89.19 493 LYS A N 1
ATOM 3513 C CA . LYS A 1 493 ? 5.567 -22.216 26.731 1.00 89.19 493 LYS A CA 1
ATOM 3514 C C . LYS A 1 493 ? 5.721 -22.294 25.219 1.00 89.19 493 LYS A C 1
ATOM 3516 O O . LYS A 1 493 ? 5.212 -23.202 24.566 1.00 89.19 493 LYS A O 1
ATOM 3521 N N . ILE A 1 494 ? 6.459 -21.331 24.673 1.00 87.19 494 ILE A N 1
ATOM 3522 C CA . ILE A 1 494 ? 6.933 -21.386 23.288 1.00 87.19 494 ILE A CA 1
ATOM 3523 C C . ILE A 1 494 ? 7.699 -22.704 23.081 1.00 87.19 494 ILE A C 1
ATOM 3525 O O . ILE A 1 494 ? 8.421 -23.152 23.972 1.00 87.19 494 ILE A O 1
ATOM 3529 N N . ASP A 1 495 ? 7.491 -23.312 21.915 1.00 86.94 495 ASP A N 1
ATOM 3530 C CA . ASP A 1 495 ? 7.970 -24.625 21.472 1.00 86.94 495 ASP A CA 1
ATOM 3531 C C . ASP A 1 495 ? 7.352 -25.857 22.156 1.00 86.94 495 ASP A C 1
ATOM 3533 O O . ASP A 1 495 ? 7.649 -26.985 21.748 1.00 86.94 495 ASP A O 1
ATOM 3537 N N . ASP A 1 496 ? 6.427 -25.695 23.110 1.00 89.50 496 ASP A N 1
ATOM 3538 C CA . ASP A 1 496 ? 5.660 -26.838 23.611 1.00 89.50 496 ASP A CA 1
ATOM 3539 C C . ASP A 1 496 ? 4.810 -27.448 22.482 1.00 89.50 496 ASP A C 1
ATOM 3541 O O . ASP A 1 496 ? 4.068 -26.764 21.772 1.00 89.50 496 ASP A O 1
ATOM 3545 N N . GLU A 1 497 ? 4.898 -28.770 22.317 1.00 90.56 497 GLU A N 1
ATOM 3546 C CA . GLU A 1 497 ? 4.193 -29.500 21.263 1.00 90.56 497 GLU A CA 1
ATOM 3547 C C . GLU A 1 497 ? 2.752 -29.845 21.673 1.00 90.56 497 GLU A C 1
ATOM 3549 O O . GLU A 1 497 ? 2.499 -30.810 22.411 1.00 90.56 497 GLU A O 1
ATOM 3554 N N . VAL A 1 498 ? 1.788 -29.098 21.137 1.00 92.94 498 VAL A N 1
ATOM 3555 C CA . VAL A 1 498 ? 0.346 -29.299 21.342 1.00 92.94 498 VAL A CA 1
ATOM 3556 C C . VAL A 1 498 ? -0.217 -30.231 20.274 1.00 92.94 498 VAL A C 1
ATOM 3558 O O . VAL A 1 498 ? 0.091 -30.110 19.092 1.00 92.94 498 VAL A O 1
ATOM 3561 N N . LEU A 1 499 ? -1.074 -31.170 20.676 1.00 91.88 499 LEU A N 1
ATOM 3562 C CA . LEU A 1 499 ? -1.791 -32.030 19.741 1.00 91.88 499 LEU A CA 1
ATOM 3563 C C . LEU A 1 499 ? -2.900 -31.239 19.036 1.00 91.88 499 LEU A C 1
ATOM 3565 O O . LEU A 1 499 ? -3.872 -30.817 19.668 1.00 91.88 499 LEU A O 1
ATOM 3569 N N . THR A 1 500 ? -2.795 -31.135 17.718 1.00 92.00 500 THR A N 1
ATOM 3570 C CA . THR A 1 500 ? -3.810 -30.572 16.831 1.00 92.00 500 THR A CA 1
ATOM 3571 C C . THR A 1 500 ? -4.597 -31.675 16.127 1.00 92.00 500 THR A C 1
ATOM 3573 O O . THR A 1 500 ? -4.170 -32.832 16.043 1.00 92.00 500 THR A O 1
ATOM 3576 N N . LEU A 1 501 ? -5.802 -31.338 15.664 1.00 89.81 501 LEU A N 1
ATOM 3577 C CA .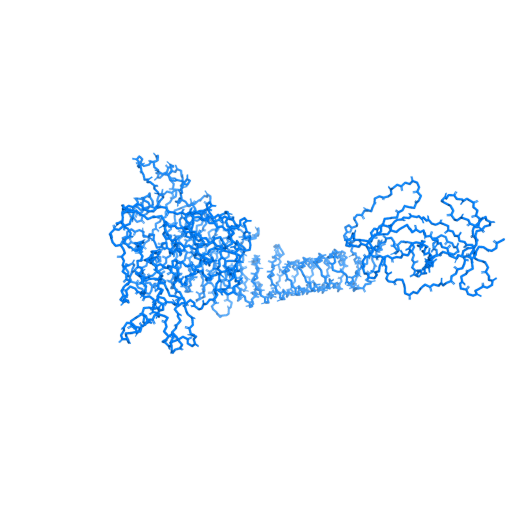 LEU A 1 501 ? -6.708 -32.299 15.035 1.00 89.81 501 LEU A CA 1
ATOM 3578 C C . LEU A 1 501 ? -6.175 -32.822 13.694 1.00 89.81 501 LEU A C 1
ATOM 3580 O O . LEU A 1 501 ? -6.294 -34.018 13.432 1.00 89.81 501 LEU A O 1
ATOM 3584 N N . ASP A 1 502 ? -5.617 -31.935 12.865 1.00 89.50 502 ASP A N 1
ATOM 3585 C CA . ASP A 1 502 ? -5.291 -32.231 11.465 1.00 89.50 502 ASP A CA 1
ATOM 3586 C C . ASP A 1 502 ? -3.793 -32.484 11.232 1.00 89.50 502 ASP A C 1
ATOM 3588 O O . ASP A 1 502 ? -3.439 -33.322 10.406 1.00 89.50 502 ASP A O 1
ATOM 3592 N N . GLN A 1 503 ? -2.912 -31.798 11.968 1.00 86.12 503 GLN A N 1
ATOM 3593 C CA . GLN A 1 503 ? -1.460 -31.783 11.716 1.00 86.12 503 GLN A CA 1
ATOM 3594 C C . GLN A 1 503 ? -0.644 -32.481 12.816 1.00 86.12 503 GLN A C 1
ATOM 3596 O O . GLN A 1 503 ? 0.583 -32.392 12.855 1.00 86.12 503 GLN A O 1
ATOM 3601 N N . GLY A 1 504 ? -1.304 -33.204 13.723 1.00 90.88 504 GLY A N 1
ATOM 3602 C CA . GLY A 1 504 ? -0.626 -33.894 14.817 1.00 90.88 504 GLY A CA 1
ATOM 3603 C C . GLY A 1 504 ? -0.011 -32.914 15.816 1.00 90.88 504 GLY A C 1
ATOM 3604 O O . GLY A 1 504 ? -0.644 -31.944 16.201 1.00 90.88 504 GLY A O 1
ATOM 3605 N N . TYR A 1 505 ? 1.195 -33.194 16.305 1.00 92.00 505 TYR A N 1
ATOM 3606 C CA . TYR A 1 505 ? 1.847 -32.334 17.296 1.00 92.00 505 TYR A CA 1
ATOM 3607 C C . TYR A 1 505 ? 2.490 -31.121 16.623 1.00 92.00 505 TYR A C 1
ATOM 3609 O O . TYR A 1 505 ? 3.347 -31.306 15.764 1.00 92.00 505 TYR A O 1
ATOM 3617 N N . GLN A 1 506 ? 2.089 -29.917 17.028 1.00 92.56 506 GLN A N 1
ATOM 3618 C CA . GLN A 1 506 ? 2.594 -28.651 16.498 1.00 92.56 506 GLN A CA 1
ATOM 3619 C C . GLN A 1 506 ? 3.181 -27.791 17.628 1.00 92.56 506 GLN A C 1
ATOM 3621 O O . GLN A 1 506 ? 2.597 -27.762 18.716 1.00 92.56 506 GLN A O 1
ATOM 3626 N N . PRO A 1 507 ? 4.321 -27.114 17.404 1.00 91.88 507 PRO A N 1
ATOM 3627 C CA . PRO A 1 507 ? 4.960 -26.275 18.413 1.00 91.88 507 PRO A CA 1
ATOM 3628 C C . PRO A 1 507 ? 4.252 -24.924 18.542 1.00 91.88 507 PRO A C 1
ATOM 3630 O O . PRO A 1 507 ? 3.981 -24.261 17.538 1.00 91.88 507 PRO A O 1
ATOM 3633 N N . ILE A 1 508 ? 3.985 -24.491 19.773 1.00 88.81 508 ILE A N 1
ATOM 3634 C CA . ILE A 1 508 ? 3.496 -23.132 20.038 1.00 88.81 508 ILE A CA 1
ATOM 3635 C C . ILE A 1 508 ? 4.565 -22.128 19.604 1.00 88.81 508 ILE A C 1
ATOM 3637 O O . ILE A 1 508 ? 5.719 -22.235 20.012 1.00 88.81 508 ILE A O 1
ATOM 3641 N N . ARG A 1 509 ? 4.183 -21.128 18.810 1.00 85.94 509 ARG A N 1
ATOM 3642 C CA . ARG A 1 509 ? 5.108 -20.078 18.358 1.00 85.94 509 ARG A CA 1
ATOM 3643 C C . ARG A 1 509 ? 5.023 -18.811 19.195 1.00 85.94 509 ARG A C 1
ATOM 3645 O O . ARG A 1 509 ? 6.023 -18.127 19.352 1.00 85.94 509 ARG A O 1
ATOM 3652 N N . TRP A 1 510 ? 3.862 -18.540 19.779 1.00 86.81 510 TRP A N 1
ATOM 3653 C CA . TRP A 1 510 ? 3.676 -17.435 20.712 1.00 86.81 510 TRP A CA 1
ATOM 3654 C C . TRP A 1 510 ? 2.550 -17.752 21.695 1.00 86.81 510 TRP A C 1
ATOM 3656 O O . TRP A 1 510 ? 1.596 -18.459 21.349 1.00 86.81 510 TRP A O 1
ATOM 3666 N N . ILE A 1 511 ? 2.673 -17.238 22.919 1.00 82.69 511 ILE A N 1
ATOM 3667 C CA . ILE A 1 511 ? 1.674 -17.357 23.980 1.00 82.69 511 ILE A CA 1
ATOM 3668 C C . ILE A 1 511 ? 1.645 -16.081 24.825 1.00 82.69 511 ILE A C 1
ATOM 3670 O O . ILE A 1 511 ? 2.683 -15.591 25.256 1.00 82.69 511 ILE A O 1
ATOM 3674 N N . GLY A 1 512 ? 0.449 -15.566 25.102 1.00 79.50 512 GLY A N 1
ATOM 3675 C CA . GLY A 1 512 ? 0.238 -14.358 25.897 1.00 79.50 512 GLY A CA 1
ATOM 3676 C C . GLY A 1 512 ? -0.997 -14.456 26.783 1.00 79.50 512 GLY A C 1
ATOM 3677 O O . GLY A 1 512 ? -1.858 -15.319 26.593 1.00 79.50 512 GLY A O 1
ATOM 3678 N N . SER A 1 513 ? -1.106 -13.562 27.767 1.00 80.50 513 SER A N 1
ATOM 3679 C CA . SER A 1 513 ? -2.250 -13.538 28.682 1.00 80.50 513 SER A CA 1
ATOM 3680 C C . SER A 1 513 ? -2.706 -12.127 29.052 1.00 80.50 513 SER A C 1
ATOM 3682 O O . SER A 1 513 ? -1.932 -11.176 28.996 1.00 80.50 513 SER A O 1
ATOM 3684 N N . ARG A 1 514 ? -3.982 -11.997 29.433 1.00 75.81 514 ARG A N 1
ATOM 3685 C CA . ARG A 1 514 ? -4.607 -10.759 29.920 1.00 75.81 514 ARG A CA 1
ATOM 3686 C C . ARG A 1 514 ? -5.502 -11.066 31.116 1.00 75.81 514 ARG A C 1
ATOM 3688 O O . ARG A 1 514 ? -6.362 -11.941 31.039 1.00 75.81 514 ARG A O 1
ATOM 3695 N N . THR A 1 515 ? -5.350 -10.314 32.200 1.00 77.75 515 THR A N 1
ATOM 3696 C CA . THR A 1 515 ? -6.172 -10.467 33.411 1.00 77.75 515 THR A CA 1
ATOM 3697 C C . THR A 1 515 ? -7.298 -9.440 33.442 1.00 77.75 515 THR A C 1
ATOM 3699 O O . THR A 1 515 ? -7.056 -8.244 33.294 1.00 77.75 515 THR A O 1
ATOM 3702 N N . LEU A 1 516 ? -8.527 -9.893 33.687 1.00 72.81 516 LEU A N 1
ATOM 3703 C CA . LEU A 1 516 ? -9.695 -9.048 33.921 1.00 72.81 516 LEU A CA 1
ATOM 3704 C C . LEU A 1 516 ? -10.171 -9.183 35.367 1.00 72.81 516 LEU A C 1
ATOM 3706 O O . LEU A 1 516 ? -10.521 -10.269 35.837 1.00 72.81 516 LEU A O 1
ATOM 3710 N N . SER A 1 517 ? -10.221 -8.046 36.060 1.00 77.12 517 SER A N 1
ATOM 3711 C CA . SER A 1 517 ? -10.745 -7.952 37.421 1.00 77.12 517 SER A CA 1
ATOM 3712 C C . SER A 1 517 ? -12.275 -8.021 37.445 1.00 77.12 517 SER A C 1
ATOM 3714 O O . SER A 1 517 ? -12.948 -7.782 36.440 1.00 77.12 517 SER A O 1
ATOM 3716 N N . LYS A 1 518 ? -12.847 -8.255 38.632 1.00 71.25 518 LYS A N 1
ATOM 3717 C CA . LYS A 1 518 ? -14.302 -8.207 38.848 1.00 71.25 518 LYS A CA 1
ATOM 3718 C C . LYS A 1 518 ? -14.933 -6.926 38.310 1.00 71.25 518 LYS A C 1
ATOM 3720 O O . LYS A 1 518 ? -15.967 -6.968 37.660 1.00 71.25 518 LYS A O 1
ATOM 3725 N N . GLN A 1 519 ? -14.294 -5.794 38.590 1.00 67.88 519 GLN A N 1
ATOM 3726 C CA . GLN A 1 519 ? -14.789 -4.483 38.193 1.00 67.88 519 GLN A CA 1
ATOM 3727 C C . GLN A 1 519 ? -14.818 -4.336 36.667 1.00 67.88 519 GLN A C 1
ATOM 3729 O O . GLN A 1 519 ? -15.783 -3.798 36.137 1.00 67.88 519 GLN A O 1
ATOM 3734 N N . ALA A 1 520 ? -13.813 -4.870 35.963 1.00 64.50 520 ALA A N 1
ATOM 3735 C CA . ALA A 1 520 ? -13.778 -4.877 34.502 1.00 64.50 520 ALA A CA 1
ATOM 3736 C C . ALA A 1 520 ? -14.866 -5.786 33.900 1.00 64.50 520 ALA A C 1
ATOM 3738 O O . ALA A 1 520 ? -15.517 -5.408 32.930 1.00 64.50 520 ALA A O 1
ATOM 3739 N N . LEU A 1 521 ? -15.109 -6.956 34.501 1.00 69.62 521 LEU A N 1
ATOM 3740 C CA . LEU A 1 521 ? -16.162 -7.886 34.069 1.00 69.62 521 LEU A CA 1
ATOM 3741 C C . LEU A 1 521 ? -17.578 -7.358 34.346 1.00 69.62 521 LEU A C 1
ATOM 3743 O O . LEU A 1 521 ? -18.495 -7.635 33.575 1.00 69.62 521 LEU A O 1
ATOM 3747 N N . ASP A 1 522 ? -17.762 -6.615 35.439 1.00 71.19 522 ASP A N 1
ATOM 3748 C CA . ASP A 1 522 ? -19.037 -5.977 35.779 1.00 71.19 522 ASP A CA 1
ATOM 3749 C C . ASP A 1 522 ? -19.307 -4.757 34.875 1.00 71.19 522 ASP A C 1
ATOM 3751 O O . ASP A 1 522 ? -20.451 -4.534 34.479 1.00 71.19 522 ASP A O 1
ATOM 3755 N N . ALA A 1 523 ? -18.263 -3.999 34.512 1.00 61.16 523 ALA A N 1
ATOM 3756 C CA . ALA A 1 523 ? -18.352 -2.890 33.559 1.00 61.16 523 ALA A CA 1
ATOM 3757 C C . ALA A 1 523 ? -18.616 -3.372 32.123 1.00 61.16 523 ALA A C 1
ATOM 3759 O O . ALA A 1 523 ? -19.364 -2.731 31.391 1.00 61.16 523 ALA A O 1
ATOM 3760 N N . ASN A 1 524 ? -18.070 -4.535 31.749 1.00 62.75 524 ASN A N 1
ATOM 3761 C CA . ASN A 1 524 ? -18.219 -5.124 30.420 1.00 62.75 524 ASN A CA 1
ATOM 3762 C C . ASN A 1 524 ? -18.758 -6.565 30.492 1.00 62.75 524 ASN A C 1
ATOM 3764 O O . ASN A 1 524 ? -18.015 -7.523 30.254 1.00 62.75 524 ASN A O 1
ATOM 3768 N N . PRO A 1 525 ? -20.072 -6.763 30.740 1.00 69.38 525 PRO A N 1
ATOM 3769 C CA . PRO A 1 525 ? -20.667 -8.099 30.849 1.00 69.38 525 PRO A CA 1
ATOM 3770 C C . PRO A 1 525 ? -20.487 -8.966 29.595 1.00 69.38 525 PRO A C 1
ATOM 3772 O O . PRO A 1 525 ? -20.492 -10.192 29.688 1.00 69.38 525 PRO A O 1
ATOM 3775 N N . LYS A 1 526 ? -20.292 -8.339 28.423 1.00 69.31 526 LYS A N 1
ATOM 3776 C CA . LYS A 1 526 ? -19.991 -9.010 27.146 1.00 69.31 526 LYS A CA 1
ATOM 3777 C C . LYS A 1 526 ? -18.644 -9.760 27.152 1.00 69.31 526 LYS A C 1
ATOM 3779 O O . LYS A 1 526 ? -18.443 -10.579 26.263 1.00 69.31 526 LYS A O 1
ATOM 3784 N N . LEU A 1 527 ? -17.754 -9.506 28.120 1.00 71.50 527 LEU A N 1
ATOM 3785 C CA . LEU A 1 527 ? -16.449 -10.170 28.283 1.00 71.50 527 LEU A CA 1
ATOM 3786 C C . LEU A 1 527 ? -16.477 -11.328 29.297 1.00 71.50 527 LEU A C 1
ATOM 3788 O O . LEU A 1 527 ? -15.449 -11.967 29.535 1.00 71.50 527 LEU A O 1
ATOM 3792 N N . ARG A 1 528 ? -17.633 -11.607 29.917 1.00 81.88 528 ARG A N 1
ATOM 3793 C CA . ARG A 1 528 ? -17.774 -12.704 30.883 1.00 81.88 528 ARG A CA 1
ATOM 3794 C C . ARG A 1 528 ? -17.592 -14.060 30.201 1.00 81.88 528 ARG A C 1
ATOM 3796 O O . ARG A 1 528 ? -18.213 -14.282 29.166 1.00 81.88 528 ARG A O 1
ATOM 3803 N N . PRO A 1 529 ? -16.798 -14.981 30.770 1.00 87.81 529 PRO A N 1
ATOM 3804 C CA . PRO A 1 529 ? -16.500 -16.244 30.115 1.00 87.81 529 PRO A CA 1
ATOM 3805 C C . PRO A 1 529 ? -17.749 -17.113 29.970 1.00 87.81 529 PRO A C 1
ATOM 3807 O O . PRO A 1 529 ? -18.671 -17.081 30.791 1.00 87.81 529 PRO A O 1
ATOM 3810 N N . ILE A 1 530 ? -17.752 -17.935 28.927 1.00 90.75 530 ILE A N 1
ATOM 3811 C CA . ILE A 1 530 ? -18.765 -18.960 28.705 1.00 90.75 530 ILE A CA 1
ATOM 3812 C C . ILE A 1 530 ? -18.264 -20.264 29.309 1.00 90.75 530 ILE A C 1
ATOM 3814 O O . ILE A 1 530 ? -17.191 -20.752 28.953 1.00 90.75 530 ILE A O 1
ATOM 3818 N N . ARG A 1 531 ? -19.058 -20.838 30.210 1.00 92.19 531 ARG A N 1
ATOM 3819 C CA . ARG A 1 531 ? -18.842 -22.160 30.788 1.00 92.19 531 ARG A CA 1
ATOM 3820 C C . ARG A 1 531 ? -19.578 -23.203 29.959 1.00 92.19 531 ARG A C 1
ATOM 3822 O O . ARG A 1 531 ? -20.793 -23.138 29.793 1.00 92.19 531 ARG A O 1
ATOM 3829 N N . ILE A 1 532 ? -18.842 -24.200 29.494 1.00 92.44 532 ILE A N 1
ATOM 3830 C CA . ILE A 1 532 ? -19.335 -25.390 28.807 1.00 92.44 532 ILE A CA 1
ATOM 3831 C C . ILE A 1 532 ? -19.134 -26.569 29.758 1.00 92.44 532 ILE A C 1
ATOM 3833 O O . ILE A 1 532 ? -18.003 -26.978 30.015 1.00 92.44 532 ILE A O 1
ATOM 3837 N N . LYS A 1 533 ? -20.222 -27.116 30.300 1.00 91.06 533 LYS A N 1
ATOM 3838 C CA . LYS A 1 533 ? -20.154 -28.210 31.276 1.00 91.06 533 LYS A CA 1
ATOM 3839 C C . LYS A 1 533 ? -19.680 -29.510 30.646 1.00 91.06 533 LYS A C 1
ATOM 3841 O O . LYS A 1 533 ? -19.924 -29.762 29.463 1.00 91.06 533 LYS A O 1
ATOM 3846 N N . ALA A 1 534 ? -19.078 -30.368 31.463 1.00 91.62 534 ALA A N 1
ATOM 3847 C CA . ALA A 1 534 ? -18.659 -31.697 31.043 1.00 91.62 534 ALA A CA 1
ATOM 3848 C C . ALA A 1 534 ? -19.795 -32.451 30.314 1.00 91.62 534 ALA A C 1
ATOM 3850 O O . ALA A 1 534 ? -20.918 -32.570 30.812 1.00 91.62 534 ALA A O 1
ATOM 3851 N N . GLY A 1 535 ? -19.506 -32.946 29.110 1.00 87.69 535 GLY A N 1
ATOM 3852 C CA . GLY A 1 535 ? -20.441 -33.674 28.249 1.00 87.69 535 GLY A CA 1
ATOM 3853 C C . GLY A 1 535 ? -21.460 -32.827 27.471 1.00 87.69 535 GLY A C 1
ATOM 3854 O O . GLY A 1 535 ? -22.203 -33.400 26.669 1.00 87.69 535 GLY A O 1
ATOM 3855 N N . ALA A 1 536 ? -21.505 -31.500 27.648 1.00 87.75 536 ALA A N 1
ATOM 3856 C CA . ALA A 1 536 ? -22.507 -30.632 27.015 1.00 87.75 536 ALA A CA 1
ATOM 3857 C C . ALA A 1 536 ? -22.411 -30.578 25.476 1.00 87.75 536 ALA A C 1
ATOM 3859 O O . ALA A 1 536 ? -23.408 -30.322 24.799 1.00 87.75 536 ALA A O 1
ATOM 3860 N N . LEU A 1 537 ? -21.237 -30.857 24.898 1.00 86.25 537 LEU A N 1
ATOM 3861 C CA . LEU A 1 537 ? -21.026 -30.853 23.445 1.00 86.25 537 LEU A CA 1
ATOM 3862 C C . LEU A 1 537 ? -21.374 -32.205 22.793 1.00 86.25 537 LEU A C 1
ATOM 3864 O O . LEU A 1 537 ? -21.556 -32.267 21.576 1.00 86.25 537 LEU A O 1
ATOM 3868 N N . GLY A 1 538 ? -21.518 -33.274 23.582 1.00 83.31 538 GLY A N 1
ATOM 3869 C CA . GLY A 1 538 ? -21.746 -34.646 23.115 1.00 83.31 538 GLY A CA 1
ATOM 3870 C C . GLY A 1 538 ? -20.485 -35.503 23.043 1.00 83.31 538 GLY A C 1
ATOM 3871 O O . GLY A 1 538 ? -19.370 -35.001 23.119 1.00 83.31 538 GLY A O 1
ATOM 3872 N N . ASN A 1 539 ? -20.662 -36.829 22.961 1.00 82.56 539 ASN A N 1
ATOM 3873 C CA . ASN A 1 539 ? -19.577 -37.825 23.017 1.00 82.56 539 ASN A CA 1
ATOM 3874 C C . ASN A 1 539 ? -18.632 -37.666 24.229 1.00 82.56 539 ASN A C 1
ATOM 3876 O O . ASN A 1 539 ? -17.432 -37.888 24.108 1.00 82.56 539 ASN A O 1
ATOM 3880 N N . ASN A 1 540 ? -19.180 -37.304 25.396 1.00 82.88 540 ASN A N 1
ATOM 3881 C CA . ASN A 1 540 ? -18.433 -36.992 26.626 1.00 82.88 540 ASN A CA 1
ATOM 3882 C C . ASN A 1 540 ? -17.466 -35.797 26.504 1.00 82.88 540 ASN A C 1
ATOM 3884 O O . ASN A 1 540 ? -16.525 -35.709 27.284 1.00 82.88 540 ASN A O 1
ATOM 3888 N N . MET A 1 541 ? -17.702 -34.880 25.558 1.00 85.19 541 MET A N 1
ATOM 3889 C CA . MET A 1 541 ? -16.937 -33.638 25.422 1.00 85.19 541 MET A CA 1
ATOM 3890 C C . MET A 1 541 ? -17.706 -32.420 25.976 1.00 85.19 541 MET A C 1
ATOM 3892 O O . MET A 1 541 ? -18.925 -32.339 25.789 1.00 85.19 541 MET A O 1
ATOM 3896 N N . PRO A 1 542 ? -17.012 -31.448 26.596 1.00 89.38 542 PRO A N 1
ATOM 3897 C CA . PRO A 1 542 ? -15.663 -31.607 27.143 1.00 89.38 542 PRO A CA 1
ATOM 3898 C C . PRO A 1 542 ? -15.659 -32.671 28.259 1.00 89.38 542 PRO A C 1
ATOM 3900 O O . PRO A 1 542 ? -16.702 -32.986 28.831 1.00 89.38 542 PRO A O 1
ATOM 3903 N N . GLU A 1 543 ? -14.504 -33.259 28.551 1.00 90.56 543 GLU A N 1
ATOM 3904 C CA . GLU A 1 543 ? -14.334 -34.260 29.616 1.00 90.56 543 GLU A CA 1
ATOM 3905 C C . GLU A 1 543 ? -14.467 -33.636 31.017 1.00 90.56 543 GLU A C 1
ATOM 3907 O O . GLU A 1 543 ? -14.802 -34.321 31.984 1.00 90.56 543 GLU A O 1
ATOM 3912 N N . GLN A 1 544 ? -14.216 -32.329 31.119 1.00 89.75 544 GLN A N 1
ATOM 3913 C CA . GLN A 1 544 ? -14.356 -31.498 32.316 1.00 89.75 544 GLN A CA 1
ATOM 3914 C C . GLN A 1 544 ? -14.970 -30.153 31.925 1.00 89.75 544 GLN A C 1
ATOM 3916 O O . GLN A 1 544 ? -14.976 -29.808 30.748 1.00 89.75 544 GLN A O 1
ATOM 3921 N N . ASP A 1 545 ? -15.472 -29.379 32.886 1.00 90.88 545 ASP A N 1
ATOM 3922 C CA . ASP A 1 545 ? -15.998 -28.045 32.590 1.00 90.88 545 ASP A CA 1
ATOM 3923 C C . ASP A 1 545 ? -14.921 -27.194 31.903 1.00 90.88 545 ASP A C 1
ATOM 3925 O O . ASP A 1 545 ? -13.789 -27.101 32.376 1.00 90.88 545 ASP A O 1
ATOM 3929 N N . LEU A 1 546 ? -15.264 -26.605 30.763 1.00 91.56 546 LEU A N 1
ATOM 3930 C CA . LEU A 1 546 ? -14.388 -25.756 29.967 1.00 91.56 546 LEU A CA 1
ATOM 3931 C C . LEU A 1 546 ? -14.903 -24.321 30.043 1.00 91.56 546 LEU A C 1
ATOM 3933 O O . LEU A 1 546 ? -16.086 -24.078 29.807 1.00 91.56 546 LEU A O 1
ATOM 3937 N N . MET A 1 547 ? -14.024 -23.374 30.357 1.00 90.50 547 MET A N 1
ATOM 3938 C CA . MET A 1 547 ? -14.338 -21.948 30.344 1.00 90.50 547 MET A CA 1
ATOM 3939 C C . MET A 1 547 ? -13.502 -21.249 29.275 1.00 90.50 547 MET A C 1
ATOM 3941 O O . MET A 1 547 ? -12.295 -21.459 29.165 1.00 90.50 547 MET A O 1
ATOM 3945 N N . VAL A 1 548 ? -14.167 -20.436 28.460 1.00 88.88 548 VAL A N 1
ATOM 3946 C CA . VAL A 1 548 ? -13.561 -19.754 27.312 1.00 88.88 548 VAL A CA 1
ATOM 3947 C C . VAL A 1 548 ? -14.137 -18.355 27.143 1.00 88.88 548 VAL A C 1
ATOM 3949 O O . VAL A 1 548 ? -15.212 -18.055 27.672 1.00 88.88 548 VAL A O 1
ATOM 3952 N N . SER A 1 549 ? -13.446 -17.496 26.392 1.00 86.12 549 SER A N 1
ATOM 3953 C CA . SER A 1 549 ? -14.003 -16.196 26.019 1.00 86.12 549 SER A CA 1
ATOM 3954 C C . SER A 1 549 ? -15.281 -16.365 25.174 1.00 86.12 549 SER A C 1
ATOM 3956 O O . SER A 1 549 ? -15.468 -17.391 24.511 1.00 86.12 549 SER A O 1
ATOM 3958 N N . PRO A 1 550 ? -16.203 -15.388 25.163 1.00 82.38 550 PRO A N 1
ATOM 3959 C CA . PRO A 1 550 ? -17.472 -15.520 24.433 1.00 82.38 550 PRO A CA 1
ATOM 3960 C C . PRO A 1 550 ? -17.316 -15.729 22.924 1.00 82.38 550 PRO A C 1
ATOM 3962 O O . PRO A 1 550 ? -18.171 -16.342 22.280 1.00 82.38 550 PRO A O 1
ATOM 3965 N N . GLN A 1 551 ? -16.230 -15.240 22.345 1.00 79.62 551 GLN A N 1
ATOM 3966 C CA . GLN A 1 551 ? -15.933 -15.306 20.922 1.00 79.62 551 GLN A CA 1
ATOM 3967 C C . GLN A 1 551 ? -15.165 -16.575 20.558 1.00 79.62 551 GLN A C 1
ATOM 3969 O O . GLN A 1 551 ? -15.170 -16.944 19.386 1.00 79.62 551 GLN A O 1
ATOM 3974 N N . HIS A 1 552 ? -14.611 -17.279 21.551 1.00 84.00 552 HIS A N 1
ATOM 3975 C CA . HIS A 1 552 ? -13.885 -18.526 21.370 1.00 84.00 552 HIS A CA 1
ATOM 3976 C C . HIS A 1 552 ? -14.709 -19.536 20.584 1.00 84.00 552 HIS A C 1
ATOM 3978 O O . HIS A 1 552 ? -15.821 -19.889 21.004 1.00 84.00 552 HIS A O 1
ATOM 3984 N N . ARG A 1 553 ? -14.198 -20.009 19.443 1.00 87.56 553 ARG A N 1
ATOM 3985 C CA . ARG A 1 553 ? -14.967 -20.937 18.620 1.00 87.56 553 ARG A CA 1
ATOM 3986 C C . ARG A 1 553 ? -14.704 -22.381 19.002 1.00 87.56 553 ARG A C 1
ATOM 3988 O O . ARG A 1 553 ? -13.580 -22.857 19.161 1.00 87.56 553 ARG A O 1
ATOM 3995 N N . VAL A 1 554 ? -15.811 -23.094 19.123 1.00 89.75 554 VAL A N 1
ATOM 3996 C CA . VAL A 1 554 ? -15.855 -24.525 19.381 1.00 89.75 554 VAL A CA 1
ATOM 3997 C C . VAL A 1 554 ? -16.193 -25.213 18.069 1.00 89.75 554 VAL A C 1
ATOM 3999 O O . VAL A 1 554 ? -17.098 -24.781 17.344 1.00 89.75 554 VAL A O 1
ATOM 4002 N N . LEU A 1 555 ? -15.475 -26.289 17.757 1.00 91.19 555 LEU A N 1
ATOM 4003 C CA . LEU A 1 555 ? -15.795 -27.109 16.600 1.00 91.19 555 LEU A CA 1
ATOM 4004 C C . LEU A 1 555 ? -17.141 -27.796 16.843 1.00 91.19 555 LEU A C 1
ATOM 4006 O O . LEU A 1 555 ? -17.359 -28.409 17.886 1.00 91.19 555 LEU A O 1
ATOM 4010 N N . ALA A 1 556 ? -18.034 -27.739 15.865 1.00 89.19 556 ALA A N 1
ATOM 4011 C CA . ALA A 1 556 ? -19.253 -28.531 15.847 1.00 89.19 556 ALA A CA 1
ATOM 4012 C C . ALA A 1 556 ? -19.221 -29.473 14.645 1.00 89.19 556 ALA A C 1
ATOM 4014 O O . ALA A 1 556 ? -18.984 -29.033 13.521 1.00 89.19 556 ALA A O 1
ATOM 4015 N N . ASN A 1 557 ? -19.498 -30.758 14.878 1.00 89.12 557 ASN A N 1
ATOM 4016 C CA . ASN A 1 557 ? -19.623 -31.767 13.832 1.00 89.12 557 ASN A CA 1
ATOM 4017 C C . ASN A 1 557 ? -21.011 -32.412 13.897 1.00 89.12 557 ASN A C 1
ATOM 4019 O O . ASN A 1 557 ? -21.282 -33.275 14.736 1.00 89.12 557 ASN A O 1
ATOM 4023 N N . SER A 1 558 ? -21.915 -31.976 13.015 1.00 86.81 558 SER A N 1
ATOM 4024 C CA . SER A 1 558 ? -23.301 -32.448 13.047 1.00 86.81 558 SER A CA 1
ATOM 4025 C C . SER A 1 558 ? -23.968 -32.492 11.675 1.00 86.81 558 SER A C 1
ATOM 4027 O O . SER A 1 558 ? -23.699 -31.701 10.771 1.00 86.81 558 SER A O 1
ATOM 4029 N N . LYS A 1 559 ? -24.985 -33.354 11.550 1.00 85.56 559 LYS A N 1
ATOM 4030 C CA . LYS A 1 559 ? -25.869 -33.376 10.368 1.00 85.56 559 LYS A CA 1
ATOM 4031 C C . LYS A 1 559 ? -26.654 -32.074 10.185 1.00 85.56 559 LYS A C 1
ATOM 4033 O O . LYS A 1 559 ? -27.152 -31.811 9.092 1.00 85.56 559 LYS A O 1
ATOM 4038 N N . ILE A 1 560 ? -26.824 -31.287 11.250 1.00 85.19 560 ILE A N 1
ATOM 4039 C CA . ILE A 1 560 ? -27.467 -29.971 11.175 1.00 85.19 560 ILE A CA 1
ATOM 4040 C C . ILE A 1 560 ? -26.530 -28.988 10.473 1.00 85.19 560 ILE A C 1
ATOM 4042 O O . ILE A 1 560 ? -26.999 -28.280 9.584 1.00 85.19 560 ILE A O 1
ATOM 4046 N N . ALA A 1 561 ? -25.233 -29.013 10.800 1.00 85.31 561 ALA A N 1
ATOM 4047 C CA . ALA A 1 561 ? -24.221 -28.206 10.126 1.00 85.31 561 ALA A CA 1
ATOM 4048 C C . ALA A 1 561 ? -24.192 -28.520 8.622 1.00 85.31 561 ALA A C 1
ATOM 4050 O O . ALA A 1 561 ? -24.383 -27.616 7.815 1.00 85.31 561 ALA A O 1
ATOM 4051 N N . SER A 1 562 ? -24.161 -29.806 8.248 1.00 87.44 562 SER A N 1
ATOM 4052 C CA . SER A 1 562 ? -24.200 -30.230 6.836 1.00 87.44 562 SER A CA 1
ATOM 4053 C C . SER A 1 562 ? -25.416 -29.702 6.076 1.00 87.44 562 SER A C 1
ATOM 4055 O O . SER A 1 562 ? -25.301 -29.233 4.948 1.00 87.44 562 SER A O 1
ATOM 4057 N N . ARG A 1 563 ? -26.596 -29.717 6.705 1.00 84.81 563 ARG A N 1
ATOM 4058 C CA . ARG A 1 563 ? -27.831 -29.209 6.086 1.00 84.81 563 ARG A CA 1
ATOM 4059 C C . ARG A 1 563 ? -27.898 -27.688 5.995 1.00 84.81 563 ARG A C 1
ATOM 4061 O O . ARG A 1 563 ? -28.712 -27.189 5.226 1.00 84.81 563 ARG A O 1
ATOM 4068 N N . MET A 1 564 ? -27.169 -26.969 6.844 1.00 81.06 564 MET A N 1
ATOM 4069 C CA . MET A 1 564 ? -27.215 -25.506 6.909 1.00 81.06 564 MET A CA 1
ATOM 4070 C C . MET A 1 564 ? -26.096 -24.850 6.108 1.00 81.06 564 MET A C 1
ATOM 4072 O O . MET A 1 564 ? -26.336 -23.806 5.516 1.00 81.06 564 MET A O 1
ATOM 4076 N N . PHE A 1 565 ? -24.918 -25.469 6.079 1.00 85.62 565 PHE A N 1
ATOM 4077 C CA . PHE A 1 565 ? -23.684 -24.873 5.568 1.00 85.62 565 PHE A CA 1
ATOM 4078 C C . PHE A 1 565 ? -23.005 -25.726 4.492 1.00 85.62 565 PHE A C 1
ATOM 4080 O O . PHE A 1 565 ? -21.933 -25.377 4.022 1.00 85.62 565 PHE A O 1
ATOM 4087 N N . GLY A 1 566 ? -23.577 -26.878 4.124 1.00 84.69 566 GLY A N 1
ATOM 4088 C CA . GLY A 1 566 ? -22.988 -27.791 3.138 1.00 84.69 566 GLY A CA 1
ATOM 4089 C C . GLY A 1 566 ? -21.803 -28.618 3.656 1.00 84.69 566 GLY A C 1
ATOM 4090 O O . GLY A 1 566 ? -21.421 -29.588 3.009 1.00 84.69 566 GLY A O 1
ATOM 4091 N N . VAL A 1 567 ? -21.277 -28.312 4.846 1.00 87.81 567 VAL A N 1
ATOM 4092 C CA . VAL A 1 567 ? -20.135 -28.991 5.480 1.00 87.81 567 VAL A CA 1
ATOM 4093 C C . VAL A 1 567 ? -20.509 -29.588 6.837 1.00 87.81 567 VAL A C 1
ATOM 4095 O O . VAL A 1 567 ? -21.371 -29.069 7.543 1.00 87.81 567 VAL A O 1
ATOM 4098 N N . ASN A 1 568 ? -19.884 -30.707 7.214 1.00 86.81 568 ASN A N 1
ATOM 4099 C CA . ASN A 1 568 ? -20.168 -31.363 8.499 1.00 86.81 568 ASN A CA 1
ATOM 4100 C C . ASN A 1 568 ? -19.537 -30.633 9.687 1.00 86.81 568 ASN A C 1
ATOM 4102 O O . ASN A 1 568 ? -20.111 -30.671 10.772 1.00 86.81 568 ASN A O 1
ATOM 4106 N N . GLU A 1 569 ? -18.380 -30.004 9.476 1.00 90.06 569 GLU A N 1
ATOM 4107 C CA . GLU A 1 569 ? -17.563 -29.369 10.507 1.00 90.06 569 GLU A CA 1
ATOM 4108 C C . GLU A 1 569 ? -17.567 -27.852 10.339 1.00 90.06 569 GLU A C 1
ATOM 4110 O O . GLU A 1 569 ? -17.263 -27.344 9.262 1.00 90.06 569 GLU A O 1
ATOM 4115 N N . ILE A 1 570 ? -17.922 -27.148 11.410 1.00 87.56 570 ILE A N 1
ATOM 4116 C CA . ILE A 1 570 ? -17.995 -25.685 11.461 1.00 87.56 570 ILE A CA 1
ATOM 4117 C C . ILE A 1 570 ? -17.425 -25.173 12.782 1.00 87.56 570 ILE A C 1
ATOM 4119 O O . ILE A 1 570 ? -17.493 -25.872 13.796 1.00 87.56 570 ILE A O 1
ATOM 4123 N N . LEU A 1 571 ? -16.928 -23.941 12.785 1.00 87.62 571 LEU A N 1
ATOM 4124 C CA . LEU A 1 571 ? -16.503 -23.237 13.992 1.00 87.62 571 LEU A CA 1
ATOM 4125 C C . LEU A 1 571 ? -17.584 -22.254 14.444 1.00 87.62 571 LEU A C 1
ATOM 4127 O O . LEU A 1 571 ? -18.044 -21.407 13.673 1.00 87.62 571 LEU A O 1
ATOM 4131 N N . VAL A 1 572 ? -18.007 -22.383 15.705 1.00 86.56 572 VAL A N 1
ATOM 4132 C CA . VAL A 1 572 ? -19.103 -21.597 16.284 1.00 86.56 572 VAL A CA 1
ATOM 4133 C C . VAL A 1 572 ? -18.643 -20.931 17.574 1.00 86.56 572 VAL A C 1
ATOM 4135 O O . VAL A 1 572 ? -18.232 -21.617 18.505 1.00 86.56 572 VAL A O 1
ATOM 4138 N N . GLY A 1 573 ? -18.756 -19.603 17.650 1.00 85.69 573 GLY A N 1
ATOM 4139 C CA . GLY A 1 573 ? -18.413 -18.844 18.857 1.00 85.69 573 GLY A CA 1
ATOM 4140 C C . GLY A 1 573 ? -19.252 -19.265 20.068 1.00 85.69 573 GLY A C 1
ATOM 4141 O O . GLY A 1 573 ? -20.478 -19.395 19.963 1.00 85.69 573 GLY A O 1
ATOM 4142 N N . ALA A 1 574 ? -18.606 -19.442 21.221 1.00 87.19 574 ALA A N 1
ATOM 4143 C CA . ALA A 1 574 ? -19.208 -19.966 22.447 1.00 87.19 574 ALA A CA 1
ATOM 4144 C C . ALA A 1 574 ? -20.450 -19.178 22.903 1.00 87.19 574 ALA A C 1
ATOM 4146 O O . ALA A 1 574 ? -21.440 -19.778 23.327 1.00 87.19 574 ALA A O 1
ATOM 4147 N N . LYS A 1 575 ? -20.471 -17.851 22.715 1.00 85.12 575 LYS A N 1
ATOM 4148 C CA . LYS A 1 575 ? -21.619 -16.975 23.024 1.00 85.12 575 LYS A CA 1
ATOM 4149 C C . LYS A 1 575 ? -22.906 -17.391 22.321 1.00 85.12 575 LYS A C 1
ATOM 4151 O O . LYS A 1 575 ? -23.999 -17.213 22.853 1.00 85.12 575 LYS A O 1
ATOM 4156 N N . HIS A 1 576 ? -22.799 -17.962 21.123 1.00 86.06 576 HIS A N 1
ATOM 4157 C CA . HIS A 1 576 ? -23.960 -18.423 20.367 1.00 86.06 576 HIS A CA 1
ATOM 4158 C C . HIS A 1 576 ? -24.468 -19.783 20.855 1.00 86.06 576 HIS A C 1
ATOM 4160 O O . HIS A 1 576 ? -25.622 -20.122 20.599 1.00 86.06 576 HIS A O 1
ATOM 4166 N N . LEU A 1 577 ? -23.643 -20.538 21.585 1.00 86.19 577 LEU A N 1
ATOM 4167 C CA . LEU A 1 577 ? -23.956 -21.873 22.093 1.00 86.19 577 LEU A CA 1
ATOM 4168 C C . LEU A 1 577 ? -24.649 -21.866 23.461 1.00 86.19 577 LEU A C 1
ATOM 4170 O O . LEU A 1 577 ? -25.158 -22.905 23.865 1.00 86.19 577 LEU A O 1
ATOM 4174 N N . VAL A 1 578 ? -24.754 -20.715 24.135 1.00 86.88 578 VAL A N 1
ATOM 4175 C CA . VAL A 1 578 ? -25.417 -20.544 25.451 1.00 86.88 578 VAL A CA 1
ATOM 4176 C C . VAL A 1 578 ? -26.881 -21.020 25.462 1.00 86.88 578 VAL A C 1
ATOM 4178 O O . VAL A 1 578 ? -27.467 -21.278 26.505 1.00 86.88 578 VAL A O 1
ATOM 4181 N N . GLN A 1 579 ? -27.499 -21.180 24.292 1.00 81.69 579 GLN A N 1
ATOM 4182 C CA . GLN A 1 579 ? -28.849 -21.737 24.175 1.00 81.69 579 GLN A CA 1
ATOM 4183 C C . GLN A 1 579 ? -28.910 -23.268 24.327 1.00 81.69 579 GLN A C 1
ATOM 4185 O O . GLN A 1 579 ? -30.002 -23.836 24.398 1.00 81.69 579 GLN A O 1
ATOM 4190 N N . LEU A 1 580 ? -27.764 -23.951 24.323 1.00 83.94 580 LEU A N 1
ATOM 4191 C CA . LEU A 1 580 ? -27.671 -25.397 24.491 1.00 83.94 580 LEU A CA 1
ATOM 4192 C C . LEU A 1 580 ? -27.630 -25.769 25.973 1.00 83.94 580 LEU A C 1
ATOM 4194 O O . LEU A 1 580 ? -27.089 -25.055 26.813 1.00 83.94 580 LEU A O 1
ATOM 4198 N N . ASN A 1 581 ? -28.195 -26.930 26.298 1.00 85.06 581 ASN A N 1
ATOM 4199 C CA . ASN A 1 581 ? -28.219 -27.411 27.673 1.00 85.06 581 ASN A CA 1
ATOM 4200 C C . ASN A 1 581 ? -26.793 -27.684 28.180 1.00 85.06 581 ASN A C 1
ATOM 4202 O O . ASN A 1 581 ? -26.051 -28.442 27.560 1.00 85.06 581 ASN A O 1
ATOM 4206 N N . GLY A 1 582 ? -26.443 -27.101 29.328 1.00 84.12 582 GLY A N 1
ATOM 4207 C CA . GLY A 1 582 ? -25.121 -27.243 29.935 1.00 84.12 582 GLY A CA 1
ATOM 4208 C C . GLY A 1 582 ? -24.091 -26.203 29.487 1.00 84.12 582 GLY A C 1
ATOM 4209 O O . GLY A 1 582 ? -22.927 -26.357 29.842 1.00 84.12 582 GLY A O 1
ATOM 4210 N N . ILE A 1 583 ? -24.498 -25.166 28.747 1.00 90.88 583 ILE A N 1
ATOM 4211 C CA . ILE A 1 583 ? -23.642 -24.029 28.390 1.00 90.88 583 ILE A CA 1
ATOM 4212 C C . ILE A 1 583 ? -24.252 -22.752 28.974 1.00 90.88 583 ILE A C 1
ATOM 4214 O O . ILE A 1 583 ? -25.404 -22.435 28.686 1.00 90.88 583 ILE A O 1
ATOM 4218 N N . ASP A 1 584 ? -23.503 -22.034 29.808 1.00 90.06 584 ASP A N 1
ATOM 4219 C CA . ASP A 1 584 ? -23.966 -20.829 30.505 1.00 90.06 584 ASP A CA 1
ATOM 4220 C C . ASP A 1 584 ? -22.897 -19.728 30.544 1.00 90.06 584 ASP A C 1
ATOM 4222 O O . ASP A 1 584 ? -21.708 -19.992 30.384 1.00 90.06 584 ASP A O 1
ATOM 4226 N N . VAL A 1 585 ? -23.326 -18.476 30.725 1.00 88.50 585 VAL A N 1
ATOM 4227 C CA . VAL A 1 585 ? -22.411 -17.371 31.049 1.00 88.50 585 VAL A CA 1
ATOM 4228 C C . VAL A 1 585 ? -22.004 -17.534 32.513 1.00 88.50 585 VAL A C 1
ATOM 4230 O O . VAL A 1 585 ? -22.869 -17.643 33.385 1.00 88.50 585 VAL A O 1
ATOM 4233 N N . ALA A 1 586 ? -20.703 -17.582 32.793 1.00 86.25 586 ALA A N 1
ATOM 4234 C CA . ALA A 1 586 ? -20.189 -17.836 34.135 1.00 86.25 586 ALA A CA 1
ATOM 4235 C C . ALA A 1 586 ? -20.221 -16.559 34.989 1.00 86.25 586 ALA A C 1
ATOM 4237 O O . ALA A 1 586 ? -19.213 -15.886 35.211 1.00 86.25 586 ALA A O 1
ATOM 4238 N N . ASP A 1 587 ? -21.414 -16.217 35.466 1.00 81.50 587 ASP A N 1
ATOM 4239 C CA . ASP A 1 587 ? -21.666 -14.985 36.214 1.00 81.50 587 ASP A CA 1
ATOM 4240 C C . ASP A 1 587 ? -21.057 -14.963 37.627 1.00 81.50 587 ASP A C 1
ATOM 4242 O O . ASP A 1 587 ? -21.015 -13.913 38.278 1.00 81.50 587 ASP A O 1
ATOM 4246 N N . ASP A 1 588 ? -20.619 -16.126 38.106 1.00 82.56 588 ASP A N 1
ATOM 4247 C CA . ASP A 1 588 ? -20.047 -16.373 39.427 1.00 82.56 588 ASP A CA 1
ATOM 4248 C C . ASP A 1 588 ? -18.536 -16.101 39.513 1.00 82.56 588 ASP A C 1
ATOM 4250 O O . ASP A 1 588 ? -17.967 -16.164 40.605 1.00 82.56 588 ASP A O 1
ATOM 4254 N N . VAL A 1 589 ? -17.884 -15.770 38.395 1.00 78.12 589 VAL A N 1
ATOM 4255 C CA . VAL A 1 589 ? -16.438 -15.536 38.353 1.00 78.12 589 VAL A CA 1
ATOM 4256 C C . VAL A 1 589 ? -16.096 -14.098 38.747 1.00 78.12 589 VAL A C 1
ATOM 4258 O O . VAL A 1 589 ? -16.674 -13.136 38.246 1.00 78.12 589 VAL A O 1
ATOM 4261 N N . THR A 1 590 ? -15.144 -13.944 39.671 1.00 75.06 590 THR A N 1
ATOM 4262 C CA . THR A 1 590 ? -14.708 -12.636 40.190 1.00 75.06 590 THR A CA 1
ATOM 4263 C C . THR A 1 590 ? -13.418 -12.125 39.562 1.00 75.06 590 THR A C 1
ATOM 4265 O O . THR A 1 590 ? -13.098 -10.957 39.717 1.00 75.06 590 THR A O 1
ATOM 4268 N N . GLU A 1 591 ? -12.657 -12.979 38.893 1.00 80.81 591 GLU A N 1
ATOM 4269 C CA . GLU A 1 591 ? -11.430 -12.620 38.186 1.00 80.81 591 GLU A CA 1
ATOM 4270 C C . GLU A 1 591 ? -11.174 -13.687 37.125 1.00 80.81 591 GLU A C 1
ATOM 4272 O O . GLU A 1 591 ? -11.370 -14.876 37.394 1.00 80.81 591 GLU A O 1
ATOM 4277 N N . VAL A 1 592 ? -10.780 -13.272 35.924 1.00 82.19 592 VAL A N 1
ATOM 4278 C CA . VAL A 1 592 ? -10.494 -14.185 34.812 1.00 82.19 592 VAL A CA 1
ATOM 4279 C C . VAL A 1 592 ? -9.168 -13.797 34.188 1.00 82.19 592 VAL A C 1
ATOM 4281 O O . VAL A 1 592 ? -8.981 -12.644 33.813 1.00 82.19 592 VAL A O 1
ATOM 4284 N N . VAL A 1 593 ? -8.276 -14.769 34.028 1.00 81.31 593 VAL A N 1
ATOM 4285 C CA . VAL A 1 593 ? -7.082 -14.621 33.194 1.00 81.31 593 VAL A CA 1
ATOM 4286 C C . VAL A 1 593 ? -7.341 -15.331 31.875 1.00 81.31 593 VAL A C 1
ATOM 4288 O O . VAL A 1 593 ? -7.630 -16.530 31.863 1.00 81.31 593 VAL A O 1
ATOM 4291 N N . TYR A 1 594 ? -7.266 -14.577 30.786 1.00 83.75 594 TYR A N 1
ATOM 4292 C CA . TYR A 1 594 ? -7.446 -15.043 29.423 1.00 83.75 594 TYR A CA 1
ATOM 4293 C C . TYR A 1 594 ? -6.096 -15.290 28.762 1.00 83.75 594 TYR A C 1
ATOM 4295 O O . TYR A 1 594 ? -5.271 -14.386 28.700 1.00 83.75 594 TYR A O 1
ATOM 4303 N N . TRP A 1 595 ? -5.893 -16.498 28.251 1.00 82.56 595 TRP A N 1
ATOM 4304 C CA . TRP A 1 595 ? -4.679 -16.953 27.586 1.00 82.56 595 TRP A CA 1
ATOM 4305 C C . TRP A 1 595 ? -4.912 -17.149 26.092 1.00 82.56 595 TRP A C 1
ATOM 4307 O O . TRP A 1 595 ? -5.944 -17.685 25.676 1.00 82.56 595 TRP A O 1
ATOM 4317 N N . HIS A 1 596 ? -3.921 -16.754 25.307 1.00 82.75 596 HIS A N 1
ATOM 4318 C CA . HIS A 1 596 ? -3.880 -16.848 23.856 1.00 82.75 596 HIS A CA 1
ATOM 4319 C C . HIS A 1 596 ? -2.607 -17.552 23.446 1.00 82.75 596 HIS A C 1
ATOM 4321 O O . HIS A 1 596 ? -1.556 -17.250 23.994 1.00 82.75 596 HIS A O 1
ATOM 4327 N N . PHE A 1 597 ? -2.680 -18.434 22.461 1.00 84.38 597 PHE A N 1
ATOM 4328 C CA . PHE A 1 597 ? -1.488 -18.975 21.829 1.00 84.38 597 PHE A CA 1
ATOM 4329 C C . PHE A 1 597 ? -1.756 -19.262 20.359 1.00 84.38 597 PHE A C 1
ATOM 4331 O O . PHE A 1 597 ? -2.894 -19.549 19.965 1.00 84.38 597 PHE A O 1
ATOM 4338 N N . LEU A 1 598 ? -0.698 -19.186 19.563 1.00 84.06 598 LEU A N 1
ATOM 4339 C CA . LEU A 1 598 ? -0.729 -19.368 18.116 1.00 84.06 598 LEU A CA 1
ATOM 4340 C C . LEU A 1 598 ? 0.326 -20.385 17.664 1.00 84.06 598 LEU A C 1
ATOM 4342 O O . LEU A 1 598 ? 1.326 -20.636 18.344 1.00 84.06 598 LEU A O 1
ATOM 4346 N N . PHE A 1 599 ? 0.086 -20.938 16.479 1.00 85.19 599 PHE A N 1
ATOM 4347 C CA . PHE A 1 599 ? 0.999 -21.803 15.731 1.00 85.19 599 PHE A CA 1
ATOM 4348 C C . PHE A 1 599 ? 1.369 -21.120 14.404 1.00 85.19 599 PHE A C 1
ATOM 4350 O O . PHE A 1 599 ? 0.860 -20.044 14.113 1.00 85.19 599 PHE A O 1
ATOM 4357 N N . GLU A 1 600 ? 2.198 -21.761 13.573 1.00 81.12 600 GLU A N 1
ATOM 4358 C CA . GLU A 1 600 ? 2.521 -21.261 12.218 1.00 81.12 600 GLU A CA 1
ATOM 4359 C C . GLU A 1 600 ? 1.308 -21.134 11.292 1.00 81.12 600 GLU A C 1
ATOM 4361 O O . GLU A 1 600 ? 1.311 -20.339 10.362 1.00 81.12 600 GLU A O 1
ATOM 4366 N N . ALA A 1 601 ? 0.271 -21.925 11.544 1.00 79.56 601 ALA A N 1
ATOM 4367 C CA . ALA A 1 601 ? -1.008 -21.829 10.864 1.00 79.56 601 ALA A CA 1
ATOM 4368 C C . ALA A 1 601 ? -2.125 -21.997 11.887 1.00 79.56 601 ALA A C 1
ATOM 4370 O O . ALA A 1 601 ? -1.909 -22.607 12.934 1.00 79.56 601 ALA A O 1
ATOM 4371 N N . HIS A 1 602 ? -3.335 -21.535 11.584 1.00 84.75 602 HIS A N 1
ATOM 4372 C CA . HIS A 1 602 ? -4.499 -21.789 12.434 1.00 84.75 602 HIS A CA 1
ATOM 4373 C C . HIS A 1 602 ? -4.647 -23.293 12.737 1.00 84.75 602 HIS A C 1
ATOM 4375 O O . HIS A 1 602 ? -4.412 -24.118 11.858 1.00 84.75 602 HIS A O 1
ATOM 4381 N N . GLN A 1 603 ? -5.010 -23.684 13.964 1.00 88.56 603 GLN A N 1
ATOM 4382 C CA . GLN A 1 603 ? -5.173 -25.094 14.346 1.00 88.56 603 GLN A CA 1
ATOM 4383 C C . GLN A 1 603 ? -6.434 -25.321 15.181 1.00 88.56 603 GLN A C 1
ATOM 4385 O O . GLN A 1 603 ? -6.909 -24.442 15.896 1.00 88.56 603 GLN A O 1
ATOM 4390 N N . ILE A 1 604 ? -6.933 -26.560 15.158 1.00 90.94 604 ILE A N 1
ATOM 4391 C CA . ILE A 1 604 ? -7.907 -27.053 16.136 1.00 90.94 604 ILE A CA 1
ATOM 4392 C C . ILE A 1 604 ? -7.169 -27.858 17.200 1.00 90.94 604 ILE A C 1
ATOM 4394 O O . ILE A 1 604 ? -6.519 -28.853 16.879 1.00 90.94 604 ILE A O 1
ATOM 4398 N N . VAL A 1 605 ? -7.314 -27.460 18.458 1.00 92.38 605 VAL A N 1
ATOM 4399 C CA . VAL A 1 605 ? -6.677 -28.067 19.630 1.00 92.38 605 VAL A CA 1
ATOM 4400 C C . VAL A 1 605 ? -7.686 -28.803 20.508 1.00 92.38 605 VAL A C 1
ATOM 4402 O O . VAL A 1 605 ? -8.903 -28.658 20.363 1.00 92.38 605 VAL A O 1
ATOM 4405 N N . PHE A 1 606 ? -7.170 -29.610 21.437 1.00 91.94 606 PHE A N 1
ATOM 4406 C CA . PHE A 1 606 ? -7.979 -30.307 22.435 1.00 91.94 606 PHE A CA 1
ATOM 4407 C C . PHE A 1 606 ? -7.870 -29.620 23.800 1.00 91.94 606 PHE A C 1
ATOM 4409 O O . PHE A 1 606 ? -6.831 -29.718 24.453 1.00 91.94 606 PHE A O 1
ATOM 4416 N N . SER A 1 607 ? -8.953 -28.973 24.231 1.00 91.06 607 SER A N 1
ATOM 4417 C CA . SER A 1 607 ? -9.065 -28.196 25.471 1.00 91.06 607 SER A CA 1
ATOM 4418 C C . SER A 1 607 ? -10.103 -28.823 26.405 1.00 91.06 607 SER A C 1
ATOM 4420 O O . SER A 1 607 ? -11.280 -28.967 26.069 1.00 91.06 607 SER A O 1
ATOM 4422 N N . ASN A 1 608 ? -9.662 -29.316 27.565 1.00 91.38 608 ASN A N 1
ATOM 4423 C CA . ASN A 1 608 ? -10.462 -30.169 28.461 1.00 91.38 608 ASN A CA 1
ATOM 4424 C C . ASN A 1 608 ? -11.168 -31.322 27.714 1.00 91.38 608 ASN A C 1
ATOM 4426 O O . ASN A 1 608 ? -12.276 -31.720 28.061 1.00 91.38 608 ASN A O 1
ATOM 4430 N N . GLY A 1 609 ? -10.553 -31.835 26.642 1.00 85.56 609 GLY A N 1
ATOM 4431 C CA . GLY A 1 609 ? -11.113 -32.876 25.774 1.00 85.56 609 GLY A CA 1
ATOM 4432 C C . GLY A 1 609 ? -12.113 -32.397 24.709 1.00 85.56 609 GLY A C 1
ATOM 4433 O O . GLY A 1 609 ? -12.460 -33.185 23.830 1.00 85.56 609 GLY A O 1
ATOM 4434 N N . ALA A 1 610 ? -12.556 -31.135 24.722 1.00 90.62 610 ALA A N 1
ATOM 4435 C CA . ALA A 1 610 ? -13.304 -30.541 23.611 1.00 90.62 610 ALA A CA 1
ATOM 4436 C C . ALA A 1 610 ? -12.374 -30.092 22.479 1.00 90.62 610 ALA A C 1
ATOM 4438 O O . ALA A 1 610 ? -11.186 -29.877 22.686 1.00 90.62 610 ALA A O 1
ATOM 4439 N N . ARG A 1 611 ? -12.927 -29.950 21.270 1.00 92.44 611 ARG A N 1
ATOM 4440 C CA . ARG A 1 611 ? -12.208 -29.449 20.093 1.00 92.44 611 ARG A CA 1
ATOM 4441 C C . ARG A 1 611 ? -12.491 -27.962 19.922 1.00 92.44 611 ARG A C 1
ATOM 4443 O O . ARG A 1 611 ? -13.628 -27.594 19.615 1.00 92.44 611 ARG A O 1
ATOM 4450 N N . THR A 1 612 ? -11.480 -27.132 20.113 1.00 90.75 612 THR A N 1
ATOM 4451 C CA . THR A 1 612 ? -11.584 -25.670 20.026 1.00 90.75 612 THR A CA 1
ATOM 4452 C C . THR A 1 612 ? -10.466 -25.106 19.168 1.00 90.75 612 THR A C 1
ATOM 4454 O O . THR A 1 612 ? -9.507 -25.811 18.867 1.00 90.75 612 THR A O 1
ATOM 4457 N N . GLU A 1 613 ? -10.599 -23.865 18.729 1.00 87.88 613 GLU A N 1
ATOM 4458 C CA . GLU A 1 613 ? -9.567 -23.232 17.910 1.00 87.88 613 GLU A CA 1
ATOM 4459 C C . GLU A 1 613 ? -8.389 -22.695 18.741 1.00 87.88 613 GLU A C 1
ATOM 4461 O O . GLU A 1 613 ? -8.530 -22.399 19.930 1.00 87.88 613 GLU A O 1
ATOM 4466 N N . SER A 1 614 ? -7.214 -22.606 18.115 1.00 85.25 614 SER A N 1
ATOM 4467 C CA . SER A 1 614 ? -6.125 -21.735 18.567 1.00 85.25 614 SER A CA 1
ATOM 4468 C C . SER A 1 614 ? -6.429 -20.282 18.201 1.00 85.25 614 SER A C 1
ATOM 4470 O O . SER A 1 614 ? -7.408 -20.007 17.508 1.00 85.25 614 SER A O 1
ATOM 4472 N N . LEU A 1 615 ? -5.571 -19.341 18.602 1.00 78.06 615 LEU A N 1
ATOM 4473 C CA . LEU A 1 615 ? -5.673 -17.982 18.078 1.00 78.06 615 LEU A CA 1
ATOM 4474 C C . LEU A 1 615 ? -5.630 -18.011 16.539 1.00 78.06 615 LEU A C 1
ATOM 4476 O O . LEU A 1 615 ? -4.766 -18.665 15.950 1.00 78.06 615 LEU A O 1
ATOM 4480 N N . TYR A 1 616 ? -6.584 -17.322 15.916 1.00 72.19 616 TYR A N 1
ATOM 4481 C CA . TYR A 1 616 ? -6.642 -17.070 14.481 1.00 72.19 616 TYR A CA 1
ATOM 4482 C C . TYR A 1 616 ? -6.288 -15.605 14.237 1.00 72.19 616 TYR A C 1
ATOM 4484 O O . TYR A 1 616 ? -7.050 -14.726 14.639 1.00 72.19 616 TYR A O 1
ATOM 4492 N N . THR A 1 617 ? -5.142 -15.340 13.616 1.00 60.66 617 THR A N 1
ATOM 4493 C CA . THR A 1 617 ? -4.614 -13.989 13.382 1.00 60.66 617 THR A CA 1
ATOM 4494 C C . THR A 1 617 ? -5.178 -13.384 12.099 1.00 60.66 617 THR A C 1
ATOM 4496 O O . THR A 1 617 ? -4.433 -13.151 11.163 1.00 60.66 617 THR A O 1
ATOM 4499 N N . GLY A 1 618 ? -6.491 -13.154 12.029 1.00 56.09 618 GLY A N 1
ATOM 4500 C CA . GLY A 1 618 ? -7.034 -12.244 11.009 1.00 56.09 618 GLY A CA 1
ATOM 4501 C C . GLY A 1 618 ? -6.726 -10.773 11.353 1.00 56.09 618 GLY A C 1
ATOM 4502 O O . GLY A 1 618 ? -6.369 -10.508 12.511 1.00 56.09 618 GLY A O 1
ATOM 4503 N N . PRO A 1 619 ? -6.952 -9.823 10.423 1.00 49.53 619 PRO A N 1
ATOM 4504 C CA . PRO A 1 619 ? -6.677 -8.389 10.615 1.00 49.53 619 PRO A CA 1
ATOM 4505 C C . PRO A 1 619 ? -7.265 -7.857 11.933 1.00 49.53 619 PRO A C 1
ATOM 4507 O O . PRO A 1 619 ? -6.616 -7.167 12.715 1.00 49.53 619 PRO A O 1
ATOM 4510 N N . GLU A 1 620 ? -8.485 -8.298 12.242 1.00 50.19 620 GLU A N 1
ATOM 4511 C CA . GLU A 1 620 ? -9.243 -7.890 13.424 1.00 50.19 620 GLU A CA 1
ATOM 4512 C C . GLU A 1 620 ? -8.780 -8.534 14.738 1.00 50.19 620 GLU A C 1
ATOM 4514 O O . GLU A 1 620 ? -8.934 -7.949 15.807 1.00 50.19 620 GLU A O 1
ATOM 4519 N N . ALA A 1 621 ? -8.187 -9.731 14.698 1.00 55.34 621 ALA A N 1
ATOM 4520 C CA . ALA A 1 621 ? -7.732 -10.409 15.914 1.00 55.34 621 ALA A CA 1
ATOM 4521 C C . ALA A 1 621 ? -6.428 -9.796 16.452 1.00 55.34 621 ALA A C 1
ATOM 4523 O O . ALA A 1 621 ? -6.243 -9.697 17.667 1.00 55.34 621 ALA A O 1
ATOM 4524 N N . LEU A 1 622 ? -5.546 -9.339 15.558 1.00 60.47 622 LEU A N 1
ATOM 4525 C CA . LEU A 1 622 ? -4.281 -8.698 15.924 1.00 60.47 622 LEU A CA 1
ATOM 4526 C C . LEU A 1 622 ? -4.490 -7.301 16.525 1.00 60.47 622 LEU A C 1
ATOM 4528 O O . LEU A 1 622 ? -3.783 -6.928 17.461 1.00 60.47 622 LEU A O 1
ATOM 4532 N N . LYS A 1 623 ? -5.509 -6.554 16.084 1.00 54.66 623 LYS A N 1
ATOM 4533 C CA . LYS A 1 623 ? -5.874 -5.245 16.666 1.00 54.66 623 LYS A CA 1
ATOM 4534 C C . LYS A 1 623 ? -6.256 -5.329 18.152 1.00 54.66 623 LYS A C 1
ATOM 4536 O O . LYS A 1 623 ? -6.092 -4.372 18.901 1.00 54.66 623 LYS A O 1
ATOM 4541 N N . SER A 1 624 ? -6.711 -6.497 18.599 1.00 50.53 624 SER A N 1
ATOM 4542 C CA . SER A 1 624 ? -7.263 -6.718 19.944 1.00 50.53 624 SER A CA 1
ATOM 4543 C C . SER A 1 624 ? -6.310 -7.342 20.981 1.00 50.53 624 SER A C 1
ATOM 4545 O O . SER A 1 624 ? -6.694 -7.548 22.137 1.00 50.53 624 SER A O 1
ATOM 4547 N N . ILE A 1 625 ? -5.058 -7.605 20.599 1.00 59.28 625 ILE A N 1
ATOM 4548 C CA . ILE A 1 625 ? -3.937 -7.896 21.514 1.00 59.28 625 ILE A CA 1
ATOM 4549 C C . ILE A 1 625 ? -3.106 -6.624 21.753 1.00 59.28 625 ILE A C 1
ATOM 4551 O O . ILE A 1 625 ? -3.187 -5.688 20.955 1.00 59.28 625 ILE A O 1
ATOM 4555 N N . SER A 1 626 ? -2.342 -6.561 22.853 1.00 59.81 626 SER A N 1
ATOM 4556 C CA . SER A 1 626 ? -1.580 -5.349 23.196 1.00 59.81 626 SER A CA 1
ATOM 4557 C C . SER A 1 626 ? -0.523 -5.025 22.129 1.00 59.81 626 SER A C 1
ATOM 4559 O O . SER A 1 626 ? -0.040 -5.953 21.474 1.00 59.81 626 SER A O 1
ATOM 4561 N N . PRO A 1 627 ? -0.153 -3.745 21.939 1.00 62.00 627 PRO A N 1
ATOM 4562 C CA . PRO A 1 627 ? 0.857 -3.354 20.956 1.00 62.00 627 PRO A CA 1
ATOM 4563 C C . PRO A 1 627 ? 2.174 -4.124 21.108 1.00 62.00 627 PRO A C 1
ATOM 4565 O O . PRO A 1 627 ? 2.708 -4.614 20.121 1.00 62.00 627 PRO A O 1
ATOM 4568 N N . GLU A 1 628 ? 2.637 -4.340 22.339 1.00 65.00 628 GLU A N 1
ATOM 4569 C CA . GLU A 1 628 ? 3.894 -5.047 22.624 1.00 65.00 628 GLU A CA 1
ATOM 4570 C C . GLU A 1 628 ? 3.807 -6.527 22.231 1.00 65.00 628 GLU A C 1
ATOM 4572 O O . GLU A 1 628 ? 4.727 -7.084 21.636 1.00 65.00 628 GLU A O 1
ATOM 4577 N N . ALA A 1 629 ? 2.670 -7.166 22.526 1.00 64.62 629 ALA A N 1
ATOM 4578 C CA . ALA A 1 629 ? 2.397 -8.535 22.102 1.00 64.62 629 ALA A CA 1
ATOM 4579 C C . ALA A 1 629 ? 2.264 -8.640 20.576 1.00 64.62 629 ALA A C 1
ATOM 4581 O O . ALA A 1 629 ? 2.638 -9.650 19.988 1.00 64.62 629 ALA A O 1
ATOM 4582 N N . ARG A 1 630 ? 1.728 -7.605 19.925 1.00 71.75 630 ARG A N 1
ATOM 4583 C CA . ARG A 1 630 ? 1.574 -7.548 18.472 1.00 71.75 630 ARG A CA 1
ATOM 4584 C C . ARG A 1 630 ? 2.920 -7.393 17.767 1.00 71.75 630 ARG A C 1
ATOM 4586 O O . ARG A 1 630 ? 3.164 -8.123 16.816 1.00 71.75 630 ARG A O 1
ATOM 4593 N N . GLU A 1 631 ? 3.799 -6.520 18.255 1.00 72.12 631 GLU A N 1
ATOM 4594 C CA . GLU A 1 631 ? 5.173 -6.388 17.749 1.00 72.12 631 GLU A CA 1
ATOM 4595 C C . GLU A 1 631 ? 5.963 -7.690 17.909 1.00 72.12 631 GLU A C 1
ATOM 4597 O O . GLU A 1 631 ? 6.677 -8.101 16.995 1.00 72.12 631 GLU A O 1
ATOM 4602 N N . GLU A 1 632 ? 5.792 -8.389 19.035 1.00 72.56 632 GLU A N 1
ATOM 4603 C CA . GLU A 1 632 ? 6.385 -9.713 19.227 1.00 72.56 632 GLU A CA 1
ATOM 4604 C C . GLU A 1 632 ? 5.875 -10.700 18.167 1.00 72.56 632 GLU A C 1
ATOM 4606 O O . GLU A 1 632 ? 6.677 -11.380 17.525 1.00 72.56 632 GLU A O 1
ATOM 4611 N N . ILE A 1 633 ? 4.565 -10.733 17.909 1.00 72.88 633 ILE A N 1
ATOM 4612 C CA . ILE A 1 633 ? 3.991 -11.572 16.851 1.00 72.88 633 ILE A CA 1
ATOM 4613 C C . ILE A 1 633 ? 4.530 -11.179 15.473 1.00 72.88 633 ILE A C 1
ATOM 4615 O O . ILE A 1 633 ? 4.911 -12.073 14.726 1.00 72.88 633 ILE A O 1
ATOM 4619 N N . TYR A 1 634 ? 4.630 -9.892 15.139 1.00 78.12 634 TYR A N 1
ATOM 4620 C CA . TYR A 1 634 ? 5.194 -9.444 13.859 1.00 78.12 634 TYR A CA 1
ATOM 4621 C C . TYR A 1 634 ? 6.672 -9.798 13.710 1.00 78.12 634 TYR A C 1
ATOM 4623 O O . TYR A 1 634 ? 7.101 -10.189 12.629 1.00 78.12 634 TYR A O 1
ATOM 4631 N N . SER A 1 635 ? 7.445 -9.776 14.798 1.00 76.56 635 SER A N 1
ATOM 4632 C CA . SER A 1 635 ? 8.841 -10.224 14.764 1.00 76.56 635 SER A CA 1
ATOM 4633 C C . SER A 1 635 ? 8.978 -11.723 14.463 1.00 76.56 635 SER A C 1
ATOM 4635 O O . SER A 1 635 ? 9.954 -12.147 13.846 1.00 76.56 635 SER A O 1
ATOM 4637 N N . ILE A 1 636 ? 7.992 -12.526 14.879 1.00 73.00 636 ILE A N 1
ATOM 4638 C CA . ILE A 1 636 ? 7.956 -13.974 14.639 1.00 73.00 636 ILE A CA 1
ATOM 4639 C C . ILE A 1 636 ? 7.333 -14.280 13.264 1.00 73.00 636 ILE A C 1
ATOM 4641 O O . ILE A 1 636 ? 7.751 -15.224 12.595 1.00 73.00 636 ILE A O 1
ATOM 4645 N N . PHE A 1 637 ? 6.362 -13.472 12.830 1.00 72.12 637 PHE A N 1
ATOM 4646 C CA . PHE A 1 637 ? 5.593 -13.623 11.593 1.00 72.12 637 PHE A CA 1
ATOM 4647 C C . PHE A 1 637 ? 5.547 -12.306 10.806 1.00 72.12 637 PHE A C 1
ATOM 4649 O O . PHE A 1 637 ? 4.500 -11.656 10.759 1.00 72.12 637 PHE A O 1
ATOM 4656 N N . PRO A 1 638 ? 6.650 -11.917 10.147 1.00 68.12 638 PRO A N 1
ATOM 4657 C CA . PRO A 1 638 ? 6.729 -10.636 9.442 1.00 68.12 638 PRO A CA 1
ATOM 4658 C C . PRO A 1 638 ? 5.702 -10.504 8.305 1.00 68.12 638 PRO A C 1
ATOM 4660 O O . PRO A 1 638 ? 5.258 -9.401 8.012 1.00 68.12 638 PRO A O 1
ATOM 4663 N N . GLY A 1 639 ? 5.245 -11.618 7.717 1.00 63.97 639 GLY A N 1
ATOM 4664 C CA . GLY A 1 639 ? 4.200 -11.609 6.683 1.00 63.97 639 GLY A CA 1
ATOM 4665 C C . GLY A 1 639 ? 2.856 -11.030 7.148 1.00 63.97 639 GLY A C 1
ATOM 4666 O O . GLY A 1 639 ? 2.187 -10.370 6.364 1.00 63.97 639 GLY A O 1
ATOM 4667 N N . LEU A 1 640 ? 2.509 -11.166 8.438 1.00 64.19 640 LEU A N 1
ATOM 4668 C CA . LEU A 1 640 ? 1.267 -10.609 9.000 1.00 64.19 640 LEU A CA 1
ATOM 4669 C C . LEU A 1 640 ? 1.268 -9.069 9.074 1.00 64.19 640 LEU A C 1
ATOM 4671 O O . LEU A 1 640 ? 0.227 -8.486 9.370 1.00 64.19 640 LEU A O 1
ATOM 4675 N N . GLN A 1 641 ? 2.424 -8.425 8.875 1.00 66.00 641 GLN A N 1
ATOM 4676 C CA . GLN A 1 641 ? 2.568 -6.968 8.870 1.00 66.00 641 GLN A CA 1
ATOM 4677 C C . GLN A 1 641 ? 2.368 -6.366 7.472 1.00 66.00 641 GLN A C 1
ATOM 4679 O O . GLN A 1 641 ? 1.854 -5.256 7.374 1.00 66.00 641 GLN A O 1
ATOM 4684 N N . ALA A 1 642 ? 2.788 -7.076 6.419 1.00 50.19 642 ALA A N 1
ATOM 4685 C CA . ALA A 1 642 ? 2.751 -6.590 5.038 1.00 50.19 642 ALA A CA 1
ATOM 4686 C C . ALA A 1 642 ? 1.384 -6.800 4.369 1.00 50.19 642 ALA A C 1
ATOM 4688 O O . ALA A 1 642 ? 0.965 -5.974 3.572 1.00 50.19 642 ALA A O 1
ATOM 4689 N N . ASP A 1 643 ? 0.676 -7.873 4.730 1.00 53.19 643 ASP A N 1
ATOM 4690 C CA . ASP A 1 643 ? -0.657 -8.172 4.211 1.00 53.19 643 ASP A CA 1
ATOM 4691 C C . ASP A 1 643 ? -1.504 -8.811 5.334 1.00 53.19 643 ASP A C 1
ATOM 4693 O O . ASP A 1 643 ? -1.247 -9.957 5.732 1.00 53.19 643 ASP A O 1
ATOM 4697 N N . PRO A 1 644 ? -2.509 -8.097 5.876 1.00 48.81 644 PRO A N 1
ATOM 4698 C CA . PRO A 1 644 ? -3.409 -8.607 6.910 1.00 48.81 644 PRO A CA 1
ATOM 4699 C C . PRO A 1 644 ? -4.174 -9.886 6.509 1.00 48.81 644 PRO A C 1
ATOM 4701 O O . PRO A 1 644 ? -4.619 -10.634 7.392 1.00 48.81 644 PRO A O 1
ATOM 4704 N N . ASP A 1 645 ? -4.301 -10.159 5.206 1.00 45.16 645 ASP A N 1
ATOM 4705 C CA . ASP A 1 645 ? -4.962 -11.329 4.626 1.00 45.16 645 ASP A CA 1
ATOM 4706 C C . ASP A 1 645 ? -4.008 -12.504 4.336 1.00 45.16 645 ASP A C 1
ATOM 4708 O O . ASP A 1 645 ? -4.481 -13.625 4.113 1.00 45.16 645 ASP A O 1
ATOM 4712 N N . THR A 1 646 ? -2.684 -12.351 4.514 1.00 46.69 646 THR A N 1
ATOM 4713 C CA . THR A 1 646 ? -1.737 -13.498 4.533 1.00 46.69 646 THR A CA 1
ATOM 4714 C C . THR A 1 646 ? -1.937 -14.442 5.720 1.00 46.69 646 THR A C 1
ATOM 4716 O O . THR A 1 646 ? -1.279 -15.487 5.813 1.00 46.69 646 THR A O 1
ATOM 4719 N N . SER A 1 647 ? -2.856 -14.128 6.643 1.00 52.62 647 SER A N 1
ATOM 4720 C CA . SER A 1 647 ? -3.246 -15.063 7.694 1.00 52.62 647 SER A CA 1
ATOM 4721 C C . SER A 1 647 ? -3.665 -16.394 7.067 1.00 52.62 647 SER A C 1
ATOM 4723 O O . SER A 1 647 ? -4.566 -16.460 6.231 1.00 52.62 647 SER A O 1
ATOM 4725 N N . THR A 1 648 ? -3.004 -17.490 7.453 1.00 55.66 648 THR A N 1
ATOM 4726 C CA . THR A 1 648 ? -3.329 -18.817 6.915 1.00 55.66 648 THR A CA 1
ATOM 4727 C C . THR A 1 648 ? -4.828 -19.061 7.059 1.00 55.66 648 THR A C 1
ATOM 4729 O O . THR A 1 648 ? -5.327 -19.011 8.185 1.00 55.66 648 THR A O 1
ATOM 4732 N N . ALA A 1 649 ? -5.531 -19.323 5.953 1.00 62.69 649 ALA A N 1
ATOM 4733 C CA . ALA A 1 649 ? -6.983 -19.467 5.944 1.00 62.69 649 ALA A CA 1
ATOM 4734 C C . ALA A 1 649 ? -7.488 -20.375 7.077 1.00 62.69 649 ALA A C 1
ATOM 4736 O O . ALA A 1 649 ? -6.878 -21.397 7.417 1.00 62.69 649 ALA A O 1
ATOM 4737 N N . ALA A 1 650 ? -8.631 -20.020 7.669 1.00 69.00 650 ALA A N 1
ATOM 4738 C CA . ALA A 1 650 ? -9.153 -20.774 8.796 1.00 69.00 650 ALA A CA 1
ATOM 4739 C C . ALA A 1 650 ? -9.352 -22.265 8.456 1.00 69.00 650 ALA A C 1
ATOM 4741 O O . ALA A 1 650 ? -10.012 -22.617 7.481 1.00 69.00 650 ALA A O 1
ATOM 4742 N N . VAL A 1 651 ? -8.845 -23.157 9.317 1.00 82.31 651 VAL A N 1
ATOM 4743 C CA . VAL A 1 651 ? -8.844 -24.621 9.108 1.00 82.31 651 VAL A CA 1
ATOM 4744 C C . VAL A 1 651 ? -10.234 -25.221 8.886 1.00 82.31 651 VAL A C 1
ATOM 4746 O O . VAL A 1 651 ? -10.370 -26.305 8.312 1.00 82.31 651 VAL A O 1
ATOM 4749 N N . ARG A 1 652 ? -11.285 -24.547 9.354 1.00 86.38 652 ARG A N 1
ATOM 4750 C CA . ARG A 1 652 ? -12.688 -24.906 9.126 1.00 86.38 652 ARG A CA 1
ATOM 4751 C C . ARG A 1 652 ? -13.519 -23.646 8.906 1.00 86.38 652 ARG A C 1
ATOM 4753 O O . ARG A 1 652 ? -13.142 -22.561 9.338 1.00 86.38 652 ARG A O 1
ATOM 4760 N N . LEU A 1 653 ? -14.692 -23.824 8.294 1.00 82.50 653 LEU A N 1
ATOM 4761 C CA . LEU A 1 653 ? -15.635 -22.743 8.010 1.00 82.50 653 LEU A CA 1
ATOM 4762 C C . LEU A 1 653 ? -16.034 -21.996 9.290 1.00 82.50 653 LEU A C 1
ATOM 4764 O O . LEU A 1 653 ? -16.633 -22.572 10.207 1.00 82.50 653 LEU A O 1
ATOM 4768 N N . LEU A 1 654 ? -15.748 -20.698 9.300 1.00 80.69 654 LEU A N 1
ATOM 4769 C CA . LEU A 1 654 ? -16.173 -19.766 10.333 1.00 80.69 654 LEU A CA 1
ATOM 4770 C C . LEU A 1 654 ? -17.623 -19.366 10.081 1.00 80.69 654 LEU A C 1
ATOM 4772 O O . LEU A 1 654 ? -17.965 -18.900 8.997 1.00 80.69 654 LEU A O 1
ATOM 4776 N N . VAL A 1 655 ? -18.497 -19.554 11.070 1.00 77.44 655 VAL A N 1
ATOM 4777 C CA . VAL A 1 655 ? -19.922 -19.246 10.896 1.00 77.44 655 VAL A CA 1
ATOM 4778 C C . VAL A 1 655 ? -20.236 -17.844 11.426 1.00 77.44 655 VAL A C 1
ATOM 4780 O O . VAL A 1 655 ? -20.069 -17.608 12.628 1.00 77.44 655 VAL A O 1
ATOM 4783 N N . PRO A 1 656 ? -20.776 -16.931 10.592 1.00 71.31 656 PRO A N 1
ATOM 4784 C CA . PRO A 1 656 ? -21.171 -15.594 11.028 1.00 71.31 656 PRO A CA 1
ATOM 4785 C C . PRO A 1 656 ? -22.212 -15.630 12.152 1.00 71.31 656 PRO A C 1
ATOM 4787 O O . PRO A 1 656 ? -23.103 -16.490 12.172 1.00 71.31 656 PRO A O 1
ATOM 4790 N N . GLY A 1 657 ? -22.173 -14.655 13.063 1.00 70.62 657 GLY A N 1
ATOM 4791 C CA . GLY A 1 657 ? -22.932 -14.693 14.322 1.00 70.62 657 GLY A CA 1
ATOM 4792 C C . GLY A 1 657 ? -24.445 -14.914 14.170 1.00 70.62 657 GLY A C 1
ATOM 4793 O O . GLY A 1 657 ? -25.052 -15.699 14.908 1.00 70.62 657 GLY A O 1
ATOM 4794 N N . ARG A 1 658 ? -25.079 -14.299 13.159 1.00 71.88 658 ARG A N 1
ATOM 4795 C CA . ARG A 1 658 ? -26.515 -14.497 12.870 1.00 71.88 658 ARG A CA 1
ATOM 4796 C C . ARG A 1 658 ? -26.827 -15.947 12.486 1.00 71.88 658 ARG A C 1
ATOM 4798 O O . ARG A 1 658 ? -27.863 -16.486 12.888 1.00 71.88 658 ARG A O 1
ATOM 4805 N N . GLN A 1 659 ? -25.960 -16.576 11.698 1.00 77.00 659 GLN A N 1
ATOM 4806 C CA . GLN A 1 659 ? -26.131 -17.960 11.261 1.00 77.00 659 GLN A CA 1
ATOM 4807 C C . GLN A 1 659 ? -25.774 -18.952 12.378 1.00 77.00 659 GLN A C 1
ATOM 4809 O O . GLN A 1 659 ? -26.499 -19.931 12.569 1.00 77.00 659 GLN A O 1
ATOM 48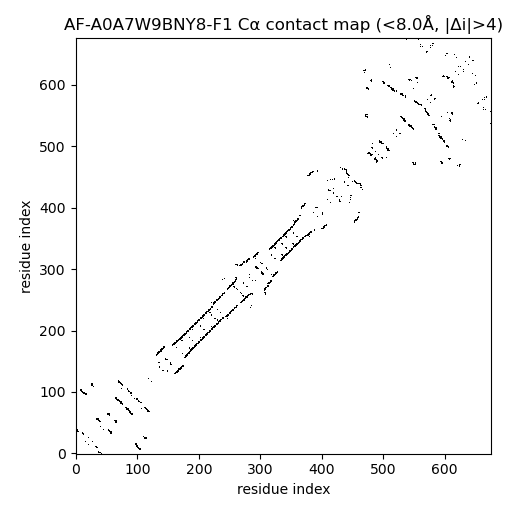14 N N . ALA A 1 660 ? -24.746 -18.648 13.174 1.00 78.94 660 ALA A N 1
ATOM 4815 C CA . ALA A 1 660 ? -24.344 -19.404 14.359 1.00 78.94 660 ALA A CA 1
ATOM 4816 C C . ALA A 1 660 ? -25.480 -19.497 15.388 1.00 78.94 660 ALA A C 1
ATOM 4818 O O . ALA A 1 660 ? -25.799 -20.585 15.873 1.00 78.94 660 ALA A O 1
ATOM 4819 N N . ARG A 1 661 ? -26.174 -18.381 15.651 1.00 80.81 661 ARG A N 1
ATOM 4820 C CA . ARG A 1 661 ? -27.349 -18.363 16.537 1.00 80.81 661 ARG A CA 1
ATOM 4821 C C . ARG A 1 661 ? -28.479 -19.247 16.006 1.00 80.81 661 ARG A C 1
ATOM 4823 O O . ARG A 1 661 ? -29.010 -20.069 16.745 1.00 80.81 661 ARG A O 1
ATOM 4830 N N . LYS A 1 662 ? -28.810 -19.145 14.713 1.00 80.06 662 LYS A N 1
ATOM 4831 C CA . LYS A 1 662 ? -29.829 -20.010 14.080 1.00 80.06 662 LYS A CA 1
ATOM 4832 C C . LYS A 1 662 ? -29.453 -21.491 14.154 1.00 80.06 662 LYS A C 1
ATOM 4834 O O . LYS A 1 662 ? -30.331 -22.338 14.326 1.00 80.06 662 LYS A O 1
ATOM 4839 N N . PHE A 1 663 ? -28.168 -21.805 14.006 1.00 86.69 663 PHE A N 1
ATOM 4840 C CA . PHE A 1 663 ? -27.656 -23.160 14.157 1.00 86.69 663 PHE A CA 1
ATOM 4841 C C . PHE A 1 663 ? -27.861 -23.666 15.590 1.00 86.69 663 PHE A C 1
ATOM 4843 O O . PHE A 1 663 ? -28.486 -24.712 15.764 1.00 86.69 663 PHE A O 1
ATOM 4850 N N . ALA A 1 664 ? -27.446 -22.903 16.604 1.00 84.75 664 ALA A N 1
ATOM 4851 C CA . ALA A 1 664 ? -27.637 -23.261 18.009 1.00 84.75 664 ALA A CA 1
ATOM 4852 C C . ALA A 1 664 ? -29.123 -23.438 18.369 1.00 84.75 664 ALA A C 1
ATOM 4854 O O . ALA A 1 664 ? -29.500 -24.467 18.929 1.00 84.75 664 ALA A O 1
ATOM 4855 N N . GLU A 1 665 ? -29.992 -22.515 17.940 1.00 83.94 665 GLU A N 1
ATOM 4856 C CA . GLU A 1 665 ? -31.446 -22.615 18.123 1.00 83.94 665 GLU A CA 1
ATOM 4857 C C . GLU A 1 665 ? -32.022 -23.896 17.507 1.00 83.94 665 GLU A C 1
ATOM 4859 O O . GLU A 1 665 ? -32.953 -24.502 18.043 1.00 83.94 665 GLU A O 1
ATOM 4864 N N . ARG A 1 666 ? -31.531 -24.288 16.327 1.00 84.25 666 ARG A N 1
ATOM 4865 C CA . ARG A 1 666 ? -31.997 -25.487 15.624 1.00 84.25 666 ARG A CA 1
ATOM 4866 C C . ARG A 1 666 ? -31.476 -26.750 16.298 1.00 84.25 666 ARG A C 1
ATOM 4868 O O . ARG A 1 666 ? -32.220 -27.724 16.387 1.00 84.25 666 ARG A O 1
ATOM 4875 N N . THR A 1 667 ? -30.240 -26.740 16.776 1.00 84.62 667 THR A N 1
ATOM 4876 C CA . THR A 1 667 ? -29.638 -27.843 17.530 1.00 84.62 667 THR A CA 1
ATOM 4877 C C . THR A 1 667 ? -30.377 -28.066 18.850 1.00 84.62 667 THR A C 1
ATOM 4879 O O . THR A 1 667 ? -30.824 -29.187 19.102 1.00 84.62 667 THR A O 1
ATOM 4882 N N . ALA A 1 668 ? -30.651 -26.992 19.600 1.00 84.56 668 ALA A N 1
ATOM 4883 C CA . ALA A 1 668 ? -31.460 -27.018 20.819 1.00 84.56 668 ALA A CA 1
ATOM 4884 C C . ALA A 1 668 ? -32.877 -27.554 20.558 1.00 84.56 668 ALA A C 1
ATOM 4886 O O . ALA A 1 668 ? -33.318 -28.498 21.210 1.00 84.56 668 ALA A O 1
ATOM 4887 N N . ARG A 1 669 ? -33.576 -27.011 19.547 1.00 84.31 669 ARG A N 1
ATOM 4888 C CA . ARG A 1 669 ? -34.946 -27.428 19.184 1.00 84.31 669 ARG A CA 1
ATOM 4889 C C . ARG A 1 669 ? -35.071 -28.900 18.799 1.00 84.31 669 ARG A C 1
ATOM 4891 O O . ARG A 1 669 ? -36.145 -29.469 18.951 1.00 84.31 669 ARG A O 1
ATOM 4898 N N . ASN A 1 670 ? -34.016 -29.497 18.248 1.00 81.19 670 ASN A N 1
ATOM 4899 C CA . ASN A 1 670 ? -34.014 -30.905 17.850 1.00 81.19 670 ASN A CA 1
ATOM 4900 C C . ASN A 1 670 ? -33.448 -31.835 18.936 1.00 81.19 670 ASN A C 1
ATOM 4902 O O . ASN A 1 670 ? -33.277 -33.024 18.654 1.00 81.19 670 ASN A O 1
ATOM 4906 N N . GLU A 1 671 ? -33.129 -31.307 20.127 1.00 78.50 671 GLU A N 1
ATOM 4907 C CA . GLU A 1 671 ? -32.494 -32.037 21.234 1.00 78.50 671 GLU A CA 1
ATOM 4908 C C . GLU A 1 671 ? -31.251 -32.817 20.766 1.00 78.50 671 GLU A C 1
ATOM 4910 O O . GLU A 1 671 ? -31.031 -33.981 21.113 1.00 78.50 671 GLU A O 1
ATOM 4915 N N . LYS A 1 672 ? -30.459 -32.192 19.887 1.00 78.31 672 LYS A N 1
ATOM 4916 C CA . LYS A 1 672 ? -29.208 -32.756 19.372 1.00 78.31 672 LYS A CA 1
ATOM 4917 C C . LYS A 1 672 ? -28.012 -32.114 20.057 1.00 78.31 672 LYS A C 1
ATOM 4919 O O . LYS A 1 672 ? -28.084 -30.985 20.524 1.00 78.31 672 LYS A O 1
ATOM 4924 N N . LEU A 1 673 ? -26.919 -32.866 20.098 1.00 77.88 673 LEU A N 1
ATOM 4925 C CA . LEU A 1 673 ? -25.622 -32.408 20.585 1.00 77.88 673 LEU A CA 1
ATOM 4926 C C . LEU A 1 673 ? -24.770 -31.931 19.403 1.00 77.88 673 LEU A C 1
ATOM 4928 O O . LEU A 1 673 ? -25.086 -32.227 18.246 1.00 77.88 673 LEU A O 1
ATOM 4932 N N . LEU A 1 674 ? -23.713 -31.176 19.695 1.00 78.12 674 LEU A N 1
ATOM 4933 C CA . LEU A 1 674 ? -22.823 -30.599 18.681 1.00 78.12 674 LEU A CA 1
ATOM 4934 C C . LEU A 1 674 ? -21.922 -31.635 18.017 1.00 78.12 674 LEU A C 1
ATOM 4936 O O . LEU A 1 674 ? -21.498 -31.417 16.886 1.00 78.12 674 LEU A O 1
ATOM 4940 N N . PHE A 1 675 ? -21.685 -32.752 18.699 1.00 73.25 67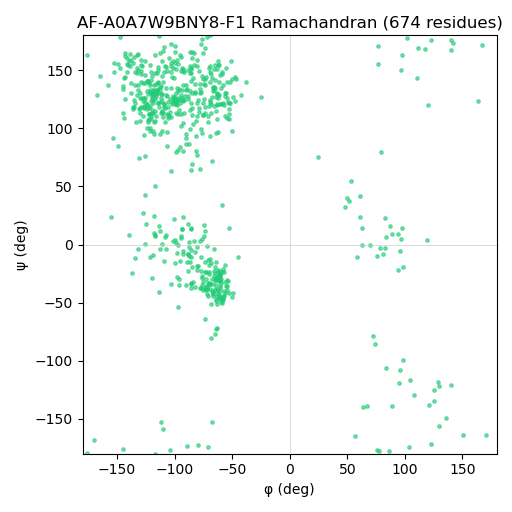5 PHE A N 1
ATOM 4941 C CA . PHE A 1 675 ? -21.066 -33.958 18.175 1.00 73.25 675 PHE A CA 1
ATOM 4942 C C . PHE A 1 675 ? -22.088 -35.093 18.260 1.00 73.25 675 PHE A C 1
ATOM 4944 O O . PHE A 1 675 ? -22.414 -35.562 19.355 1.00 73.25 675 PHE A O 1
ATOM 4951 N N . SER A 1 676 ? -22.643 -35.484 17.107 1.00 57.03 676 SER A N 1
ATOM 4952 C CA . SER A 1 676 ? -23.759 -36.443 17.008 1.00 57.03 676 SER A CA 1
ATOM 4953 C C . SER A 1 676 ? -23.554 -37.528 15.966 1.00 57.03 676 SER A C 1
ATOM 4955 O O . SER A 1 676 ? -23.243 -37.143 14.814 1.00 57.03 676 SER A O 1
#

pLDDT: mean 75.18, std 17.36, range [28.14, 98.38]

Organism: NCBI:txid1524255